Protein AF-A0A924RT28-F1 (afdb_monomer)

pLDDT: mean 86.91, std 11.29, range [31.83, 98.81]

Nearest PDB structures (foldseek):
  1y89-assembly1_B  TM=8.971E-01  e=6.892E-19  Vibrio cholerae O1 biovar El Tor str. N16961
  1vl1-assembly1_A  TM=8.945E-01  e=2.284E-14  Thermotoga maritima
  3lhi-assembly1_A  TM=8.526E-01  e=5.974E-15  Neisseria gonorrhoeae FA 1090
  3e15-assembly1_A  TM=8.467E-01  e=5.463E-11  Plasmodium vivax
  2e6g-assembly3_D  TM=2.803E-01  e=1.954E-01  Thermus thermophilus HB8

Radius of gyration: 26.75 Å; Cα contacts (8 Å, |Δi|>4): 1104; chains: 1; bounding box: 71×71×68 Å

Structure (mmCIF, N/CA/C/O backbone):
data_AF-A0A924RT28-F1
#
_entry.id   AF-A0A924RT28-F1
#
loop_
_atom_site.group_PDB
_atom_site.id
_atom_site.type_symbol
_atom_site.label_atom_id
_atom_site.label_alt_id
_atom_site.label_comp_id
_atom_site.label_asym_id
_atom_site.label_entity_id
_atom_site.label_seq_id
_atom_site.pdbx_PDB_ins_code
_atom_site.Cartn_x
_atom_site.Cartn_y
_atom_site.Cartn_z
_atom_site.occupancy
_atom_site.B_iso_or_equiv
_atom_site.auth_seq_id
_atom_site.auth_comp_id
_atom_site.auth_asym_id
_atom_site.auth_atom_id
_atom_site.pdbx_PDB_model_num
ATOM 1 N N . MET A 1 1 ? -46.819 15.228 19.099 1.00 35.44 1 MET A N 1
ATOM 2 C CA . MET A 1 1 ? -45.724 14.467 18.468 1.00 35.44 1 MET A CA 1
ATOM 3 C C . MET A 1 1 ? -44.562 15.421 18.253 1.00 35.44 1 MET A C 1
ATOM 5 O O . MET A 1 1 ? -44.756 16.358 17.486 1.00 35.44 1 MET A O 1
ATOM 9 N N . PRO A 1 2 ? -43.420 15.279 18.939 1.00 31.83 2 PRO A N 1
ATOM 10 C CA . PRO A 1 2 ? -42.227 16.041 18.595 1.00 31.83 2 PRO A CA 1
ATOM 11 C C . PRO A 1 2 ? -41.454 15.295 17.502 1.00 31.83 2 PRO A C 1
ATOM 13 O O . PRO A 1 2 ? -41.286 14.081 17.564 1.00 31.83 2 PRO A O 1
ATOM 16 N N . SER A 1 3 ? -41.060 16.035 16.472 1.00 33.59 3 SER A N 1
ATOM 17 C CA . SER A 1 3 ? -40.411 15.581 15.244 1.00 33.59 3 SER A CA 1
ATOM 18 C C . SER A 1 3 ? -39.054 14.927 15.514 1.00 33.59 3 SER A C 1
ATOM 20 O O . SER A 1 3 ? -38.083 15.606 15.837 1.00 33.59 3 SER A O 1
ATOM 22 N N . THR A 1 4 ? -38.973 13.612 15.347 1.00 40.47 4 THR A N 1
ATOM 23 C CA . THR A 1 4 ? -37.747 12.824 15.502 1.00 40.47 4 THR A CA 1
ATOM 24 C C . THR A 1 4 ? -36.917 12.844 14.219 1.00 40.47 4 THR A C 1
ATOM 26 O O . THR A 1 4 ? -36.923 11.882 13.460 1.00 40.47 4 THR A O 1
ATOM 29 N N . PHE A 1 5 ? -36.206 13.944 13.978 1.00 45.28 5 PHE A N 1
ATOM 30 C CA . PHE A 1 5 ? -34.926 13.919 13.269 1.00 45.28 5 PHE A CA 1
ATOM 31 C C . PHE A 1 5 ? -34.002 14.942 13.937 1.00 45.28 5 PHE A C 1
ATOM 33 O O . PHE A 1 5 ? -34.434 16.074 14.162 1.00 45.28 5 PHE A O 1
ATOM 40 N N . PRO A 1 6 ? -32.752 14.583 14.271 1.00 57.34 6 PRO A N 1
ATOM 41 C CA . PRO A 1 6 ? -31.798 15.556 14.780 1.00 57.34 6 PRO A CA 1
ATOM 42 C C . PRO A 1 6 ? -31.567 16.642 13.725 1.00 57.34 6 PRO A C 1
ATOM 44 O O . PRO A 1 6 ? -31.185 16.343 12.590 1.00 57.34 6 PRO A O 1
ATOM 47 N N . GLN A 1 7 ? -31.806 17.907 14.080 1.00 68.31 7 GLN A N 1
ATOM 48 C CA . GLN A 1 7 ? -31.503 19.019 13.185 1.00 68.31 7 GLN A CA 1
ATOM 49 C C . GLN A 1 7 ? -29.987 19.104 12.998 1.00 68.31 7 GLN A C 1
ATOM 51 O O . GLN A 1 7 ? -29.241 19.420 13.923 1.00 68.31 7 GLN A O 1
ATOM 56 N N . THR A 1 8 ? -29.534 18.789 11.788 1.00 84.62 8 THR A N 1
ATOM 57 C CA . THR A 1 8 ? -28.158 19.036 11.359 1.00 84.62 8 THR A CA 1
ATOM 58 C C . THR A 1 8 ? -28.121 20.399 10.683 1.00 84.62 8 THR A C 1
ATOM 60 O O . THR A 1 8 ? -28.797 20.607 9.677 1.00 84.62 8 THR A O 1
ATOM 63 N N . ILE A 1 9 ? -27.345 21.330 11.233 1.00 92.75 9 ILE A N 1
ATOM 64 C CA . ILE A 1 9 ? -27.249 22.710 10.754 1.00 92.75 9 ILE A CA 1
ATOM 65 C C . ILE A 1 9 ? -25.892 22.906 10.078 1.00 92.75 9 ILE A C 1
ATOM 67 O O . ILE A 1 9 ? -24.845 22.667 10.681 1.00 92.75 9 ILE A O 1
ATOM 71 N N . GLN A 1 10 ? -25.903 23.359 8.825 1.00 92.62 10 GLN A N 1
ATOM 72 C CA . GLN A 1 10 ? -24.692 23.800 8.137 1.00 92.62 10 GLN A CA 1
ATOM 73 C C . GLN A 1 10 ? -24.302 25.201 8.625 1.00 92.62 10 GLN A C 1
ATOM 75 O O . GLN A 1 10 ? -25.152 26.085 8.718 1.00 92.62 10 GLN A O 1
ATOM 80 N N . THR A 1 11 ? -23.028 25.407 8.956 1.00 93.44 11 THR A N 1
ATOM 81 C CA . THR A 1 11 ? -22.527 26.672 9.520 1.00 93.44 11 THR A CA 1
ATOM 82 C C . THR A 1 11 ? -21.048 26.877 9.183 1.00 93.44 11 THR A C 1
ATOM 84 O O . THR A 1 11 ? -20.401 25.990 8.626 1.00 93.44 11 THR A O 1
ATOM 87 N N . GLU A 1 12 ? -20.501 28.044 9.512 1.00 91.75 12 GLU A N 1
ATOM 88 C CA . GLU A 1 12 ? -19.065 28.315 9.419 1.00 91.75 12 GLU A CA 1
ATOM 89 C C . GLU A 1 12 ? -18.341 27.915 10.714 1.00 91.75 12 GLU A C 1
ATOM 91 O O . GLU A 1 12 ? -18.911 27.961 11.804 1.00 91.75 12 GLU A O 1
ATOM 96 N N . VAL A 1 13 ? -17.045 27.591 10.628 1.00 89.56 13 VAL A N 1
ATOM 97 C CA . VAL A 1 13 ? -16.225 27.195 11.795 1.00 89.56 13 VAL A CA 1
ATOM 98 C C . VAL A 1 13 ? -16.273 28.242 12.916 1.00 89.56 13 VAL A C 1
ATOM 100 O O . VAL A 1 13 ? -16.389 27.890 14.089 1.00 89.56 13 VAL A O 1
ATOM 103 N N . LYS A 1 14 ? -16.252 29.534 12.563 1.00 91.38 14 LYS A N 1
ATOM 104 C CA . LYS A 1 14 ? -16.318 30.649 13.525 1.00 91.38 14 LYS A CA 1
ATOM 105 C C . LYS A 1 14 ? -17.653 30.719 14.283 1.00 91.38 14 LYS A C 1
ATOM 107 O O . LYS A 1 14 ? -17.687 31.188 15.417 1.00 91.38 14 LYS A O 1
ATOM 112 N N . ASP A 1 15 ? -18.731 30.229 13.672 1.00 93.75 15 ASP A N 1
ATOM 113 C CA . ASP A 1 15 ? -20.096 30.271 14.204 1.00 93.75 15 ASP A CA 1
ATOM 114 C C . ASP A 1 15 ? -20.527 28.932 14.828 1.00 93.75 15 ASP A C 1
ATOM 116 O O . ASP A 1 15 ? -21.558 28.861 15.496 1.00 93.75 15 ASP A O 1
ATOM 120 N N . ALA A 1 16 ? -19.714 27.881 14.694 1.00 93.12 16 ALA A N 1
ATOM 121 C CA . ALA A 1 16 ? -20.004 26.521 15.147 1.00 93.12 16 ALA A CA 1
ATOM 122 C C . ALA A 1 16 ? -20.447 26.433 16.614 1.00 93.12 16 ALA A C 1
ATOM 124 O O . ALA A 1 16 ? -21.439 25.777 16.935 1.00 93.12 16 ALA A O 1
ATOM 125 N N . ARG A 1 17 ? -19.735 27.127 17.514 1.00 89.44 17 ARG A N 1
ATOM 126 C CA . ARG A 1 17 ? -20.068 27.159 18.949 1.00 89.44 17 ARG A CA 1
ATOM 127 C C . ARG A 1 17 ? -21.425 27.814 19.197 1.00 89.44 17 ARG A C 1
ATOM 129 O O . ARG A 1 17 ? -22.217 27.297 19.977 1.00 89.44 17 ARG A O 1
ATOM 136 N N . LYS A 1 18 ? -21.719 28.908 18.489 1.00 92.38 18 LYS A N 1
ATOM 137 C CA . LYS A 1 18 ? -22.999 29.619 18.583 1.00 92.38 18 LYS A CA 1
ATOM 138 C C . LYS A 1 18 ? -24.152 28.760 18.058 1.00 92.38 18 LYS A C 1
ATOM 140 O O . LYS A 1 18 ? -25.204 28.711 18.689 1.00 92.38 18 LYS A O 1
ATOM 145 N N . THR A 1 19 ? -23.945 28.053 16.946 1.00 93.50 19 THR A N 1
ATOM 146 C CA . THR A 1 19 ? -24.914 27.089 16.404 1.00 93.50 19 THR A CA 1
ATOM 147 C C . THR A 1 19 ? -25.191 25.962 17.402 1.00 93.50 19 THR A C 1
ATOM 149 O O . THR A 1 19 ? -26.348 25.651 17.669 1.00 93.50 19 THR A O 1
ATOM 152 N N . LEU A 1 20 ? -24.150 25.393 18.016 1.00 91.62 20 LEU A N 1
ATOM 153 C CA . LEU A 1 20 ? -24.307 24.354 19.034 1.00 91.62 20 LEU A CA 1
ATOM 154 C C . LEU A 1 20 ? -25.056 24.867 20.278 1.00 91.62 20 LEU A C 1
ATOM 156 O O . LEU A 1 20 ? -25.930 24.184 20.806 1.00 91.62 20 LEU A O 1
ATOM 160 N N . GLU A 1 21 ? -24.754 26.080 20.747 1.00 90.12 21 GLU A N 1
ATOM 161 C CA . GLU A 1 21 ? -25.475 26.702 21.864 1.00 90.12 21 GLU A CA 1
ATOM 162 C C . GLU A 1 21 ? -26.958 26.916 21.567 1.00 90.12 21 GLU A C 1
ATOM 164 O O . GLU A 1 21 ? -27.784 26.754 22.467 1.00 90.12 21 GLU A O 1
ATOM 169 N N . GLN A 1 22 ? -27.298 27.276 20.328 1.00 90.88 22 GLN A N 1
ATOM 170 C CA . GLN A 1 22 ? -28.684 27.396 19.898 1.00 90.88 22 GLN A CA 1
ATOM 171 C C . GLN A 1 22 ? -29.400 26.043 19.981 1.00 90.88 22 GLN A C 1
ATOM 173 O O . GLN A 1 22 ? -30.450 25.970 20.616 1.00 90.88 22 GLN A O 1
ATOM 178 N N . LEU A 1 23 ? -28.803 24.977 19.436 1.00 90.94 23 LEU A N 1
ATOM 179 C CA . LEU A 1 23 ? -29.364 23.622 19.504 1.00 90.94 23 LEU A CA 1
ATOM 180 C C . LEU A 1 23 ? -29.620 23.184 20.955 1.00 90.94 23 LEU A C 1
ATOM 182 O O . LEU A 1 23 ? -30.688 22.667 21.268 1.00 90.94 23 LEU A O 1
ATOM 186 N N . TRP A 1 24 ? -28.685 23.462 21.870 1.00 89.81 24 TRP A N 1
ATOM 187 C CA . TRP A 1 24 ? -28.867 23.180 23.299 1.00 89.81 24 TRP A CA 1
ATOM 188 C C . TRP A 1 24 ? -30.026 23.960 23.939 1.00 89.81 24 TRP A C 1
ATOM 190 O O . TRP A 1 24 ? -30.703 23.432 24.818 1.00 89.81 24 TRP A O 1
ATOM 200 N N . ARG A 1 25 ? -30.268 25.212 23.528 1.00 88.44 25 ARG A N 1
ATOM 201 C CA . ARG A 1 25 ? -31.414 25.995 24.031 1.00 88.44 25 ARG A CA 1
ATOM 202 C C . ARG A 1 25 ? -32.743 25.429 23.545 1.00 88.44 25 ARG A C 1
ATOM 204 O O . ARG A 1 25 ? -33.711 25.467 24.295 1.00 88.44 25 ARG A O 1
ATOM 211 N N . GLU A 1 26 ? -32.784 24.912 22.321 1.00 88.12 26 GLU A N 1
ATOM 212 C CA . GLU A 1 26 ? -33.994 24.333 21.728 1.00 88.12 26 GLU A CA 1
ATOM 213 C C . GLU A 1 26 ? -34.433 23.046 22.440 1.00 88.12 26 GLU A C 1
ATOM 215 O O . GLU A 1 26 ? -35.630 22.826 22.612 1.00 88.12 26 GLU A O 1
ATOM 220 N N . VAL A 1 27 ? -33.485 22.229 22.914 1.00 86.31 27 VAL A N 1
ATOM 221 C CA . VAL A 1 27 ? -33.791 20.988 23.653 1.00 86.31 27 VAL A CA 1
ATOM 222 C C . VAL A 1 27 ? -34.079 21.208 25.145 1.00 86.31 27 VAL A C 1
ATOM 224 O O . VAL A 1 27 ? -34.605 20.314 25.802 1.00 86.31 27 VAL A O 1
ATOM 227 N N . GLY A 1 28 ? -33.776 22.393 25.688 1.00 79.56 28 GLY A N 1
ATOM 228 C CA . GLY A 1 28 ? -34.155 22.787 27.051 1.00 79.56 28 GLY A CA 1
ATOM 229 C C . GLY A 1 28 ? -33.415 22.065 28.186 1.00 79.56 28 GLY A C 1
ATOM 230 O O . GLY A 1 28 ? -33.898 22.062 29.316 1.00 79.56 28 GLY A O 1
ATOM 231 N N . THR A 1 29 ? -32.263 21.444 27.920 1.00 75.50 29 THR A N 1
ATOM 232 C CA . THR A 1 29 ? -31.468 20.719 28.927 1.00 75.50 29 THR A CA 1
ATOM 233 C C . THR A 1 29 ? -30.563 21.659 29.731 1.00 75.50 29 THR A C 1
ATOM 235 O O . THR A 1 29 ? -29.766 22.406 29.164 1.00 75.50 29 THR A O 1
ATOM 238 N N . GLU A 1 30 ? -30.641 21.592 31.066 1.00 60.12 30 GLU A N 1
ATOM 239 C CA . GLU A 1 30 ? -29.869 22.461 31.976 1.00 60.12 30 GLU A CA 1
ATOM 240 C C . GLU A 1 30 ? -28.431 21.980 32.228 1.00 60.12 30 GLU A C 1
ATOM 242 O O . GLU A 1 30 ? -27.549 22.788 32.520 1.00 60.12 30 GLU A O 1
ATOM 247 N N . THR A 1 31 ? -28.164 20.676 32.102 1.00 65.56 31 THR A N 1
ATOM 248 C CA . THR A 1 31 ? -26.854 20.080 32.395 1.00 65.56 31 THR A CA 1
ATOM 249 C C . THR A 1 31 ? -26.210 19.482 31.148 1.00 65.56 31 THR A C 1
ATOM 251 O O . THR A 1 31 ? -26.803 18.679 30.428 1.00 65.56 31 THR A O 1
ATOM 254 N N . ARG A 1 32 ? -24.954 19.874 30.898 1.00 78.62 32 ARG A N 1
ATOM 255 C CA . ARG A 1 32 ? -24.108 19.353 29.817 1.00 78.62 32 ARG A CA 1
ATOM 256 C C . ARG A 1 32 ? -22.997 18.514 30.431 1.00 78.62 32 ARG A C 1
ATOM 258 O O . ARG A 1 32 ? -22.196 19.039 31.199 1.00 78.62 32 ARG A O 1
ATOM 265 N N . THR A 1 33 ? -22.936 17.227 30.110 1.00 73.50 33 THR A N 1
ATOM 266 C CA . THR A 1 33 ? -21.841 16.355 30.560 1.00 73.50 33 THR A CA 1
ATOM 267 C C . THR A 1 33 ? -20.841 16.181 29.422 1.00 73.50 33 THR A C 1
ATOM 269 O O . THR A 1 33 ? -21.152 15.586 28.388 1.00 73.50 33 THR A O 1
ATOM 272 N N . GLN A 1 34 ? -19.635 16.719 29.596 1.00 80.06 34 GLN A N 1
ATOM 273 C CA . GLN A 1 34 ? -18.533 16.520 28.658 1.00 80.06 34 GLN A CA 1
ATOM 274 C C . GLN A 1 34 ? -17.630 15.409 29.186 1.00 80.06 34 GLN A C 1
ATOM 276 O O . GLN A 1 34 ? -17.059 15.549 30.262 1.00 80.06 34 GLN A O 1
ATOM 281 N N . THR A 1 35 ? -17.567 14.284 28.472 1.00 86.06 35 THR A N 1
ATOM 282 C CA . THR A 1 35 ? -16.770 13.112 28.881 1.00 86.06 35 THR A CA 1
ATOM 283 C C . THR A 1 35 ? -15.455 13.006 28.116 1.00 86.06 35 THR A C 1
ATOM 285 O O . THR A 1 35 ? -14.460 12.571 28.683 1.00 86.06 35 THR A O 1
ATOM 288 N N . GLY A 1 36 ? -15.434 13.445 26.856 1.00 91.81 36 GLY A N 1
ATOM 289 C CA . GLY A 1 36 ? -14.266 13.366 25.986 1.00 91.81 36 GLY A CA 1
ATOM 290 C C . GLY A 1 36 ? -14.565 13.835 24.565 1.00 91.81 36 GLY A C 1
ATOM 291 O O . GLY A 1 36 ? -15.730 13.904 24.149 1.00 91.81 36 GLY A O 1
ATOM 292 N N . ASN A 1 37 ? -13.498 14.140 23.833 1.00 94.50 37 ASN A N 1
ATOM 293 C CA . ASN A 1 37 ? -13.496 14.352 22.394 1.00 94.50 37 ASN A CA 1
ATOM 294 C C . ASN A 1 37 ? -13.073 13.056 21.694 1.00 94.50 37 ASN A C 1
ATOM 296 O O . ASN A 1 37 ? -12.061 12.455 22.054 1.00 94.50 37 ASN A O 1
ATOM 300 N N . ILE A 1 38 ? -13.774 12.688 20.625 1.00 95.25 38 ILE A N 1
ATOM 301 C CA . ILE A 1 38 ? -13.231 11.791 19.604 1.00 95.25 38 ILE A CA 1
ATOM 302 C C . ILE A 1 38 ? -13.134 12.536 18.277 1.00 95.25 38 ILE A C 1
ATOM 304 O O . ILE A 1 38 ? -14.125 13.070 17.773 1.00 95.25 38 ILE A O 1
ATOM 308 N N . VAL A 1 39 ? -11.924 12.582 17.727 1.00 95.38 39 VAL A N 1
ATOM 309 C CA . VAL A 1 39 ? -11.620 13.168 16.423 1.00 95.38 39 VAL A CA 1
ATOM 310 C C . VAL A 1 39 ? -11.365 12.030 15.446 1.00 95.38 39 VAL A C 1
ATOM 312 O O . VAL A 1 39 ? -10.344 11.362 15.548 1.00 95.38 39 VAL A O 1
ATOM 315 N N . ALA A 1 40 ? -12.275 11.789 14.507 1.00 93.94 40 ALA A N 1
ATOM 316 C CA . ALA A 1 40 ? -12.112 10.769 13.475 1.00 93.94 40 ALA A CA 1
ATOM 317 C C . ALA A 1 40 ? -11.712 11.421 12.149 1.00 93.94 40 ALA A C 1
ATOM 319 O O . ALA A 1 40 ? -12.448 12.259 11.631 1.00 93.94 40 ALA A O 1
ATOM 320 N N . ILE A 1 41 ? -10.570 11.026 11.585 1.00 90.00 41 ILE A N 1
ATOM 321 C CA . ILE A 1 41 ? -10.135 11.472 10.255 1.00 90.00 41 ILE A CA 1
ATOM 322 C C . ILE A 1 41 ? -10.400 10.365 9.242 1.00 90.00 41 ILE A C 1
ATOM 324 O O . ILE A 1 41 ? -9.923 9.238 9.414 1.00 90.00 41 ILE A O 1
ATOM 328 N N . VAL A 1 42 ? -11.194 10.674 8.214 1.00 85.94 42 VAL A N 1
ATOM 329 C CA . VAL A 1 42 ? -11.800 9.681 7.316 1.00 85.94 42 VAL A CA 1
ATOM 330 C C . VAL A 1 42 ? -11.725 10.098 5.852 1.00 85.94 42 VAL A C 1
ATOM 332 O O . VAL A 1 42 ? -11.745 11.284 5.534 1.00 85.94 42 VAL A O 1
ATOM 335 N N . ALA A 1 43 ? -11.680 9.113 4.954 1.00 78.94 43 ALA A N 1
ATOM 336 C CA . ALA A 1 43 ? -11.981 9.337 3.542 1.00 78.94 43 ALA A CA 1
ATOM 337 C C . ALA A 1 43 ? -13.504 9.485 3.326 1.00 78.94 43 ALA A C 1
ATOM 339 O O . ALA A 1 43 ? -14.283 8.933 4.117 1.00 78.94 43 ALA A O 1
ATOM 340 N N . PRO A 1 44 ? -13.954 10.180 2.262 1.00 82.06 44 PRO A N 1
ATOM 341 C CA . PRO A 1 44 ? -15.373 10.472 2.036 1.00 82.06 44 PRO A CA 1
ATOM 342 C C . PRO A 1 44 ? -16.234 9.216 1.916 1.00 82.06 44 PRO A C 1
ATOM 344 O O . PRO A 1 44 ? -17.370 9.172 2.379 1.00 82.06 44 PRO A O 1
ATOM 347 N N . ASP A 1 45 ? -15.670 8.161 1.341 1.00 78.00 45 ASP A N 1
ATOM 348 C CA . ASP A 1 45 ? -16.337 6.892 1.098 1.00 78.00 45 ASP A CA 1
ATOM 349 C C . ASP A 1 45 ? -16.534 6.048 2.373 1.00 78.00 45 ASP A C 1
ATOM 351 O O . ASP A 1 45 ? -17.326 5.105 2.354 1.00 78.00 45 ASP A O 1
ATOM 355 N N . ASN A 1 46 ? -15.861 6.390 3.478 1.00 79.50 46 ASN A N 1
ATOM 356 C CA . ASN A 1 46 ? -15.979 5.711 4.773 1.00 79.50 46 ASN A CA 1
ATOM 357 C C . ASN A 1 46 ? -16.873 6.455 5.778 1.00 79.50 46 ASN A C 1
ATOM 359 O O . ASN A 1 46 ? -17.120 5.927 6.862 1.00 79.50 46 ASN A O 1
ATOM 363 N N . LEU A 1 47 ? -17.366 7.652 5.444 1.00 87.25 47 LEU A N 1
ATOM 364 C CA . LEU A 1 47 ? -18.096 8.510 6.379 1.00 87.25 47 LEU A CA 1
ATOM 365 C C . LEU A 1 47 ? -19.293 7.799 7.032 1.00 87.25 47 LEU A C 1
ATOM 367 O O . LEU A 1 47 ? -19.390 7.787 8.254 1.00 87.25 47 LEU A O 1
ATOM 371 N N . GLU A 1 48 ? -20.159 7.158 6.245 1.00 88.31 48 GLU A N 1
ATOM 372 C CA . GLU A 1 48 ? -21.386 6.515 6.745 1.00 88.31 48 GLU A CA 1
ATOM 373 C C . GLU A 1 48 ? -21.096 5.407 7.771 1.00 88.31 48 GLU A C 1
ATOM 375 O O . GLU A 1 48 ? -21.702 5.356 8.843 1.00 88.31 48 GLU A O 1
ATOM 380 N N . LEU A 1 49 ? -20.103 4.560 7.481 1.00 85.19 49 LEU A N 1
ATOM 381 C CA . LEU A 1 49 ? -19.661 3.491 8.377 1.00 85.19 49 LEU A CA 1
ATOM 382 C C . LEU A 1 49 ? -19.152 4.048 9.715 1.00 85.19 49 LEU A C 1
ATOM 384 O O . LEU A 1 49 ? -19.431 3.490 10.777 1.00 85.19 49 LEU A O 1
ATOM 388 N N . ILE A 1 50 ? -18.396 5.144 9.657 1.00 88.88 50 ILE A N 1
ATOM 389 C CA . ILE A 1 50 ? -17.815 5.790 10.835 1.00 88.88 50 ILE A CA 1
ATOM 390 C C . ILE A 1 50 ? -18.897 6.506 11.642 1.00 88.88 50 ILE A C 1
ATOM 392 O O . ILE A 1 50 ? -18.925 6.376 12.861 1.00 88.88 50 ILE A O 1
ATOM 396 N N . GLU A 1 51 ? -19.832 7.199 10.991 1.00 91.81 51 GLU A N 1
ATOM 397 C CA . GLU A 1 51 ? -20.967 7.827 11.669 1.00 91.81 51 GLU A CA 1
ATOM 398 C C . GLU A 1 51 ? -21.808 6.817 12.450 1.00 91.81 51 GLU A C 1
ATOM 400 O O . GLU A 1 51 ? -22.197 7.120 13.582 1.00 91.81 51 GLU A O 1
ATOM 405 N N . GLY A 1 52 ? -22.052 5.636 11.868 1.00 90.12 52 GLY A N 1
ATOM 406 C CA . GLY A 1 52 ? -22.751 4.532 12.524 1.00 90.12 52 GLY A CA 1
ATOM 407 C C . GLY A 1 52 ? -21.994 4.007 13.743 1.00 90.12 52 GLY A C 1
ATOM 408 O O . GLY A 1 52 ? -22.548 3.969 14.840 1.00 90.12 52 GLY A O 1
ATOM 409 N N . ALA A 1 53 ? -20.704 3.695 13.588 1.00 89.56 53 ALA A N 1
ATOM 410 C CA . ALA A 1 53 ? -19.887 3.195 14.696 1.00 89.56 53 ALA A CA 1
ATOM 411 C C . ALA A 1 53 ? -19.744 4.212 15.837 1.00 89.56 53 ALA A C 1
ATOM 413 O O . ALA A 1 53 ? -19.797 3.853 17.011 1.00 89.56 53 ALA A O 1
ATOM 414 N N . LEU A 1 54 ? -19.596 5.497 15.504 1.00 91.56 54 LEU A N 1
ATOM 415 C CA . LEU A 1 54 ? -19.534 6.561 16.497 1.00 91.56 54 LEU A CA 1
ATOM 416 C C . LEU A 1 54 ? -20.888 6.782 17.182 1.00 91.56 54 LEU A C 1
ATOM 418 O O . LEU A 1 54 ? -20.919 7.140 18.355 1.00 91.56 54 LEU A O 1
ATOM 422 N N . LEU A 1 55 ? -22.016 6.590 16.492 1.00 90.06 55 LEU A N 1
ATOM 423 C CA . LEU A 1 55 ? -23.340 6.774 17.096 1.00 90.06 55 LEU A CA 1
ATOM 424 C C . LEU A 1 55 ? -23.590 5.787 18.246 1.00 90.06 55 LEU A C 1
ATOM 426 O O . LEU A 1 55 ? -24.203 6.157 19.244 1.00 90.06 55 LEU A O 1
ATOM 430 N N . GLU A 1 56 ? -23.086 4.562 18.113 1.00 87.88 56 GLU A N 1
ATOM 431 C CA . GLU A 1 56 ? -23.236 3.488 19.100 1.00 87.88 56 GLU A CA 1
ATOM 432 C C . GLU A 1 56 ? -22.143 3.482 20.185 1.00 87.88 56 GLU A C 1
ATOM 434 O O . GLU A 1 56 ? -22.186 2.653 21.098 1.00 87.88 56 GLU A O 1
ATOM 439 N N . LEU A 1 57 ? -21.152 4.379 20.108 1.00 87.00 57 LEU A N 1
ATOM 440 C CA . LEU A 1 57 ? -20.072 4.430 21.092 1.00 87.00 57 LEU A CA 1
ATOM 441 C C . LEU A 1 57 ? -20.609 4.688 22.509 1.00 87.00 57 LEU A C 1
ATOM 443 O O . LEU A 1 57 ? -21.425 5.596 22.712 1.00 87.00 57 LEU A O 1
ATOM 447 N N . PRO A 1 58 ? -20.094 3.977 23.531 1.00 81.25 58 PRO A N 1
ATOM 448 C CA . PRO A 1 58 ? -20.459 4.254 24.908 1.00 81.25 58 PRO A CA 1
ATOM 449 C C . PRO A 1 58 ? -20.099 5.688 25.300 1.00 81.25 58 PRO A C 1
ATOM 451 O O . PRO A 1 58 ? -18.961 6.143 25.189 1.00 81.25 58 PRO A O 1
ATOM 454 N N . ARG A 1 59 ? -21.076 6.395 25.858 1.00 73.69 59 ARG A N 1
ATOM 455 C CA . ARG A 1 59 ? -20.970 7.819 26.211 1.00 73.69 59 ARG A CA 1
ATOM 456 C C . ARG A 1 59 ? -19.931 8.153 27.267 1.00 73.69 59 ARG A C 1
ATOM 458 O O . ARG A 1 59 ? -19.467 9.289 27.332 1.00 73.69 59 ARG A O 1
ATOM 465 N N . ARG A 1 60 ? -19.559 7.163 28.083 1.00 75.75 60 ARG A N 1
ATOM 466 C CA . ARG A 1 60 ? -18.458 7.289 29.046 1.00 75.75 60 ARG A CA 1
ATOM 467 C C . ARG A 1 60 ? -17.125 7.615 28.369 1.00 75.75 60 ARG A C 1
ATOM 469 O O . ARG A 1 60 ? -16.225 8.074 29.053 1.00 75.75 60 ARG A O 1
ATOM 476 N N . VAL A 1 61 ? -17.019 7.368 27.062 1.00 74.62 61 VAL A N 1
ATOM 477 C CA . VAL A 1 61 ? -15.773 7.485 26.313 1.00 74.62 61 VAL A CA 1
ATOM 478 C C . VAL A 1 61 ? -15.667 8.832 25.586 1.00 74.62 61 VAL A C 1
ATOM 480 O O . VAL A 1 61 ? -14.662 9.516 25.732 1.00 74.62 61 VAL A O 1
ATOM 483 N N . ALA A 1 62 ? -16.703 9.258 24.853 1.00 80.88 62 ALA A N 1
ATOM 484 C CA . ALA A 1 62 ? -16.727 10.583 24.224 1.00 80.88 62 ALA A CA 1
ATOM 485 C C . ALA A 1 62 ? -18.158 11.099 24.014 1.00 80.88 62 ALA A C 1
ATOM 487 O O . ALA A 1 62 ? -18.994 10.423 23.413 1.00 80.88 62 ALA A O 1
ATOM 488 N N . SER A 1 63 ? -18.435 12.323 24.469 1.00 87.69 63 SER A N 1
ATOM 489 C CA . SER A 1 63 ? -19.715 13.013 24.243 1.00 87.69 63 SER A CA 1
ATOM 490 C C . SER A 1 63 ? -19.643 14.092 23.158 1.00 87.69 63 SER A C 1
ATOM 492 O O . SER A 1 63 ? -20.686 14.602 22.738 1.00 87.69 63 SER A O 1
ATOM 494 N N . ARG A 1 64 ? -18.437 14.388 22.651 1.00 93.31 64 ARG A N 1
ATOM 495 C CA . ARG A 1 64 ? -18.208 15.223 21.470 1.00 93.31 64 ARG A CA 1
ATOM 496 C C . ARG A 1 64 ? -17.507 14.428 20.369 1.00 93.31 64 ARG A C 1
ATOM 498 O O . ARG A 1 64 ? -16.427 13.882 20.574 1.00 93.31 64 ARG A O 1
ATOM 505 N N . GLN A 1 65 ? -18.118 14.400 19.191 1.00 95.12 65 GLN A N 1
ATOM 506 C CA . GLN A 1 65 ? -17.617 13.745 17.985 1.00 95.12 65 GLN A CA 1
ATOM 507 C C . GLN A 1 65 ? -17.248 14.793 16.946 1.00 95.12 65 GLN A C 1
ATOM 509 O O . GLN A 1 65 ? -18.082 15.615 16.571 1.00 95.12 65 GLN A O 1
ATOM 514 N N . ILE A 1 66 ? -16.015 14.750 16.458 1.00 96.25 66 ILE A N 1
ATOM 515 C CA . ILE A 1 66 ? -15.531 15.614 15.385 1.00 96.25 66 ILE A CA 1
ATOM 516 C C . ILE A 1 66 ? -15.041 14.706 14.261 1.00 96.25 66 ILE A C 1
ATOM 518 O O . ILE A 1 66 ? -14.068 13.980 14.425 1.00 96.25 66 ILE A O 1
ATOM 522 N N . ILE A 1 67 ? -15.726 14.718 13.124 1.00 95.38 67 ILE A N 1
ATOM 523 C CA . ILE A 1 67 ? -15.399 13.887 11.966 1.00 95.38 67 ILE A CA 1
ATOM 524 C C . ILE A 1 67 ? -14.817 14.797 10.888 1.00 95.38 67 ILE A C 1
ATOM 526 O O . ILE A 1 67 ? -15.532 15.626 10.330 1.00 95.38 67 ILE A O 1
ATOM 530 N N . GLY A 1 68 ? -13.522 14.661 10.616 1.00 93.25 68 GLY A N 1
ATOM 531 C CA . GLY A 1 68 ? -12.839 15.336 9.517 1.00 93.25 68 GLY A CA 1
ATOM 532 C C . GLY A 1 68 ? -12.803 14.440 8.287 1.00 93.25 68 GLY A C 1
ATOM 533 O O . GLY A 1 68 ? -12.084 13.443 8.263 1.00 93.25 68 GLY A O 1
ATOM 534 N N . VAL A 1 69 ? -13.577 14.794 7.269 1.00 90.19 69 VAL A N 1
ATOM 535 C CA . VAL A 1 69 ? -13.605 14.120 5.973 1.00 90.19 69 VAL A CA 1
ATOM 536 C C . VAL A 1 69 ? -12.560 14.767 5.075 1.00 90.19 69 VAL A C 1
ATOM 538 O O . VAL A 1 69 ? -12.738 15.904 4.644 1.00 90.19 69 VAL A O 1
ATOM 541 N N . LEU A 1 70 ? -11.469 14.051 4.818 1.00 81.44 70 LEU A N 1
ATOM 542 C CA . LEU A 1 70 ? -10.439 14.485 3.881 1.00 81.44 70 LEU A CA 1
ATOM 543 C C . LEU A 1 70 ? -10.964 14.337 2.461 1.00 81.44 70 LEU A C 1
ATOM 545 O O . LEU A 1 70 ? -11.062 13.226 1.945 1.00 81.44 70 LEU A O 1
ATOM 549 N N . ASP A 1 71 ? -11.286 15.460 1.841 1.00 76.81 71 ASP A N 1
ATOM 550 C CA . ASP A 1 71 ? -11.585 15.549 0.422 1.00 76.81 71 ASP A CA 1
ATOM 551 C C . ASP A 1 71 ? -10.647 16.567 -0.244 1.00 76.81 71 ASP A C 1
ATOM 553 O O . ASP A 1 71 ? -9.997 17.375 0.419 1.00 76.81 71 ASP A O 1
ATOM 557 N N . ASP A 1 72 ? -10.541 16.524 -1.569 1.00 69.19 72 ASP A N 1
ATOM 558 C CA . ASP A 1 72 ? -9.743 17.495 -2.328 1.00 69.19 72 ASP A CA 1
ATOM 559 C C . ASP A 1 72 ? -10.478 18.839 -2.509 1.00 69.19 72 ASP A C 1
ATOM 561 O O . ASP A 1 72 ? -10.212 19.573 -3.463 1.00 69.19 72 ASP A O 1
ATOM 565 N N . CYS A 1 73 ? -11.437 19.179 -1.637 1.00 70.88 73 CYS A N 1
ATOM 566 C CA . CYS A 1 73 ? -12.164 20.436 -1.758 1.00 70.88 73 CYS A CA 1
ATOM 567 C C . CYS A 1 73 ? -11.312 21.623 -1.287 1.00 70.88 73 CYS A C 1
ATOM 569 O O . CYS A 1 73 ? -10.605 21.579 -0.277 1.00 70.88 73 CYS A O 1
ATOM 571 N N . ASP A 1 74 ? -11.449 22.738 -2.005 1.00 75.12 74 ASP A N 1
ATOM 572 C CA . ASP A 1 74 ? -10.798 24.013 -1.688 1.00 75.12 74 ASP A CA 1
ATOM 573 C C . ASP A 1 74 ? -11.556 24.831 -0.629 1.00 75.12 74 ASP A C 1
ATOM 575 O O . ASP A 1 74 ? -11.173 25.964 -0.322 1.00 75.12 74 ASP A O 1
ATOM 579 N N . CYS A 1 75 ? -12.624 24.296 -0.036 1.00 80.44 75 CYS A N 1
ATOM 580 C CA . CYS A 1 75 ? -13.381 24.961 1.019 1.00 80.44 75 CYS A CA 1
ATOM 581 C C . CYS A 1 75 ? -13.737 24.007 2.162 1.00 80.44 75 CYS A C 1
ATOM 583 O O . CYS A 1 75 ? -14.048 22.841 1.941 1.00 80.44 75 CYS A O 1
ATOM 585 N N . VAL A 1 76 ? -13.753 24.544 3.389 1.00 86.38 76 VAL A N 1
ATOM 586 C CA . VAL A 1 76 ? -14.262 23.814 4.553 1.00 86.38 76 VAL A CA 1
ATOM 587 C C . VAL A 1 76 ? -15.770 23.943 4.598 1.00 86.38 76 VAL A C 1
ATOM 589 O O . VAL A 1 76 ? -16.302 25.045 4.746 1.00 86.38 76 VAL A O 1
ATOM 592 N N . THR A 1 77 ? -16.458 22.812 4.557 1.00 91.12 77 THR A N 1
ATOM 593 C CA . THR A 1 77 ? -17.861 22.739 4.964 1.00 91.12 77 THR A CA 1
ATOM 594 C C . THR A 1 77 ? -17.944 22.194 6.382 1.00 91.12 77 THR A C 1
ATOM 596 O O . THR A 1 77 ? -17.166 21.321 6.755 1.00 91.12 77 THR A O 1
ATOM 599 N N . LEU A 1 78 ? -18.862 22.725 7.194 1.00 94.94 78 LEU A N 1
ATOM 600 C CA . LEU A 1 78 ? -19.108 22.246 8.551 1.00 94.94 78 LEU A CA 1
ATOM 601 C C . LEU A 1 78 ? -20.604 22.024 8.772 1.00 94.94 78 LEU A C 1
ATOM 603 O O . LEU A 1 78 ? -21.435 22.896 8.510 1.00 94.94 78 LEU A O 1
ATOM 607 N N . ARG A 1 79 ? -20.928 20.853 9.314 1.00 95.38 79 ARG A N 1
ATOM 608 C CA . ARG A 1 79 ? -22.254 20.478 9.801 1.00 95.38 79 ARG A CA 1
ATOM 609 C C . ARG A 1 79 ? -22.190 20.243 11.303 1.00 95.38 79 ARG A C 1
ATOM 611 O O . ARG A 1 79 ? -21.323 19.509 11.771 1.00 95.38 79 ARG A O 1
ATOM 618 N N . VAL A 1 80 ? -23.108 20.853 12.044 1.00 95.75 80 VAL A N 1
ATOM 619 C CA . VAL A 1 80 ? -23.246 20.702 13.497 1.00 95.75 80 VAL A CA 1
ATOM 620 C C . VAL A 1 80 ? -24.569 20.015 13.790 1.00 95.75 80 VAL A C 1
ATOM 622 O O . VAL A 1 80 ? -25.603 20.416 13.260 1.00 95.75 80 VAL A O 1
ATOM 625 N N . ALA A 1 81 ? -24.545 18.993 14.636 1.00 92.88 81 ALA A N 1
ATOM 626 C CA . ALA A 1 81 ? -25.737 18.287 15.071 1.00 92.88 81 ALA A CA 1
ATOM 627 C C . ALA A 1 81 ? -25.690 18.005 16.575 1.00 92.88 81 ALA A C 1
ATOM 629 O O . ALA A 1 81 ? -24.627 17.753 17.147 1.00 92.88 81 ALA A O 1
ATOM 630 N N . LEU A 1 82 ? -26.868 18.021 17.197 1.00 91.25 82 LEU A N 1
ATOM 631 C CA . LEU A 1 82 ? -27.085 17.586 18.571 1.00 91.25 82 LEU A CA 1
ATOM 632 C C . LEU A 1 82 ? -27.973 16.335 18.527 1.00 91.25 82 LEU A C 1
ATOM 634 O O . LEU A 1 82 ? -29.129 16.412 18.113 1.00 91.25 82 LEU A O 1
ATOM 638 N N . LEU A 1 83 ? -27.414 15.171 18.870 1.00 88.94 83 LEU A N 1
ATOM 639 C CA . LEU A 1 83 ? -28.071 13.868 18.694 1.00 88.94 83 LEU A CA 1
ATOM 640 C C . LEU A 1 83 ? -28.479 13.270 20.046 1.00 88.94 83 LEU A C 1
ATOM 642 O O . LEU A 1 83 ? -27.632 13.091 20.927 1.00 88.94 83 LEU A O 1
ATOM 646 N N . GLU A 1 84 ? -29.750 12.899 20.200 1.00 85.69 84 GLU A N 1
ATOM 647 C CA . GLU A 1 84 ? -30.201 12.098 21.342 1.00 85.69 84 GLU A CA 1
ATOM 648 C C . GLU A 1 84 ? -29.987 10.611 21.047 1.00 85.69 84 GLU A C 1
ATOM 650 O O . GLU A 1 84 ? -30.514 10.073 20.076 1.00 85.69 84 GLU A O 1
ATOM 655 N N . VAL A 1 85 ? -29.206 9.936 21.889 1.00 80.88 85 VAL A N 1
ATOM 656 C CA . VAL A 1 85 ? -28.941 8.492 21.775 1.00 80.88 85 VAL A CA 1
ATOM 657 C C . VAL A 1 85 ? -28.980 7.902 23.173 1.00 80.88 85 VAL A C 1
ATOM 659 O O . VAL A 1 85 ? -28.233 8.363 24.041 1.00 80.88 85 VAL A O 1
ATOM 662 N N . HIS A 1 86 ? -29.865 6.925 23.384 1.00 79.12 86 HIS A N 1
ATOM 663 C CA . HIS A 1 86 ? -30.107 6.255 24.668 1.00 79.12 86 HIS A CA 1
ATOM 664 C C . HIS A 1 86 ? -30.335 7.218 25.856 1.00 79.12 86 HIS A C 1
ATOM 666 O O . HIS A 1 86 ? -29.822 6.993 26.949 1.00 79.12 86 HIS A O 1
ATOM 672 N N . GLY A 1 87 ? -31.098 8.302 25.646 1.00 79.19 87 GLY A N 1
ATOM 673 C CA . GLY A 1 87 ? -31.468 9.264 26.699 1.00 79.19 87 GLY A CA 1
ATOM 674 C C . GLY A 1 87 ? -30.352 10.230 27.116 1.00 79.19 87 GLY A C 1
ATOM 675 O O . GLY A 1 87 ? -30.432 10.869 28.162 1.00 79.19 87 GLY A O 1
ATOM 676 N N . GLN A 1 88 ? -29.289 10.324 26.320 1.00 81.06 88 GLN A N 1
ATOM 677 C CA . GLN A 1 88 ? -28.187 11.263 26.506 1.00 81.06 88 GLN A CA 1
ATOM 678 C C . GLN A 1 88 ? -27.984 12.077 25.220 1.00 81.06 88 GLN A C 1
ATOM 680 O O . GLN A 1 88 ? -28.441 11.666 24.154 1.00 81.06 88 GLN A O 1
ATOM 685 N N . TRP A 1 89 ? -27.297 13.220 25.303 1.00 86.12 89 TRP A N 1
ATOM 686 C CA . TRP A 1 89 ? -27.093 14.151 24.181 1.00 86.12 89 TRP A CA 1
ATOM 687 C C . TRP A 1 89 ? -25.648 14.144 23.679 1.00 86.12 89 TRP A C 1
ATOM 689 O O . TRP A 1 89 ? -24.709 14.134 24.472 1.00 86.12 89 TRP A O 1
ATOM 699 N N . LEU A 1 90 ? -25.470 14.076 22.354 1.00 89.25 90 LEU A N 1
ATOM 700 C CA . LEU A 1 90 ? -24.186 13.988 21.647 1.00 89.25 90 LEU A CA 1
ATOM 701 C C . LEU A 1 90 ? -23.967 15.239 20.814 1.00 89.25 90 LEU A C 1
ATOM 703 O O . LEU A 1 90 ? -24.829 15.589 20.013 1.00 89.25 90 LEU A O 1
ATOM 707 N N . GLU A 1 91 ? -22.791 15.835 20.913 1.00 92.94 91 GLU A N 1
ATOM 708 C CA . GLU A 1 91 ? -22.400 16.923 20.025 1.00 92.94 91 GLU A CA 1
ATOM 709 C C . GLU A 1 91 ? -21.619 16.335 18.850 1.00 92.94 91 GLU A C 1
ATOM 711 O O . GLU A 1 91 ? -20.592 15.689 19.059 1.00 92.94 91 GLU A O 1
ATOM 716 N N . ARG A 1 92 ? -22.090 16.533 17.617 1.00 94.62 92 ARG A N 1
ATOM 717 C CA . ARG A 1 92 ? -21.409 16.051 16.410 1.00 94.62 92 ARG A CA 1
ATOM 718 C C . ARG A 1 92 ? -21.064 17.209 15.485 1.00 94.62 92 ARG A C 1
ATOM 720 O O . ARG A 1 92 ? -21.928 17.999 15.112 1.00 94.62 92 ARG A O 1
ATOM 727 N N . PHE A 1 93 ? -19.804 17.255 15.077 1.00 96.81 93 PHE A N 1
ATOM 728 C CA . PHE A 1 93 ? -19.269 18.148 14.061 1.00 96.81 93 PHE A CA 1
ATOM 729 C C . PHE A 1 93 ? -18.770 17.298 12.897 1.00 96.81 93 PHE A C 1
ATOM 731 O O . PHE A 1 93 ? -17.972 16.390 13.108 1.00 96.81 93 PHE A O 1
ATOM 738 N N . ILE A 1 94 ? -19.225 17.578 11.680 1.00 95.75 94 ILE A N 1
ATOM 739 C CA . ILE A 1 94 ? -18.726 16.919 10.470 1.00 95.75 94 ILE A CA 1
ATOM 740 C C . ILE A 1 94 ? -18.154 17.991 9.561 1.00 95.75 94 ILE A C 1
ATOM 742 O O . ILE A 1 94 ? -18.886 18.878 9.120 1.00 95.75 94 ILE A O 1
ATOM 746 N N . LEU A 1 95 ? -16.854 17.901 9.315 1.00 94.19 95 LEU A N 1
ATOM 747 C CA . LEU A 1 95 ? -16.104 18.807 8.469 1.00 94.19 95 LEU A CA 1
ATOM 748 C C . LEU A 1 95 ? -15.708 18.086 7.192 1.00 94.19 95 LEU A C 1
ATOM 750 O O . LEU A 1 95 ? -15.375 16.905 7.236 1.00 94.19 95 LEU A O 1
ATOM 754 N N . SER A 1 96 ? -15.707 18.792 6.074 1.00 91.06 96 SER A N 1
ATOM 755 C CA . SER A 1 96 ? -15.135 18.290 4.825 1.00 91.06 96 SER A CA 1
ATOM 756 C C . SER A 1 96 ? -14.249 19.371 4.229 1.00 91.06 96 SER A C 1
ATOM 758 O O . SER A 1 96 ? -14.639 20.541 4.249 1.00 91.06 96 SER A O 1
ATOM 760 N N . GLY A 1 97 ? -13.044 18.997 3.818 1.00 87.50 97 GLY A N 1
ATOM 761 C CA . GLY A 1 97 ? -12.042 19.892 3.252 1.00 87.50 97 GLY A CA 1
ATOM 762 C C . GLY A 1 97 ? -10.694 19.193 3.099 1.00 87.50 97 GLY A C 1
ATOM 763 O O . GLY A 1 97 ? -10.475 18.088 3.610 1.00 87.50 97 GLY A O 1
ATOM 764 N N . ASN A 1 98 ? -9.749 19.885 2.464 1.00 82.50 98 ASN A N 1
ATOM 765 C CA . ASN A 1 98 ? -8.383 19.386 2.360 1.00 82.50 98 ASN A CA 1
ATOM 766 C C . ASN A 1 98 ? -7.651 19.375 3.716 1.00 82.50 98 ASN A C 1
ATOM 768 O O . ASN A 1 98 ? -8.091 19.941 4.720 1.00 82.50 98 ASN A O 1
ATOM 772 N N . ALA A 1 99 ? -6.483 18.736 3.743 1.00 76.94 99 ALA A N 1
ATOM 773 C CA . ALA A 1 99 ? -5.713 18.530 4.964 1.00 76.94 99 ALA A CA 1
ATOM 774 C C . ALA A 1 99 ? -5.376 19.829 5.728 1.00 76.94 99 ALA A C 1
ATOM 776 O O . ALA A 1 99 ? -5.674 19.938 6.920 1.00 76.94 99 ALA A O 1
ATOM 777 N N . ASP A 1 100 ? -4.789 20.819 5.050 1.00 78.38 100 ASP A N 1
ATOM 778 C CA . ASP A 1 100 ? -4.359 22.077 5.680 1.00 78.38 100 ASP A CA 1
ATOM 779 C C . ASP A 1 100 ? -5.558 22.828 6.290 1.00 78.38 100 ASP A C 1
ATOM 781 O O . ASP A 1 100 ? -5.471 23.438 7.359 1.00 78.38 100 ASP A O 1
ATOM 785 N N . GLN A 1 101 ? -6.707 22.740 5.627 1.00 85.50 101 GLN A N 1
ATOM 786 C CA . GLN A 1 101 ? -7.953 23.345 6.062 1.00 85.50 101 GLN A CA 1
ATOM 787 C C . GLN A 1 101 ? -8.572 22.651 7.282 1.00 85.50 101 GLN A C 1
ATOM 789 O O . GLN A 1 101 ? -8.950 23.323 8.248 1.00 85.50 101 GLN A O 1
ATOM 794 N N . LEU A 1 102 ? -8.648 21.317 7.272 1.00 87.00 102 LEU A N 1
ATOM 795 C CA . LEU A 1 102 ? -9.178 20.545 8.399 1.00 87.00 102 LEU A CA 1
ATOM 796 C C . LEU A 1 102 ? -8.352 20.757 9.669 1.00 87.00 102 LEU A C 1
ATOM 798 O O . LEU A 1 102 ? -8.927 20.904 10.748 1.00 87.00 102 LEU A O 1
ATOM 802 N N . GLN A 1 103 ? -7.023 20.840 9.547 1.00 82.56 103 GLN A N 1
ATOM 803 C CA . GLN A 1 103 ? -6.130 21.110 10.677 1.00 82.56 103 GLN A CA 1
ATOM 804 C C . GLN A 1 103 ? -6.530 22.388 11.429 1.00 82.56 103 GLN A C 1
ATOM 806 O O . GLN A 1 103 ? -6.699 22.365 12.648 1.00 82.56 103 GLN A O 1
ATOM 811 N N . GLY A 1 104 ? -6.712 23.501 10.711 1.00 85.62 104 GLY A N 1
ATOM 812 C CA . GLY A 1 104 ? -7.098 24.777 11.322 1.00 85.62 104 GLY A CA 1
ATOM 813 C C . GLY A 1 104 ? -8.538 24.798 11.842 1.00 85.62 104 GLY A C 1
ATOM 814 O O . GLY A 1 104 ? -8.842 25.522 12.790 1.00 85.62 104 GLY A O 1
ATOM 815 N N . ALA A 1 105 ? -9.425 24.001 11.242 1.00 91.19 105 ALA A N 1
ATOM 816 C CA . ALA A 1 105 ? -10.847 23.991 11.564 1.00 91.19 105 ALA A CA 1
ATOM 817 C C . ALA A 1 105 ? -11.221 23.085 12.749 1.00 91.19 105 ALA A C 1
ATOM 819 O O . ALA A 1 105 ? -12.187 23.380 13.450 1.00 91.19 105 ALA A O 1
ATOM 820 N N . ILE A 1 106 ? -10.476 21.999 12.988 1.00 93.69 106 ILE A N 1
ATOM 821 C CA . ILE A 1 106 ? -10.784 21.015 14.039 1.00 93.69 106 ILE A CA 1
ATOM 822 C C . ILE A 1 106 ? -10.396 21.522 15.432 1.00 93.69 106 ILE A C 1
ATOM 824 O O . ILE A 1 106 ? -11.192 21.404 16.363 1.00 93.69 106 ILE A O 1
ATOM 828 N N . LEU A 1 107 ? -9.205 22.114 15.588 1.00 91.62 107 LEU A N 1
ATOM 829 C CA . LEU A 1 107 ? -8.682 22.518 16.903 1.00 91.62 107 LEU A CA 1
ATOM 830 C C . LEU A 1 107 ? -9.638 23.432 17.702 1.00 91.62 107 LEU A C 1
ATOM 832 O O . LEU A 1 107 ? -9.846 23.173 18.888 1.00 91.62 107 LEU A O 1
ATOM 836 N N . PRO A 1 108 ? -10.296 24.450 17.106 1.00 92.94 108 PRO A N 1
ATOM 837 C CA . PRO A 1 108 ? -11.233 25.311 17.836 1.00 92.94 108 PRO A CA 1
ATOM 838 C C . PRO A 1 108 ? -12.514 24.606 18.320 1.00 92.94 108 PRO A C 1
ATOM 840 O O . PRO A 1 108 ? -13.222 25.143 19.184 1.00 92.94 108 PRO A O 1
ATOM 843 N N . LEU A 1 109 ? -12.837 23.436 17.756 1.00 94.31 109 LEU A N 1
ATOM 844 C CA . LEU A 1 109 ? -14.045 22.663 18.061 1.00 94.31 109 LEU A CA 1
ATOM 845 C C . LEU A 1 109 ? -13.854 21.686 19.226 1.00 94.31 109 LEU A C 1
ATOM 847 O O . LEU A 1 109 ? -14.846 21.200 19.771 1.00 94.31 109 LEU A O 1
ATOM 851 N N . LEU A 1 110 ? -12.614 21.425 19.644 1.00 93.44 110 LEU A N 1
ATOM 852 C CA . LEU A 1 110 ? -12.328 20.590 20.809 1.00 93.44 110 LEU A CA 1
ATOM 853 C C . LEU A 1 110 ? -12.981 21.169 22.072 1.00 93.44 110 LEU A C 1
ATOM 855 O O . LEU A 1 110 ? -13.007 22.385 22.293 1.00 93.44 110 LEU A O 1
ATOM 859 N N . ALA A 1 111 ? -13.551 20.293 22.897 1.00 90.81 111 ALA A N 1
ATOM 860 C CA . ALA A 1 111 ? -13.887 20.636 24.273 1.00 90.81 111 ALA A CA 1
ATOM 861 C C . ALA A 1 111 ? -12.587 20.704 25.084 1.00 90.81 111 ALA A C 1
ATOM 863 O O . ALA A 1 111 ? -11.735 19.829 24.943 1.00 90.81 111 ALA A O 1
ATOM 864 N N . GLY A 1 112 ? -12.422 21.754 25.890 1.00 88.44 112 GLY A N 1
ATOM 865 C CA . GLY A 1 112 ? -11.266 21.888 26.777 1.00 88.44 112 GLY A CA 1
ATOM 866 C C . GLY A 1 112 ? -11.396 20.999 28.014 1.00 88.44 112 GLY A C 1
ATOM 867 O O . GLY A 1 112 ? -12.506 20.634 28.386 1.00 88.44 112 GLY A O 1
ATOM 868 N N . GLU A 1 113 ? -10.262 20.691 28.651 1.00 86.62 113 GLU A N 1
ATOM 869 C CA . GLU A 1 113 ? -10.186 19.966 29.936 1.00 86.62 113 GLU A CA 1
ATOM 870 C C . GLU A 1 113 ? -10.820 18.558 29.934 1.00 86.62 113 GLU A C 1
ATOM 872 O O . GLU A 1 113 ? -11.177 18.028 30.985 1.00 86.62 113 GLU A O 1
ATOM 877 N N . VAL A 1 114 ? -10.932 17.925 28.762 1.00 91.62 114 VAL A N 1
ATOM 878 C CA . VAL A 1 114 ? -11.385 16.533 28.606 1.00 91.62 114 VAL A CA 1
ATOM 879 C C . VAL A 1 114 ? -10.422 15.746 27.722 1.00 91.62 114 VAL A C 1
ATOM 881 O O . VAL A 1 114 ? -9.709 16.334 26.908 1.00 91.62 114 VAL A O 1
ATOM 884 N N . LEU A 1 115 ? -10.438 14.416 27.857 1.00 92.19 115 LEU A N 1
ATOM 885 C CA . LEU A 1 115 ? -9.603 13.528 27.048 1.00 92.19 115 LEU A CA 1
ATOM 886 C C . LEU A 1 115 ? -9.924 13.672 25.561 1.00 92.19 115 LEU A C 1
ATOM 888 O O . LEU A 1 115 ? -11.092 13.732 25.172 1.00 92.19 115 LEU A O 1
ATOM 892 N N . THR A 1 116 ? -8.888 13.692 24.732 1.00 94.06 116 THR A N 1
ATOM 893 C CA . THR A 1 116 ? -8.986 13.774 23.279 1.00 94.06 116 THR A CA 1
ATOM 894 C C . THR A 1 116 ? -8.391 12.530 22.639 1.00 94.06 116 THR A C 1
ATOM 896 O O . THR A 1 116 ? -7.177 12.329 22.641 1.00 94.06 116 THR A O 1
ATOM 899 N N . THR A 1 117 ? -9.253 11.713 22.037 1.00 94.56 117 THR A N 1
ATOM 900 C CA . THR A 1 117 ? -8.841 10.558 21.237 1.00 94.56 117 THR A CA 1
ATOM 901 C C . THR A 1 117 ? -8.849 10.919 19.756 1.00 94.56 117 THR A C 1
ATOM 903 O O . THR A 1 117 ? -9.895 11.244 19.189 1.00 94.56 117 THR A O 1
ATOM 906 N N . LEU A 1 118 ? -7.695 10.817 19.103 1.00 92.69 118 LEU A N 1
ATOM 907 C CA . LEU A 1 118 ? -7.563 10.894 17.653 1.00 92.69 118 LEU A CA 1
ATOM 908 C C . LEU A 1 118 ? -7.687 9.492 17.057 1.00 92.69 118 LEU A C 1
ATOM 910 O O . LEU A 1 118 ? -6.811 8.654 17.238 1.00 92.69 118 LEU A O 1
ATOM 914 N N . TRP A 1 119 ? -8.741 9.247 16.293 1.00 92.38 119 TRP A N 1
ATOM 915 C CA . TRP A 1 119 ? -8.883 8.045 15.488 1.00 92.38 119 TRP A CA 1
ATOM 916 C C . TRP A 1 119 ? -8.495 8.326 14.036 1.00 92.38 119 TRP A C 1
ATOM 918 O O . TRP A 1 119 ? -9.210 8.998 13.287 1.00 92.38 119 TRP A O 1
ATOM 928 N N . TRP A 1 120 ? -7.345 7.793 13.632 1.00 86.44 120 TRP A N 1
ATOM 929 C CA . TRP A 1 120 ? -6.840 7.918 12.275 1.00 86.44 120 TRP A CA 1
ATOM 930 C C . TRP A 1 120 ? -7.194 6.683 11.447 1.00 86.44 120 TRP A C 1
ATOM 932 O O . TRP A 1 120 ? -6.580 5.619 11.579 1.00 86.44 120 TRP A O 1
ATOM 942 N N . THR A 1 121 ? -8.199 6.824 10.584 1.00 79.00 121 THR A N 1
ATOM 943 C CA . THR A 1 121 ? -8.667 5.722 9.738 1.00 79.00 121 THR A CA 1
ATOM 944 C C . THR A 1 121 ? -7.851 5.605 8.451 1.00 79.00 121 THR A C 1
ATOM 946 O O . THR A 1 121 ? -7.028 6.461 8.115 1.00 79.00 121 THR A O 1
ATOM 949 N N . ARG A 1 122 ? -8.077 4.529 7.694 1.00 67.44 122 ARG A N 1
ATOM 950 C CA . ARG A 1 122 ? -7.532 4.384 6.344 1.00 67.44 122 ARG A CA 1
ATOM 951 C C . ARG A 1 122 ? -8.161 5.426 5.412 1.00 67.44 122 ARG A C 1
ATOM 953 O O . ARG A 1 122 ? -9.238 5.216 4.858 1.00 67.44 122 ARG A O 1
ATOM 960 N N . VAL A 1 123 ? -7.445 6.523 5.210 1.00 56.69 123 VAL A N 1
ATOM 961 C CA . VAL A 1 123 ? -7.686 7.473 4.123 1.00 56.69 123 VAL A CA 1
ATOM 962 C C . VAL A 1 123 ? -7.026 6.881 2.876 1.00 56.69 123 VAL A C 1
ATOM 964 O O . VAL A 1 123 ? -5.842 6.547 2.904 1.00 56.69 123 VAL A O 1
ATOM 967 N N . THR A 1 124 ? -7.798 6.626 1.820 1.00 45.50 124 THR A N 1
ATOM 968 C CA . THR A 1 124 ? -7.383 5.809 0.663 1.00 45.50 124 THR A CA 1
ATOM 969 C C . THR A 1 124 ? -6.280 6.409 -0.203 1.00 45.50 124 THR A C 1
ATOM 971 O O . THR A 1 124 ? -5.786 5.707 -1.080 1.00 45.50 124 THR A O 1
ATOM 974 N N . GLU A 1 125 ? -5.818 7.626 0.062 1.00 40.25 125 GLU A N 1
ATOM 975 C CA . GLU A 1 125 ? -4.794 8.282 -0.745 1.00 40.25 125 GLU A CA 1
ATOM 976 C C . GLU A 1 125 ? -3.747 8.947 0.138 1.00 40.25 125 GLU A C 1
ATOM 978 O O . GLU A 1 125 ? -3.940 10.069 0.591 1.00 40.25 125 GLU A O 1
ATOM 983 N N . LEU A 1 126 ? -2.622 8.236 0.327 1.00 40.16 126 LEU A N 1
ATOM 984 C CA . LEU A 1 126 ? -1.370 8.725 0.922 1.00 40.16 126 LEU A CA 1
ATOM 985 C C . LEU A 1 126 ? -1.544 9.325 2.342 1.00 40.16 126 LEU A C 1
ATOM 987 O O . LEU A 1 126 ? -2.642 9.600 2.809 1.00 40.16 126 LEU A O 1
ATOM 991 N N . PRO A 1 127 ? -0.482 9.502 3.138 1.00 38.59 127 PRO A N 1
ATOM 992 C CA . PRO A 1 127 ? -0.573 10.477 4.212 1.00 38.59 127 PRO A CA 1
ATOM 993 C C . PRO A 1 127 ? -0.794 11.837 3.528 1.00 38.59 127 PRO A C 1
ATOM 995 O O . PRO A 1 127 ? 0.084 12.264 2.765 1.00 38.59 127 PRO A O 1
ATOM 998 N N . PRO A 1 128 ? -1.907 12.557 3.774 1.00 39.97 128 PRO A N 1
ATOM 999 C CA . PRO A 1 128 ? -1.867 13.991 3.565 1.00 39.97 128 PRO A CA 1
ATOM 1000 C C . PRO A 1 128 ? -0.693 14.448 4.420 1.00 39.97 128 PRO A C 1
ATOM 1002 O O . PRO A 1 128 ? -0.662 14.130 5.610 1.00 39.97 128 PRO A O 1
ATOM 1005 N N . ARG A 1 129 ? 0.317 15.037 3.771 1.00 47.28 129 ARG A N 1
ATOM 1006 C CA . ARG A 1 129 ? 1.512 15.671 4.349 1.00 47.28 129 ARG A CA 1
ATOM 1007 C C . ARG A 1 129 ? 1.437 15.741 5.871 1.00 47.28 129 ARG A C 1
ATOM 1009 O O . ARG A 1 129 ? 0.546 16.415 6.374 1.00 47.28 129 ARG A O 1
ATOM 1016 N N . GLY A 1 130 ? 2.376 15.097 6.565 1.00 53.06 130 GLY A N 1
ATOM 1017 C CA . GLY A 1 130 ? 2.352 14.805 8.005 1.00 53.06 130 GLY A CA 1
ATOM 1018 C C . GLY A 1 130 ? 1.899 15.896 8.986 1.00 53.06 130 GLY A C 1
ATOM 1019 O O . GLY A 1 130 ? 1.674 15.556 10.132 1.00 53.06 130 GLY A O 1
ATOM 1020 N N . LYS A 1 131 ? 1.676 17.151 8.585 1.00 62.84 131 LYS A N 1
ATOM 1021 C CA . LYS A 1 131 ? 1.180 18.246 9.422 1.00 62.84 131 LYS A CA 1
ATOM 1022 C C . LYS A 1 131 ? -0.170 17.987 10.091 1.00 62.84 131 LYS A C 1
ATOM 1024 O O . LYS A 1 131 ? -0.258 18.217 11.285 1.00 62.84 131 LYS A O 1
ATOM 1029 N N . VAL A 1 132 ? -1.205 17.508 9.391 1.00 77.56 132 VAL A N 1
ATOM 1030 C CA . VAL A 1 132 ? -2.533 17.347 10.033 1.00 77.56 132 VAL A CA 1
ATOM 1031 C C . VAL A 1 132 ? -2.484 16.278 11.111 1.00 77.56 132 VAL A C 1
ATOM 1033 O O . VAL A 1 132 ? -2.906 16.523 12.236 1.00 77.56 132 VAL A O 1
ATOM 1036 N N . PHE A 1 133 ? -1.935 15.108 10.771 1.00 80.44 133 PHE A N 1
ATOM 1037 C CA . PHE A 1 133 ? -1.744 14.036 11.739 1.00 80.44 133 PHE A CA 1
ATOM 1038 C C . PHE A 1 133 ? -0.838 14.497 12.883 1.00 80.44 133 PHE A C 1
ATOM 1040 O O . PHE A 1 133 ? -1.246 14.370 14.027 1.00 80.44 133 PHE A O 1
ATOM 1047 N N . GLN A 1 134 ? 0.326 15.096 12.591 1.00 77.81 134 GLN A N 1
ATOM 1048 C CA . GLN A 1 134 ? 1.254 15.605 13.611 1.00 77.81 134 GLN A CA 1
ATOM 1049 C C . GLN A 1 134 ? 0.557 16.591 14.550 1.00 77.81 134 GLN A C 1
ATOM 1051 O O . GLN A 1 134 ? 0.498 16.341 15.746 1.00 77.81 134 GLN A O 1
ATOM 1056 N N . THR A 1 135 ? -0.066 17.642 14.019 1.00 83.19 135 THR A N 1
ATOM 1057 C CA . THR A 1 135 ? -0.748 18.661 14.824 1.00 83.19 135 THR A CA 1
ATOM 1058 C C . THR A 1 135 ? -1.905 18.098 15.642 1.00 83.19 135 THR A C 1
ATOM 1060 O O . THR A 1 135 ? -2.059 18.465 16.801 1.00 83.19 135 THR A O 1
ATOM 1063 N N . LEU A 1 136 ? -2.731 17.213 15.076 1.00 86.81 136 LEU A N 1
ATOM 1064 C CA . LEU A 1 136 ? -3.816 16.598 15.844 1.00 86.81 136 LEU A CA 1
ATOM 1065 C C . LEU A 1 136 ? -3.283 15.613 16.891 1.00 86.81 136 LEU A C 1
ATOM 1067 O O . LEU A 1 136 ? -3.844 15.529 17.977 1.00 86.81 136 LEU A O 1
ATOM 1071 N N . SER A 1 137 ? -2.201 14.891 16.592 1.00 86.94 137 SER A N 1
ATOM 1072 C CA . SER A 1 137 ? -1.565 13.962 17.530 1.00 86.94 137 SER A CA 1
ATOM 1073 C C . SER A 1 137 ? -0.860 14.679 18.685 1.00 86.94 137 SER A C 1
ATOM 1075 O O . SER A 1 137 ? -0.845 14.157 19.791 1.00 86.94 137 SER A O 1
ATOM 1077 N N . GLU A 1 138 ? -0.346 15.896 18.467 1.00 86.44 138 GLU A N 1
ATOM 1078 C CA . GLU A 1 138 ? 0.267 16.736 19.509 1.00 86.44 138 GLU A CA 1
ATOM 1079 C C . GLU A 1 138 ? -0.731 17.163 20.593 1.00 86.44 138 GLU A C 1
ATOM 1081 O O . GLU A 1 138 ? -0.333 17.405 21.730 1.00 86.44 138 GLU A O 1
ATOM 1086 N N . VAL A 1 139 ? -2.019 17.265 20.248 1.00 89.25 139 VAL A N 1
ATOM 1087 C CA . VAL A 1 139 ? -3.094 17.641 21.182 1.00 89.25 139 VAL A CA 1
ATOM 1088 C C . VAL A 1 139 ? -3.931 16.448 21.650 1.00 89.25 139 VAL A C 1
ATOM 1090 O O . VAL A 1 139 ? -4.880 16.637 22.408 1.00 89.25 139 VAL A O 1
ATOM 1093 N N . ALA A 1 140 ? -3.631 15.239 21.173 1.00 91.44 140 ALA A N 1
ATOM 1094 C CA . ALA A 1 140 ? -4.360 14.033 21.535 1.00 91.44 140 ALA A CA 1
ATOM 1095 C C . ALA A 1 140 ? -3.747 13.380 22.780 1.00 91.44 140 ALA A C 1
ATOM 1097 O O . ALA A 1 140 ? -2.534 13.219 22.874 1.00 91.44 140 ALA A O 1
ATOM 1098 N N . ASP A 1 141 ? -4.597 12.927 23.698 1.00 92.75 141 ASP A N 1
ATOM 1099 C CA . ASP A 1 141 ? -4.193 12.064 24.813 1.00 92.75 141 ASP A CA 1
ATOM 1100 C C . ASP A 1 141 ? -4.025 10.610 24.349 1.00 92.75 141 ASP A C 1
ATOM 1102 O O . ASP A 1 141 ? -3.240 9.842 24.908 1.00 92.75 141 ASP A O 1
ATOM 1106 N N . GLN A 1 142 ? -4.762 10.226 23.303 1.00 91.56 142 GLN A N 1
ATOM 1107 C CA . GLN A 1 142 ? -4.714 8.899 22.706 1.00 91.56 142 GLN A CA 1
ATOM 1108 C C . GLN A 1 142 ? -4.800 8.971 21.183 1.00 91.56 142 GLN A C 1
ATOM 1110 O O . GLN A 1 142 ? -5.637 9.682 20.630 1.00 91.56 142 GLN A O 1
ATOM 1115 N N . VAL A 1 143 ? -3.997 8.158 20.504 1.00 89.81 143 VAL A N 1
ATOM 1116 C CA . VAL A 1 143 ? -4.084 7.915 19.065 1.00 89.81 143 VAL A CA 1
ATOM 1117 C C . VAL A 1 143 ? -4.512 6.473 18.823 1.00 89.81 143 VAL A C 1
ATOM 1119 O O . VAL A 1 143 ? -3.906 5.531 19.329 1.00 89.81 143 VAL A O 1
ATOM 1122 N N . ILE A 1 144 ? -5.550 6.301 18.014 1.00 90.31 144 ILE A N 1
ATOM 1123 C CA . ILE A 1 144 ? -6.016 5.012 17.517 1.00 90.31 144 ILE A CA 1
ATOM 1124 C C . ILE A 1 144 ? -5.722 4.959 16.024 1.00 90.31 144 ILE A C 1
ATOM 1126 O O . ILE A 1 144 ? -6.306 5.713 15.245 1.00 90.31 144 ILE A O 1
ATOM 1130 N N . ALA A 1 145 ? -4.826 4.069 15.615 1.00 85.50 145 ALA A N 1
ATOM 1131 C CA . ALA A 1 145 ? -4.544 3.802 14.214 1.00 85.50 145 ALA A CA 1
ATOM 1132 C C . ALA A 1 145 ? -5.475 2.701 13.672 1.00 85.50 145 ALA A C 1
ATOM 1134 O O . ALA A 1 145 ? -5.729 1.693 14.322 1.00 85.50 145 ALA A O 1
ATOM 1135 N N . ASP A 1 146 ? -5.988 2.875 12.458 1.00 83.69 146 ASP A N 1
ATOM 1136 C CA . ASP A 1 146 ? -6.572 1.791 11.641 1.00 83.69 146 ASP A CA 1
ATOM 1137 C C . ASP A 1 146 ? -5.881 1.789 10.263 1.00 83.69 146 ASP A C 1
ATOM 1139 O O . ASP A 1 146 ? -6.507 1.697 9.199 1.00 83.69 146 ASP A O 1
ATOM 1143 N N . THR A 1 147 ? -4.562 2.024 10.284 1.00 74.19 147 THR A N 1
ATOM 1144 C CA . THR A 1 147 ? -3.714 2.098 9.096 1.00 74.19 147 THR A CA 1
ATOM 1145 C C . THR A 1 147 ? -2.261 1.702 9.375 1.00 74.19 147 THR A C 1
ATOM 1147 O O . THR A 1 147 ? -1.607 2.253 10.256 1.00 74.19 147 THR A O 1
ATOM 1150 N N . LEU A 1 148 ? -1.696 0.847 8.521 1.00 73.94 148 LEU A N 1
ATOM 1151 C CA . LEU A 1 148 ? -0.250 0.585 8.478 1.00 73.94 148 LEU A CA 1
ATOM 1152 C C . LEU A 1 148 ? 0.560 1.725 7.822 1.00 73.94 148 LEU A C 1
ATOM 1154 O O . LEU A 1 148 ? 1.791 1.681 7.810 1.00 73.94 148 LEU A O 1
ATOM 1158 N N . SER A 1 149 ? -0.102 2.720 7.216 1.00 64.75 149 SER A N 1
ATOM 1159 C CA . SER A 1 149 ? 0.558 3.763 6.413 1.00 64.75 149 SER A CA 1
ATOM 1160 C C . SER A 1 149 ? 1.066 4.964 7.207 1.00 64.75 149 SER A C 1
ATOM 1162 O O . SER A 1 149 ? 1.928 5.681 6.700 1.00 64.75 149 SER A O 1
ATOM 1164 N N . VAL A 1 150 ? 0.551 5.195 8.415 1.00 65.50 150 VAL A N 1
ATOM 1165 C CA . VAL A 1 150 ? 0.959 6.326 9.256 1.00 65.50 150 VAL A CA 1
ATOM 1166 C C . VAL A 1 150 ? 2.098 5.903 10.159 1.00 65.50 150 VAL A C 1
ATOM 1168 O O . VAL A 1 150 ? 2.058 4.831 10.764 1.00 65.50 150 VAL A O 1
ATOM 1171 N N . ARG A 1 151 ? 3.118 6.759 10.249 1.00 64.88 151 ARG A N 1
ATOM 1172 C CA . ARG A 1 151 ? 4.195 6.611 11.220 1.00 64.88 151 ARG A CA 1
ATOM 1173 C C . ARG A 1 151 ? 3.753 7.228 12.536 1.00 64.88 151 ARG A C 1
ATOM 1175 O O . ARG A 1 151 ? 3.375 8.392 12.590 1.00 64.88 151 ARG A O 1
ATOM 1182 N N . LEU A 1 152 ? 3.815 6.415 13.573 1.00 66.94 152 LEU A N 1
ATOM 1183 C CA . LEU A 1 152 ? 3.503 6.803 14.936 1.00 66.94 152 LEU A CA 1
ATOM 1184 C C . LEU A 1 152 ? 4.838 7.138 15.597 1.00 66.94 152 LEU A C 1
ATOM 1186 O O . LEU A 1 152 ? 5.805 6.398 15.411 1.00 66.94 152 LEU A O 1
ATOM 1190 N N . ASP A 1 153 ? 4.923 8.278 16.275 1.00 62.84 153 ASP A N 1
ATOM 1191 C CA . ASP A 1 153 ? 6.130 8.632 17.016 1.00 62.84 153 ASP A CA 1
ATOM 1192 C C . ASP A 1 153 ? 6.136 7.868 18.345 1.00 62.84 153 ASP A C 1
ATOM 1194 O O . ASP A 1 153 ? 5.290 8.087 19.207 1.00 62.84 153 ASP A O 1
ATOM 1198 N N . GLU A 1 154 ? 7.088 6.948 18.496 1.00 56.69 154 GLU A N 1
ATOM 1199 C CA . GLU A 1 154 ? 7.279 6.134 19.704 1.00 56.69 154 GLU A CA 1
ATOM 1200 C C . GLU A 1 154 ? 7.616 6.976 20.944 1.00 56.69 154 GLU A C 1
ATOM 1202 O O . GLU A 1 154 ? 7.466 6.508 22.071 1.00 56.69 154 GLU A O 1
ATOM 1207 N N . LYS A 1 155 ? 8.085 8.217 20.752 1.00 63.44 155 LYS A N 1
ATOM 1208 C CA . LYS A 1 155 ? 8.395 9.162 21.834 1.00 63.44 155 LYS A CA 1
ATOM 1209 C C . LYS A 1 155 ? 7.267 10.151 22.105 1.00 63.44 155 LYS A C 1
ATOM 1211 O O . LYS A 1 155 ? 7.420 10.994 22.993 1.00 63.44 155 LYS A O 1
ATOM 1216 N N . ALA A 1 156 ? 6.175 10.092 21.347 1.00 69.38 156 ALA A N 1
ATOM 1217 C CA . ALA A 1 156 ? 5.074 11.015 21.540 1.00 69.38 156 ALA A CA 1
ATOM 1218 C C . ALA A 1 156 ? 4.347 10.750 22.870 1.00 69.38 156 ALA A C 1
ATOM 1220 O O . ALA A 1 156 ? 4.259 9.608 23.319 1.00 69.38 156 ALA A O 1
ATOM 1221 N N . PRO A 1 157 ? 3.809 11.800 23.512 1.00 77.50 157 PRO A N 1
ATOM 1222 C CA . PRO A 1 157 ? 3.210 11.706 24.842 1.00 77.50 157 PRO A CA 1
ATOM 1223 C C . PRO A 1 157 ? 1.791 11.100 24.858 1.00 77.50 157 PRO A C 1
ATOM 1225 O O . PRO A 1 157 ? 1.141 11.154 25.900 1.00 77.50 157 PRO A O 1
ATOM 1228 N N . TYR A 1 158 ? 1.300 10.541 23.745 1.00 85.56 158 TYR A N 1
ATOM 1229 C CA . TYR A 1 158 ? -0.042 9.957 23.643 1.00 85.56 158 TYR A CA 1
ATOM 1230 C C . TYR A 1 158 ? -0.045 8.438 23.870 1.00 85.56 158 TYR A C 1
ATOM 1232 O O . TYR A 1 158 ? 0.899 7.727 23.520 1.00 85.56 158 TYR A O 1
ATOM 1240 N N . ALA A 1 159 ? -1.151 7.908 24.396 1.00 87.50 159 ALA A N 1
ATOM 1241 C CA . ALA A 1 159 ? -1.402 6.469 24.402 1.00 87.50 159 ALA A CA 1
ATOM 1242 C C . ALA A 1 159 ? -1.698 5.975 22.977 1.00 87.50 159 ALA A C 1
ATOM 1244 O O . ALA A 1 159 ? -2.415 6.635 22.229 1.00 87.50 159 ALA A O 1
ATOM 1245 N N . LEU A 1 160 ? -1.181 4.808 22.595 1.00 86.19 160 LEU A N 1
ATOM 1246 C CA . LEU A 1 160 ? -1.348 4.264 21.247 1.00 86.19 160 LEU A CA 1
ATOM 1247 C C . LEU A 1 160 ? -2.186 2.982 21.256 1.00 86.19 160 LEU A C 1
ATOM 1249 O O . LEU A 1 160 ? -1.928 2.073 22.042 1.00 86.19 160 LEU A O 1
ATOM 1253 N N . ALA A 1 161 ? -3.144 2.894 20.336 1.00 87.88 161 ALA A N 1
ATOM 1254 C CA . ALA A 1 161 ? -3.851 1.663 20.002 1.00 87.88 161 ALA A CA 1
ATOM 1255 C C . ALA A 1 161 ? -3.913 1.469 18.480 1.00 87.88 161 ALA A C 1
ATOM 1257 O O . ALA A 1 161 ? -3.874 2.439 17.723 1.00 87.88 161 ALA A O 1
ATOM 1258 N N . ASP A 1 162 ? -4.068 0.224 18.031 1.00 87.88 162 ASP A N 1
ATOM 1259 C CA . ASP A 1 162 ? -4.268 -0.102 16.618 1.00 87.88 162 ASP A CA 1
ATOM 1260 C C . ASP A 1 162 ? -5.429 -1.095 16.458 1.00 87.88 162 ASP A C 1
ATOM 1262 O O . ASP A 1 162 ? -5.401 -2.211 16.983 1.00 87.88 162 ASP A O 1
ATOM 1266 N N . ILE A 1 163 ? -6.475 -0.690 15.735 1.00 88.31 163 ILE A N 1
ATOM 1267 C CA . ILE A 1 163 ? -7.678 -1.509 15.543 1.00 88.31 163 ILE A CA 1
ATOM 1268 C C . ILE A 1 163 ? -7.367 -2.752 14.704 1.00 88.31 163 ILE A C 1
ATOM 1270 O O . ILE A 1 163 ? -7.895 -3.833 14.987 1.00 88.31 163 ILE A O 1
ATOM 1274 N N . ALA A 1 164 ? -6.525 -2.631 13.675 1.00 87.44 164 ALA A N 1
ATOM 1275 C CA . ALA A 1 164 ? -6.150 -3.764 12.841 1.00 87.44 164 ALA A CA 1
ATOM 1276 C C . ALA A 1 164 ? -5.350 -4.791 13.652 1.00 87.44 164 ALA A C 1
ATOM 1278 O O . ALA A 1 164 ? -5.581 -5.989 13.485 1.00 87.44 164 ALA A O 1
ATOM 1279 N N . TRP A 1 165 ? -4.508 -4.343 14.587 1.00 89.62 165 TRP A N 1
ATOM 1280 C CA . TRP A 1 165 ? -3.863 -5.216 15.568 1.00 89.62 165 TRP A CA 1
ATOM 1281 C C . TRP A 1 165 ? -4.870 -5.882 16.515 1.00 89.62 165 TRP A C 1
ATOM 1283 O O . TRP A 1 165 ? -4.852 -7.109 16.662 1.00 89.62 165 TRP A O 1
ATOM 1293 N N . SER A 1 166 ? -5.796 -5.128 17.113 1.00 87.62 166 SER A N 1
ATOM 1294 C CA . SER A 1 166 ? -6.803 -5.679 18.034 1.00 87.62 166 SER A CA 1
ATOM 1295 C C . SER A 1 166 ? -7.718 -6.719 17.371 1.00 87.62 166 SER A C 1
ATOM 1297 O O . SER A 1 166 ? -8.125 -7.687 18.019 1.00 87.62 166 SER A O 1
ATOM 1299 N N . ARG A 1 167 ? -8.003 -6.582 16.065 1.00 87.88 167 ARG A N 1
ATOM 1300 C CA . ARG A 1 167 ? -8.745 -7.583 15.267 1.00 87.88 167 ARG A CA 1
ATOM 1301 C C . ARG A 1 167 ? -8.033 -8.930 15.178 1.00 87.88 167 ARG A C 1
ATOM 1303 O O . ARG A 1 167 ? -8.688 -9.951 14.988 1.00 87.88 167 ARG A O 1
ATOM 1310 N N . THR A 1 168 ? -6.711 -8.956 15.324 1.00 91.50 168 THR A N 1
ATOM 1311 C CA . THR A 1 168 ? -5.953 -10.213 15.287 1.00 91.50 168 THR A CA 1
ATOM 1312 C C . THR A 1 168 ? -6.060 -11.004 16.583 1.00 91.50 168 THR A C 1
ATOM 1314 O O . THR A 1 168 ? -5.759 -12.190 16.568 1.00 91.50 168 THR A O 1
ATOM 1317 N N . ALA A 1 169 ? -6.475 -10.394 17.702 1.00 90.06 169 ALA A N 1
ATOM 1318 C CA . ALA A 1 169 ? -6.422 -11.046 19.011 1.00 90.06 169 ALA A CA 1
ATOM 1319 C C . ALA A 1 169 ? -7.166 -12.399 19.059 1.00 90.06 169 ALA A C 1
ATOM 1321 O O . ALA A 1 169 ? -6.534 -13.370 19.473 1.00 90.06 169 ALA A O 1
ATOM 1322 N N . PRO A 1 170 ? -8.416 -12.528 18.557 1.00 90.38 170 PRO A N 1
ATOM 1323 C CA . PRO A 1 170 ? -9.092 -13.827 18.505 1.00 90.38 170 PRO A CA 1
ATOM 1324 C C . PRO A 1 170 ? -8.339 -14.863 17.658 1.00 90.38 170 PRO A C 1
ATOM 1326 O O . PRO A 1 170 ? -8.238 -16.019 18.041 1.00 90.38 170 PRO A O 1
ATOM 1329 N N . TRP A 1 171 ? -7.748 -14.451 16.532 1.00 94.12 171 TRP A N 1
ATOM 1330 C CA . TRP A 1 171 ? -6.964 -15.338 15.663 1.00 94.12 171 TRP A CA 1
ATOM 1331 C C . TRP A 1 171 ? -5.659 -15.797 16.315 1.00 94.12 171 TRP A C 1
ATOM 1333 O O . TRP A 1 171 ? -5.285 -16.964 16.203 1.00 94.12 171 TRP A O 1
ATOM 1343 N N . ARG A 1 172 ? -4.974 -14.894 17.025 1.00 93.88 172 ARG A N 1
ATOM 1344 C CA . ARG A 1 172 ? -3.772 -15.215 17.805 1.00 93.88 172 ARG A CA 1
ATOM 1345 C C . ARG A 1 172 ? -4.092 -16.235 18.893 1.00 93.88 172 ARG A C 1
ATOM 1347 O O . ARG A 1 172 ? -3.363 -17.208 19.042 1.00 93.88 172 ARG A O 1
ATOM 1354 N N . GLU A 1 173 ? -5.198 -16.033 19.605 1.00 92.38 173 GLU A N 1
ATOM 1355 C CA . GLU A 1 173 ? -5.672 -16.946 20.644 1.00 92.38 173 GLU A CA 1
ATOM 1356 C C . GLU A 1 173 ? -6.014 -18.328 20.076 1.00 92.38 173 GLU A C 1
ATOM 1358 O O . GLU A 1 173 ? -5.493 -19.324 20.570 1.00 92.38 173 GLU A O 1
ATOM 1363 N N . LEU A 1 174 ? -6.800 -18.392 18.994 1.00 92.50 174 LEU A N 1
ATOM 1364 C CA . LEU A 1 174 ? -7.130 -19.650 18.316 1.00 92.50 174 LEU A CA 1
ATOM 1365 C C . LEU A 1 174 ? -5.892 -20.422 17.857 1.00 92.50 174 LEU A C 1
ATOM 1367 O O . LEU A 1 174 ? -5.845 -21.645 17.949 1.00 92.50 174 LEU A O 1
ATOM 1371 N N . THR A 1 175 ? -4.881 -19.706 17.374 1.00 94.31 175 THR A N 1
ATOM 1372 C CA . THR A 1 175 ? -3.629 -20.318 16.917 1.00 94.31 175 THR A CA 1
ATOM 1373 C C . THR A 1 175 ? -2.842 -20.907 18.073 1.00 94.31 175 THR A C 1
ATOM 1375 O O . THR A 1 175 ? -2.322 -22.008 17.946 1.00 94.31 175 THR A O 1
ATOM 1378 N N . CYS A 1 176 ? -2.784 -20.218 19.215 1.00 92.69 176 CYS A N 1
ATOM 1379 C CA . CYS A 1 176 ? -2.192 -20.789 20.422 1.00 92.69 176 CYS A CA 1
ATOM 1380 C C . CYS A 1 176 ? -2.978 -22.024 20.889 1.00 92.69 176 CYS A C 1
ATOM 1382 O O . CYS A 1 176 ? -2.375 -23.074 21.073 1.00 92.69 176 CYS A O 1
ATOM 1384 N N . GLN A 1 177 ? -4.312 -21.935 20.978 1.00 90.12 177 GLN A N 1
ATOM 1385 C CA . GLN A 1 177 ? -5.168 -23.053 21.401 1.00 90.12 177 GLN A CA 1
ATOM 1386 C C . GLN A 1 177 ? -5.001 -24.294 20.513 1.00 90.12 177 GLN A C 1
ATOM 1388 O O . GLN A 1 177 ? -4.993 -25.411 21.019 1.00 90.12 177 GLN A O 1
ATOM 1393 N N . LEU A 1 178 ? -4.838 -24.102 19.199 1.00 90.88 178 LEU A N 1
ATOM 1394 C CA . LEU A 1 178 ? -4.555 -25.182 18.254 1.00 90.88 178 LEU A CA 1
ATOM 1395 C C . LEU A 1 178 ? -3.271 -25.946 18.620 1.00 90.88 178 LEU A C 1
ATOM 1397 O O . LEU A 1 178 ? -3.261 -27.171 18.592 1.00 90.88 178 LEU A O 1
ATOM 1401 N N . PHE A 1 179 ? -2.191 -25.247 18.973 1.00 91.12 179 PHE A N 1
ATOM 1402 C CA . PHE A 1 179 ? -0.905 -25.882 19.289 1.00 91.12 179 PHE A CA 1
ATOM 1403 C C . PHE A 1 179 ? -0.716 -26.235 20.772 1.00 91.12 179 PHE A C 1
ATOM 1405 O O . PHE A 1 179 ? 0.263 -26.905 21.099 1.00 91.12 179 PHE A O 1
ATOM 1412 N N . ASP A 1 180 ? -1.647 -25.842 21.646 1.00 89.00 180 ASP A N 1
ATOM 1413 C CA . ASP A 1 180 ? -1.707 -26.292 23.042 1.00 89.00 180 ASP A CA 1
ATOM 1414 C C . ASP A 1 180 ? -2.193 -27.755 23.164 1.00 89.00 180 ASP A C 1
ATOM 1416 O O . ASP A 1 180 ? -2.011 -28.374 24.213 1.00 89.00 180 ASP A O 1
ATOM 1420 N N . GLU A 1 181 ? -2.794 -28.335 22.113 1.00 82.00 181 GLU A N 1
ATOM 1421 C CA . GLU A 1 181 ? -3.202 -29.748 22.094 1.00 82.00 181 GLU A CA 1
ATOM 1422 C C . GLU A 1 181 ? -1.981 -30.690 22.132 1.00 82.00 181 GLU A C 1
ATOM 1424 O O . GLU A 1 181 ? -1.013 -30.535 21.376 1.00 82.00 181 GLU A O 1
ATOM 1429 N N . ASP A 1 182 ? -2.047 -31.715 22.992 1.00 76.75 182 ASP A N 1
ATOM 1430 C CA . ASP A 1 182 ? -0.991 -32.717 23.152 1.00 76.75 182 ASP A CA 1
ATOM 1431 C C . ASP A 1 182 ? -0.597 -33.348 21.804 1.00 76.75 182 ASP A C 1
ATOM 1433 O O . ASP A 1 182 ? -1.404 -33.967 21.105 1.00 76.75 182 ASP A O 1
ATOM 1437 N N . GLY A 1 183 ? 0.686 -33.221 21.458 1.00 83.81 183 GLY A N 1
ATOM 1438 C CA . GLY A 1 183 ? 1.266 -33.759 20.226 1.00 83.81 183 GLY A CA 1
ATOM 1439 C C . GLY A 1 183 ? 1.255 -32.805 19.030 1.00 83.81 183 GLY A C 1
ATOM 1440 O O . GLY A 1 183 ? 1.948 -33.090 18.062 1.00 83.81 183 GLY A O 1
ATOM 1441 N N . LEU A 1 184 ? 0.560 -31.660 19.078 1.00 89.06 184 LEU A N 1
ATOM 1442 C CA . LEU A 1 184 ? 0.594 -30.684 17.977 1.00 89.06 184 LEU A CA 1
ATOM 1443 C C . LEU A 1 184 ? 1.729 -29.663 18.117 1.00 89.06 184 LEU A C 1
ATOM 1445 O O . LEU A 1 184 ? 2.266 -29.206 17.108 1.00 89.06 184 LEU A O 1
ATOM 1449 N N . LEU A 1 185 ? 2.164 -29.362 19.345 1.00 90.00 185 LEU A N 1
ATOM 1450 C CA . LEU A 1 185 ? 3.226 -28.385 19.626 1.00 90.00 185 LEU A CA 1
ATOM 1451 C C . LEU A 1 185 ? 4.527 -28.635 18.837 1.00 90.00 185 LEU A C 1
ATOM 1453 O O . LEU A 1 185 ? 5.193 -27.689 18.419 1.00 90.00 185 LEU A O 1
ATOM 1457 N N . GLU A 1 186 ? 4.888 -29.898 18.587 1.00 88.88 186 GLU A N 1
ATOM 1458 C CA . GLU A 1 186 ? 6.100 -30.250 17.832 1.00 88.88 186 GLU A CA 1
ATOM 1459 C C . GLU A 1 186 ? 6.031 -29.916 16.333 1.00 88.88 186 GLU A C 1
ATOM 1461 O O . GLU A 1 186 ? 7.066 -29.872 15.666 1.00 88.88 186 GLU A O 1
ATOM 1466 N N . HIS A 1 187 ? 4.833 -29.682 15.792 1.00 91.81 187 HIS A N 1
ATOM 1467 C CA . HIS A 1 187 ? 4.643 -29.275 14.400 1.00 91.81 187 HIS A CA 1
ATOM 1468 C C . HIS A 1 187 ? 4.854 -27.769 14.213 1.00 91.81 187 HIS A C 1
ATOM 1470 O O . HIS A 1 187 ? 5.177 -27.337 13.108 1.00 91.81 187 HIS A O 1
ATOM 1476 N N . LEU A 1 188 ? 4.736 -26.966 15.279 1.00 90.44 188 LEU A N 1
ATOM 1477 C CA . LEU A 1 188 ? 4.856 -25.508 15.210 1.00 90.44 188 LEU A CA 1
ATOM 1478 C C . LEU A 1 188 ? 6.224 -25.064 14.665 1.00 90.44 188 LEU A C 1
ATOM 1480 O O . LEU A 1 188 ? 6.300 -24.169 13.828 1.00 90.44 188 LEU A O 1
ATOM 1484 N N . SER A 1 189 ? 7.307 -25.721 15.091 1.00 89.00 189 SER A N 1
ATOM 1485 C CA . SER A 1 189 ? 8.670 -25.439 14.612 1.00 89.00 189 SER A CA 1
ATOM 1486 C C . SER A 1 189 ? 8.958 -25.970 13.204 1.00 89.00 189 SER A C 1
ATOM 1488 O O . SER A 1 189 ? 9.980 -25.608 12.623 1.00 89.00 189 SER A O 1
ATOM 1490 N N . LYS A 1 190 ? 8.072 -26.813 12.659 1.00 93.25 190 LYS A N 1
ATOM 1491 C CA . LYS A 1 190 ? 8.166 -27.411 11.319 1.00 93.25 190 LYS A CA 1
ATOM 1492 C C . LYS A 1 190 ? 7.309 -26.680 10.287 1.00 93.25 190 LYS A C 1
ATOM 1494 O O . LYS A 1 190 ? 7.237 -27.120 9.145 1.00 93.25 190 LYS A O 1
ATOM 1499 N N . LEU A 1 191 ? 6.607 -25.615 10.678 1.00 95.00 191 LEU A N 1
ATOM 1500 C CA . LEU A 1 191 ? 5.846 -24.815 9.726 1.00 95.00 191 LEU A CA 1
ATOM 1501 C C . LEU A 1 191 ? 6.793 -24.219 8.680 1.00 95.00 191 LEU A C 1
ATOM 1503 O O . LEU A 1 191 ? 7.853 -23.692 9.014 1.00 95.00 191 LEU A O 1
ATOM 1507 N N . GLU A 1 192 ? 6.379 -24.266 7.418 1.00 92.62 192 GLU A N 1
ATOM 1508 C CA . GLU A 1 192 ? 7.159 -23.752 6.285 1.00 92.62 192 GLU A CA 1
ATOM 1509 C C . GLU A 1 192 ? 6.389 -22.708 5.476 1.00 92.62 192 GLU A C 1
ATOM 1511 O O . GLU A 1 192 ? 6.986 -21.877 4.789 1.00 92.62 192 GLU A O 1
ATOM 1516 N N . ARG A 1 193 ? 5.053 -22.741 5.541 1.00 93.19 193 ARG A N 1
ATOM 1517 C CA . ARG A 1 193 ? 4.186 -21.853 4.767 1.00 93.19 193 ARG A CA 1
ATOM 1518 C C . ARG A 1 193 ? 2.895 -21.554 5.510 1.00 93.19 193 ARG A C 1
ATOM 1520 O O . ARG A 1 193 ? 2.326 -22.415 6.177 1.00 93.19 193 ARG A O 1
ATOM 1527 N N . VAL A 1 194 ? 2.404 -20.333 5.325 1.00 96.25 194 VAL A N 1
ATOM 1528 C CA . VAL A 1 194 ? 1.122 -19.865 5.858 1.00 96.25 194 VAL A CA 1
ATOM 1529 C C . VAL A 1 194 ? 0.321 -19.217 4.738 1.00 96.25 194 VAL A C 1
ATOM 1531 O O . VAL A 1 194 ? 0.866 -18.478 3.922 1.00 96.25 194 VAL A O 1
ATOM 1534 N N . THR A 1 195 ? -0.978 -19.484 4.686 1.00 94.69 195 THR A N 1
ATOM 1535 C CA . THR A 1 195 ? -1.928 -18.762 3.832 1.00 94.69 195 THR A CA 1
ATOM 1536 C C . THR A 1 195 ? -2.979 -18.113 4.721 1.00 94.69 195 THR A C 1
ATOM 1538 O O . THR A 1 195 ? -3.554 -18.770 5.580 1.00 94.69 195 THR A O 1
ATOM 1541 N N . ILE A 1 196 ? -3.195 -16.810 4.559 1.00 97.50 196 ILE A N 1
ATOM 1542 C CA . ILE A 1 196 ? -4.168 -16.038 5.334 1.00 97.50 196 ILE A CA 1
ATOM 1543 C C . ILE A 1 196 ? -5.197 -15.487 4.359 1.00 97.50 196 ILE A C 1
ATOM 1545 O O . ILE A 1 196 ? -4.897 -14.600 3.556 1.00 97.50 196 ILE A O 1
ATOM 1549 N N . SER A 1 197 ? -6.415 -16.001 4.458 1.00 94.62 197 SER A N 1
ATOM 1550 C CA . SER A 1 197 ? -7.559 -15.506 3.704 1.00 94.62 197 SER A CA 1
ATOM 1551 C C . SER A 1 197 ? -8.223 -14.363 4.465 1.00 94.62 197 SER A C 1
ATOM 1553 O O . SER A 1 197 ? -8.479 -14.485 5.662 1.00 94.62 197 SER A O 1
ATOM 1555 N N . TYR A 1 198 ? -8.535 -13.261 3.790 1.00 92.75 198 TYR A N 1
ATOM 1556 C CA . TYR A 1 198 ? -9.237 -12.114 4.372 1.00 92.75 198 TYR A CA 1
ATOM 1557 C C . TYR A 1 198 ? -10.401 -11.657 3.493 1.00 92.75 198 TYR A C 1
ATOM 1559 O O . TYR A 1 198 ? -10.360 -11.779 2.267 1.00 92.75 198 TYR A O 1
ATOM 1567 N N . ALA A 1 199 ? -11.435 -11.094 4.113 1.00 89.06 199 ALA A N 1
ATOM 1568 C CA . ALA A 1 199 ? -12.625 -10.645 3.408 1.00 89.06 199 ALA A CA 1
ATOM 1569 C C . ALA A 1 199 ? -12.284 -9.420 2.559 1.00 89.06 199 ALA A C 1
ATOM 1571 O O . ALA A 1 199 ? -11.838 -8.390 3.074 1.00 89.06 199 ALA A O 1
ATOM 1572 N N . GLN A 1 200 ? -12.498 -9.508 1.248 1.00 81.50 200 GLN A N 1
ATOM 1573 C CA . GLN A 1 200 ? -12.245 -8.394 0.344 1.00 81.50 200 GLN A CA 1
ATOM 1574 C C . GLN A 1 200 ? -13.103 -7.182 0.710 1.00 81.50 200 GLN A C 1
ATOM 1576 O O . GLN A 1 200 ? -14.316 -7.265 0.881 1.00 81.50 200 GLN A O 1
ATOM 1581 N N . GLY A 1 201 ? -12.464 -6.018 0.739 1.00 68.94 201 GLY A N 1
ATOM 1582 C CA . GLY A 1 201 ? -13.146 -4.736 0.780 1.00 68.94 201 GLY A CA 1
ATOM 1583 C C . GLY A 1 201 ? -12.207 -3.594 1.123 1.00 68.94 201 GLY A C 1
ATOM 1584 O O . GLY A 1 201 ? -10.984 -3.716 1.045 1.00 68.94 201 GLY A O 1
ATOM 1585 N N . ARG A 1 202 ? -12.792 -2.449 1.477 1.00 63.78 202 ARG A N 1
ATOM 1586 C CA . ARG A 1 202 ? -12.086 -1.158 1.501 1.00 63.78 202 ARG A CA 1
ATOM 1587 C C . ARG A 1 202 ? -10.987 -1.052 2.564 1.00 63.78 202 ARG A C 1
ATOM 1589 O O . ARG A 1 202 ? -10.010 -0.337 2.347 1.00 63.78 202 ARG A O 1
ATOM 1596 N N . ARG A 1 203 ? -11.098 -1.795 3.674 1.00 64.88 203 ARG A N 1
ATOM 1597 C CA . ARG A 1 203 ? -10.097 -1.821 4.761 1.00 64.88 203 ARG A CA 1
ATOM 1598 C C . ARG A 1 203 ? -8.778 -2.510 4.376 1.00 64.88 203 ARG A C 1
ATOM 1600 O O . ARG A 1 203 ? -7.753 -2.227 5.000 1.00 64.88 203 ARG A O 1
ATOM 1607 N N . GLY A 1 204 ? -8.775 -3.317 3.311 1.00 76.25 204 GLY A N 1
ATOM 1608 C CA . GLY A 1 204 ? -7.592 -4.013 2.798 1.00 76.25 204 GLY A CA 1
ATOM 1609 C C . GLY A 1 204 ? -7.176 -5.223 3.639 1.00 76.25 204 GLY A C 1
ATOM 1610 O O . GLY A 1 204 ? -7.996 -5.823 4.321 1.00 76.25 204 GLY A O 1
ATOM 1611 N N . ASP A 1 205 ? -5.891 -5.568 3.588 1.00 84.12 205 ASP A N 1
ATOM 1612 C CA . ASP A 1 205 ? -5.290 -6.781 4.163 1.00 84.12 205 ASP A CA 1
ATOM 1613 C C . ASP A 1 205 ? -4.565 -6.536 5.502 1.00 84.12 205 ASP A C 1
ATOM 1615 O O . ASP A 1 205 ? -3.715 -7.319 5.916 1.00 84.12 205 ASP A O 1
ATOM 1619 N N . GLN A 1 206 ? -4.868 -5.433 6.191 1.00 87.19 206 GLN A N 1
ATOM 1620 C CA . GLN A 1 206 ? -4.068 -4.955 7.326 1.00 87.19 206 GLN A CA 1
ATOM 1621 C C . GLN A 1 206 ? -4.048 -5.919 8.513 1.00 87.19 206 GLN A C 1
ATOM 1623 O O . GLN A 1 206 ? -2.978 -6.231 9.031 1.00 87.19 206 GLN A O 1
ATOM 1628 N N . ALA A 1 207 ? -5.217 -6.421 8.923 1.00 90.38 207 ALA A N 1
ATOM 1629 C CA . ALA A 1 207 ? -5.310 -7.397 10.007 1.00 90.38 207 ALA A CA 1
ATOM 1630 C C . ALA A 1 207 ? -4.577 -8.696 9.635 1.00 90.38 207 ALA A C 1
ATOM 1632 O O . ALA A 1 207 ? -3.853 -9.251 10.457 1.00 90.38 207 ALA A O 1
ATOM 1633 N N . ALA A 1 208 ? -4.690 -9.134 8.376 1.00 93.38 208 ALA A N 1
ATOM 1634 C CA . ALA A 1 208 ? -3.978 -10.301 7.864 1.00 93.38 208 ALA A CA 1
ATOM 1635 C C . ALA A 1 208 ? -2.451 -10.102 7.893 1.00 93.38 208 ALA A C 1
ATOM 1637 O O . ALA A 1 208 ? -1.727 -10.994 8.329 1.00 93.38 208 ALA A O 1
ATOM 1638 N N . ARG A 1 209 ? -1.954 -8.913 7.523 1.00 92.62 209 ARG A N 1
ATOM 1639 C CA . ARG A 1 209 ? -0.530 -8.553 7.642 1.00 92.62 209 ARG A CA 1
ATOM 1640 C C . ARG A 1 209 ? -0.056 -8.549 9.086 1.00 92.62 209 ARG A C 1
ATOM 1642 O O . ARG A 1 209 ? 0.983 -9.133 9.356 1.00 92.62 209 ARG A O 1
ATOM 1649 N N . PHE A 1 210 ? -0.802 -7.933 10.003 1.00 93.88 210 PHE A N 1
ATOM 1650 C CA . PHE A 1 210 ? -0.461 -7.931 11.429 1.00 93.88 210 PHE A CA 1
ATOM 1651 C C . PHE A 1 210 ? -0.422 -9.339 12.016 1.00 93.88 210 PHE A C 1
ATOM 1653 O O . PHE A 1 210 ? 0.510 -9.681 12.739 1.00 93.88 210 PHE A O 1
ATOM 1660 N N . TYR A 1 211 ? -1.417 -10.163 11.691 1.00 96.44 211 TYR A N 1
ATOM 1661 C CA . TYR A 1 211 ? -1.486 -11.537 12.166 1.00 96.44 211 TYR A CA 1
ATOM 1662 C C . TYR A 1 211 ? -0.327 -12.372 11.608 1.00 96.44 211 TYR A C 1
ATOM 1664 O O . TYR A 1 211 ? 0.381 -13.024 12.374 1.00 96.44 211 TYR A O 1
ATOM 1672 N N . GLY A 1 212 ? -0.068 -12.282 10.298 1.00 96.06 212 GLY A N 1
ATOM 1673 C CA . GLY A 1 212 ? 1.083 -12.925 9.668 1.00 96.06 212 GLY A CA 1
ATOM 1674 C C . GLY A 1 212 ? 2.400 -12.464 10.289 1.00 96.06 212 GLY A C 1
ATOM 1675 O O . GLY A 1 212 ? 3.207 -13.293 10.687 1.00 96.06 212 GLY A O 1
ATOM 1676 N N . ALA A 1 213 ? 2.585 -11.156 10.460 1.00 94.81 213 ALA A N 1
ATOM 1677 C CA . ALA A 1 213 ? 3.759 -10.554 11.085 1.00 94.81 213 ALA A CA 1
ATOM 1678 C C . ALA A 1 213 ? 3.990 -11.022 12.531 1.00 94.81 213 ALA A C 1
ATOM 1680 O O . ALA A 1 213 ? 5.119 -11.327 12.915 1.00 94.81 213 ALA A O 1
ATOM 1681 N N . TRP A 1 214 ? 2.928 -11.120 13.331 1.00 96.31 214 TRP A N 1
ATOM 1682 C CA . TRP A 1 214 ? 3.003 -11.692 14.673 1.00 96.31 214 TRP A CA 1
ATOM 1683 C C . TRP A 1 214 ? 3.435 -13.157 14.636 1.00 96.31 214 TRP A C 1
ATOM 1685 O O . TRP A 1 214 ? 4.348 -13.539 15.367 1.00 96.31 214 TRP A O 1
ATOM 1695 N N . LEU A 1 215 ? 2.814 -13.962 13.772 1.00 96.06 215 LEU A N 1
ATOM 1696 C CA . LEU A 1 215 ? 3.095 -15.390 13.682 1.00 96.06 215 LEU A CA 1
ATOM 1697 C C . LEU A 1 215 ? 4.553 -15.632 13.278 1.00 96.06 215 LEU A C 1
ATOM 1699 O O . LEU A 1 215 ? 5.277 -16.340 13.973 1.00 96.06 215 LEU A O 1
ATOM 1703 N N . VAL A 1 216 ? 5.023 -14.974 12.218 1.00 93.75 216 VAL A N 1
ATOM 1704 C CA . VAL A 1 216 ? 6.406 -15.120 11.742 1.00 93.75 216 VAL A CA 1
ATOM 1705 C C . VAL A 1 216 ? 7.428 -14.599 12.753 1.00 93.75 216 VAL A C 1
ATOM 1707 O O . VAL A 1 216 ? 8.484 -15.207 12.914 1.00 93.75 216 VAL A O 1
ATOM 1710 N N . SER A 1 217 ? 7.093 -13.548 13.512 1.00 93.62 217 SER A N 1
ATOM 1711 C CA . SER A 1 217 ? 7.914 -13.080 14.636 1.00 93.62 217 SER A CA 1
ATOM 1712 C C . SER A 1 217 ? 8.072 -14.156 15.714 1.00 93.62 217 SER A C 1
ATOM 1714 O O . SER A 1 217 ? 9.163 -14.323 16.259 1.00 93.62 217 SER A O 1
ATOM 1716 N N . LYS A 1 218 ? 7.011 -14.919 16.009 1.00 93.25 218 LYS A N 1
ATOM 1717 C CA . LYS A 1 218 ? 7.051 -16.022 16.982 1.00 93.25 218 LYS A CA 1
ATOM 1718 C C . LYS A 1 218 ? 7.770 -17.260 16.473 1.00 93.25 218 LYS A C 1
ATOM 1720 O O . LYS A 1 218 ? 8.416 -17.935 17.268 1.00 93.25 218 LYS A O 1
ATOM 1725 N N . LEU A 1 219 ? 7.707 -17.511 15.171 1.00 91.81 219 LEU A N 1
ATOM 1726 C CA . LEU A 1 219 ? 8.420 -18.606 14.516 1.00 91.81 219 LEU A CA 1
ATOM 1727 C C . LEU A 1 219 ? 9.891 -18.271 14.210 1.00 91.81 219 LEU A C 1
ATOM 1729 O O . LEU A 1 219 ? 10.646 -19.147 13.796 1.00 91.81 219 LEU A O 1
ATOM 1733 N N . GLY A 1 220 ? 10.314 -17.019 14.411 1.00 88.19 220 GLY A N 1
ATOM 1734 C CA . GLY A 1 220 ? 11.676 -16.571 14.122 1.00 88.19 220 GLY A CA 1
ATOM 1735 C C . GLY A 1 220 ? 11.985 -16.456 12.627 1.00 88.19 220 GLY A C 1
ATOM 1736 O O . GLY A 1 220 ? 13.151 -16.508 12.239 1.00 88.19 220 GLY A O 1
ATOM 1737 N N . TRP A 1 221 ? 10.968 -16.312 11.773 1.00 85.38 221 TRP A N 1
ATOM 1738 C CA . TRP A 1 221 ? 11.188 -16.082 10.345 1.00 85.38 221 TRP A CA 1
ATOM 1739 C C . TRP A 1 221 ? 11.545 -14.610 10.098 1.00 85.38 221 TRP A C 1
ATOM 1741 O O . TRP A 1 221 ? 11.026 -13.704 10.748 1.00 85.38 221 TRP A O 1
ATOM 1751 N N . GLY A 1 222 ? 12.419 -14.357 9.121 1.00 73.06 222 GLY A N 1
ATOM 1752 C CA . GLY A 1 222 ? 12.935 -13.014 8.824 1.00 73.06 222 GLY A CA 1
ATOM 1753 C C . GLY A 1 222 ? 11.954 -12.061 8.123 1.00 73.06 222 GLY A C 1
ATOM 1754 O O . GLY A 1 222 ? 12.346 -10.950 7.779 1.00 73.06 222 GLY A O 1
ATOM 1755 N N . GLY A 1 223 ? 10.711 -12.478 7.860 1.00 80.62 223 GLY A N 1
ATOM 1756 C CA . GLY A 1 223 ? 9.727 -11.683 7.126 1.00 80.62 223 GLY A CA 1
ATOM 1757 C C . GLY A 1 223 ? 8.490 -12.478 6.709 1.00 80.62 223 GLY A C 1
ATOM 1758 O O . GLY A 1 223 ? 8.299 -13.624 7.106 1.00 80.62 223 GLY A O 1
ATOM 1759 N N . LEU A 1 224 ? 7.644 -11.862 5.879 1.00 83.69 224 LEU A N 1
ATOM 1760 C CA . LEU A 1 224 ? 6.389 -12.454 5.394 1.00 83.69 224 LEU A CA 1
ATOM 1761 C C . LEU A 1 224 ? 6.551 -13.236 4.075 1.00 83.69 224 LEU A C 1
ATOM 1763 O O . LEU A 1 224 ? 5.564 -13.528 3.413 1.00 83.69 224 LEU A O 1
ATOM 1767 N N . SER A 1 225 ? 7.769 -13.593 3.661 1.00 78.06 225 SER A N 1
ATOM 1768 C CA . SER A 1 225 ? 8.014 -14.290 2.384 1.00 78.06 225 SER A CA 1
ATOM 1769 C C . SER A 1 225 ? 7.313 -15.649 2.264 1.00 78.06 225 SER A C 1
ATOM 1771 O O . SER A 1 225 ? 6.925 -16.046 1.171 1.00 78.06 225 SER A O 1
ATOM 1773 N N . GLN A 1 226 ? 7.124 -16.345 3.385 1.00 83.94 226 GLN A N 1
ATOM 1774 C CA . GLN A 1 226 ? 6.422 -17.626 3.492 1.00 83.94 226 GLN A CA 1
ATOM 1775 C C . GLN A 1 226 ? 4.918 -17.453 3.782 1.00 83.94 226 GLN A C 1
ATOM 1777 O O . GLN A 1 226 ? 4.198 -18.438 3.959 1.00 83.94 226 GLN A O 1
ATOM 1782 N N . VAL A 1 227 ? 4.439 -16.207 3.860 1.00 90.88 227 VAL A N 1
ATOM 1783 C CA . VAL A 1 227 ? 3.050 -15.859 4.165 1.00 90.88 227 VAL A CA 1
ATOM 1784 C C . VAL A 1 227 ? 2.364 -15.376 2.894 1.00 90.88 227 VAL A C 1
ATOM 1786 O O . VAL A 1 227 ? 2.701 -14.337 2.332 1.00 90.88 227 VAL A O 1
ATOM 1789 N N . THR A 1 228 ? 1.354 -16.116 2.456 1.00 86.56 228 THR A N 1
ATOM 1790 C CA . THR A 1 228 ? 0.482 -15.721 1.346 1.00 86.56 228 THR A CA 1
ATOM 1791 C C . THR A 1 228 ? -0.757 -15.030 1.906 1.00 86.56 228 THR A C 1
ATOM 1793 O O . THR A 1 228 ? -1.393 -15.555 2.815 1.00 86.56 228 THR A O 1
ATOM 1796 N N . LEU A 1 229 ? -1.102 -13.850 1.385 1.00 87.81 229 LEU A N 1
ATOM 1797 C CA . LEU A 1 229 ? -2.310 -13.110 1.768 1.00 87.81 229 LEU A CA 1
ATOM 1798 C C . LEU A 1 229 ? -3.316 -13.151 0.619 1.00 87.81 229 LEU A C 1
ATOM 1800 O O . LEU A 1 229 ? -3.040 -12.625 -0.461 1.00 87.81 229 LEU A O 1
ATOM 1804 N N . GLU A 1 230 ? -4.491 -13.727 0.854 1.00 87.12 230 GLU A N 1
ATOM 1805 C CA . GLU A 1 230 ? -5.507 -13.944 -0.175 1.00 87.12 230 GLU A CA 1
ATOM 1806 C C . GLU A 1 230 ? -6.790 -13.184 0.147 1.00 87.12 230 GLU A C 1
ATOM 1808 O O . GLU A 1 230 ? -7.454 -13.422 1.153 1.00 87.12 230 GLU A O 1
ATOM 1813 N N . GLY A 1 231 ? -7.160 -12.246 -0.723 1.00 86.06 231 GLY A N 1
ATOM 1814 C CA . GLY A 1 231 ? -8.454 -11.586 -0.613 1.00 86.06 231 GLY A CA 1
ATOM 1815 C C . GLY A 1 231 ? -9.541 -12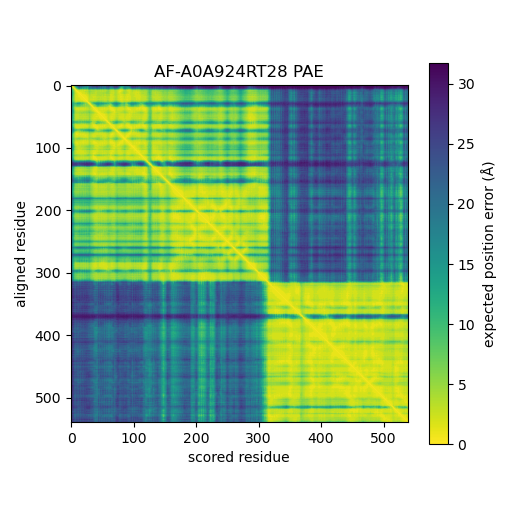.500 -1.162 1.00 86.06 231 GLY A C 1
ATOM 1816 O O . GLY A 1 231 ? -9.546 -12.767 -2.364 1.00 86.06 231 GLY A O 1
ATOM 1817 N N . VAL A 1 232 ? -10.500 -12.897 -0.331 1.00 86.06 232 VAL A N 1
ATOM 1818 C CA . VAL A 1 232 ? -11.642 -13.742 -0.705 1.00 86.06 232 VAL A CA 1
ATOM 1819 C C . VAL A 1 232 ? -12.968 -12.999 -0.546 1.00 86.06 232 VAL A C 1
ATOM 1821 O O . VAL A 1 232 ? -13.103 -12.096 0.280 1.00 86.06 232 VAL A O 1
ATOM 1824 N N . LYS A 1 233 ? -13.977 -13.360 -1.343 1.00 86.00 233 LYS A N 1
ATOM 1825 C CA . LYS A 1 233 ? -15.351 -12.931 -1.056 1.00 86.00 233 LYS A CA 1
ATOM 1826 C C . LYS A 1 233 ? -15.850 -13.733 0.142 1.00 86.00 233 LYS A C 1
ATOM 1828 O O . LYS A 1 233 ? -15.818 -14.957 0.096 1.00 86.00 233 LYS A O 1
ATOM 1833 N N . ASN A 1 234 ? -16.290 -13.049 1.188 1.00 84.50 234 ASN A N 1
ATOM 1834 C CA . ASN A 1 234 ? -16.794 -13.674 2.402 1.00 84.50 234 ASN A CA 1
ATOM 1835 C C . ASN A 1 234 ? -17.902 -12.786 2.984 1.00 84.50 234 ASN A C 1
ATOM 1837 O O . ASN A 1 234 ? -17.721 -11.573 3.080 1.00 84.50 234 ASN A O 1
ATOM 1841 N N . GLU A 1 235 ? -19.047 -13.387 3.305 1.00 84.88 235 GLU A N 1
ATOM 1842 C CA . GLU A 1 235 ? -20.230 -12.697 3.848 1.00 84.88 235 GLU A CA 1
ATOM 1843 C C . GLU A 1 235 ? -20.381 -12.897 5.365 1.00 84.88 235 GLU A C 1
ATOM 1845 O O . GLU A 1 235 ? -21.237 -12.276 5.989 1.00 84.88 235 GLU A O 1
ATOM 1850 N N . ILE A 1 236 ? -19.546 -13.756 5.957 1.00 84.25 236 ILE A N 1
ATOM 1851 C CA . ILE A 1 236 ? -19.592 -14.125 7.373 1.00 84.25 236 ILE A CA 1
ATOM 1852 C C . ILE A 1 236 ? -18.892 -13.059 8.216 1.00 84.25 236 ILE A C 1
ATOM 1854 O O . ILE A 1 236 ? -19.432 -12.631 9.234 1.00 84.25 236 ILE A O 1
ATOM 1858 N N . VAL A 1 237 ? -17.688 -12.640 7.814 1.00 85.94 237 VAL A N 1
ATOM 1859 C CA . VAL A 1 237 ? -16.887 -11.640 8.540 1.00 85.94 237 VAL A CA 1
ATOM 1860 C C . VAL A 1 237 ? -16.941 -10.274 7.858 1.00 85.94 237 VAL A C 1
ATOM 1862 O O . VAL A 1 237 ? -17.269 -10.159 6.676 1.00 85.94 237 VAL A O 1
ATOM 1865 N N . GLN A 1 238 ? -16.605 -9.208 8.589 1.00 83.62 238 GLN A N 1
ATOM 1866 C CA . GLN A 1 238 ? -16.622 -7.867 8.003 1.00 83.62 238 GLN A CA 1
ATOM 1867 C C . GLN A 1 238 ? -15.493 -7.691 6.974 1.00 83.62 238 GLN A C 1
ATOM 1869 O O . GLN A 1 238 ? 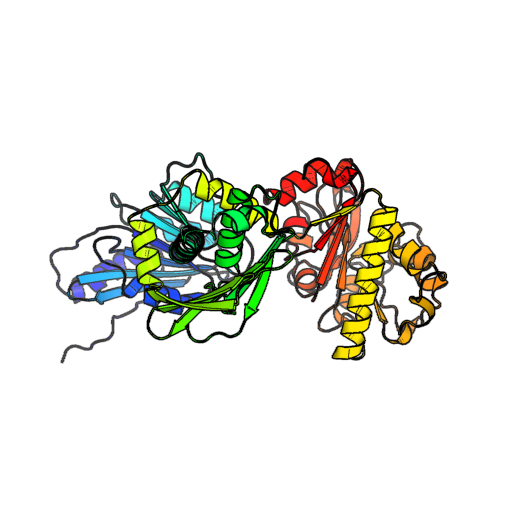-14.413 -8.268 7.124 1.00 83.62 238 GLN A O 1
ATOM 1874 N N . PRO A 1 239 ? -15.671 -6.821 5.962 1.00 82.25 239 PRO A N 1
ATOM 1875 C CA . PRO A 1 239 ? -14.610 -6.521 5.010 1.00 82.25 239 PRO A CA 1
ATOM 1876 C C . PRO A 1 239 ? -13.300 -6.078 5.684 1.00 82.25 239 PRO A C 1
ATOM 1878 O O . PRO A 1 239 ? -13.279 -5.146 6.493 1.00 82.25 239 PRO A O 1
ATOM 1881 N N . GLY A 1 240 ? -12.195 -6.719 5.302 1.00 79.75 240 GLY A N 1
ATOM 1882 C CA . GLY A 1 240 ? -10.853 -6.531 5.858 1.00 79.75 240 GLY A CA 1
ATOM 1883 C C . GLY A 1 240 ? -10.525 -7.376 7.093 1.00 79.75 240 GLY A C 1
ATOM 1884 O O . GLY A 1 240 ? -9.402 -7.291 7.592 1.00 79.75 240 GLY A O 1
ATOM 1885 N N . GLU A 1 241 ? -11.464 -8.183 7.595 1.00 88.31 241 GLU A N 1
ATOM 1886 C CA . GLU A 1 241 ? -11.193 -9.173 8.642 1.00 88.31 241 GLU A CA 1
ATOM 1887 C C . GLU A 1 241 ? -10.628 -10.470 8.051 1.00 88.31 241 GLU A C 1
ATOM 1889 O O . GLU A 1 241 ? -10.884 -10.817 6.896 1.00 88.31 241 GLU A O 1
ATOM 1894 N N . ILE A 1 242 ? -9.833 -11.185 8.848 1.00 93.31 242 ILE A N 1
ATOM 1895 C CA . ILE A 1 242 ? -9.342 -12.521 8.492 1.00 93.31 242 ILE A CA 1
ATOM 1896 C C . ILE A 1 242 ? -10.543 -13.475 8.476 1.00 93.31 242 ILE A C 1
ATOM 1898 O O . ILE A 1 242 ? -11.401 -13.408 9.353 1.00 93.31 242 ILE A O 1
ATOM 1902 N N . CYS A 1 243 ? -10.605 -14.328 7.458 1.00 93.38 243 CYS A N 1
ATOM 1903 C CA . CYS A 1 243 ? -11.630 -15.357 7.283 1.00 93.38 243 CYS A CA 1
ATOM 1904 C C . CYS A 1 243 ? -11.095 -16.745 7.603 1.00 93.38 243 CYS A C 1
ATOM 1906 O O . CYS A 1 243 ? -11.816 -17.560 8.165 1.00 93.38 243 CYS A O 1
ATOM 1908 N N . ALA A 1 244 ? -9.853 -17.021 7.203 1.00 95.38 244 ALA A N 1
ATOM 1909 C CA . ALA A 1 244 ? -9.224 -18.308 7.425 1.00 95.38 244 ALA A CA 1
ATOM 1910 C C . ALA A 1 244 ? -7.701 -18.184 7.492 1.00 95.38 244 ALA A C 1
ATOM 1912 O O . ALA A 1 244 ? -7.108 -17.272 6.906 1.00 95.38 244 ALA A O 1
ATOM 1913 N N . VAL A 1 245 ? -7.080 -19.127 8.189 1.00 97.44 245 VAL A N 1
ATOM 1914 C CA . VAL A 1 245 ? -5.634 -19.296 8.281 1.00 97.44 245 VAL A CA 1
ATOM 1915 C C . VAL A 1 245 ? -5.312 -20.761 8.027 1.00 97.44 245 VAL A C 1
ATOM 1917 O O . VAL A 1 245 ? -5.707 -21.625 8.806 1.00 97.44 245 VAL A O 1
ATOM 1920 N N . ASP A 1 246 ? -4.556 -21.023 6.968 1.00 97.06 246 ASP A N 1
ATOM 1921 C CA . ASP A 1 246 ? -4.016 -22.338 6.649 1.00 97.06 246 ASP A CA 1
ATOM 1922 C C . ASP A 1 246 ? -2.509 -22.362 6.954 1.00 97.06 246 ASP A C 1
ATOM 1924 O O . ASP A 1 246 ? -1.736 -21.540 6.449 1.00 97.06 246 ASP A O 1
ATOM 1928 N N . LEU A 1 247 ? -2.085 -23.306 7.787 1.00 96.94 247 LEU A N 1
ATOM 1929 C CA . LEU A 1 247 ? -0.708 -23.518 8.227 1.00 96.94 247 LEU A CA 1
ATOM 1930 C C . LEU A 1 247 ? -0.207 -24.847 7.663 1.00 96.94 247 LEU A C 1
ATOM 1932 O O . LEU A 1 247 ? -0.909 -25.855 7.747 1.00 96.94 247 LEU A O 1
ATOM 1936 N N . PHE A 1 248 ? 1.004 -24.860 7.109 1.00 94.19 248 PHE A N 1
ATOM 1937 C CA . PHE A 1 248 ? 1.543 -26.026 6.413 1.00 94.19 248 PHE A CA 1
ATOM 1938 C C . PHE A 1 248 ? 2.939 -26.393 6.910 1.00 94.19 248 PHE A C 1
ATOM 1940 O O . PHE A 1 248 ? 3.807 -25.520 7.024 1.00 94.19 248 PHE A O 1
ATOM 1947 N N . THR A 1 249 ? 3.148 -27.689 7.131 1.00 93.38 249 THR A N 1
ATOM 1948 C CA . THR A 1 249 ? 4.474 -28.325 7.148 1.00 93.38 249 THR A CA 1
ATOM 1949 C C . THR A 1 249 ? 4.707 -29.026 5.799 1.00 93.38 249 THR A C 1
ATOM 1951 O O . THR A 1 249 ? 3.936 -28.841 4.850 1.00 93.38 249 THR A O 1
ATOM 1954 N N . ASP A 1 250 ? 5.755 -29.839 5.698 1.00 88.75 250 ASP A N 1
ATOM 1955 C CA . ASP A 1 250 ? 6.018 -30.715 4.555 1.00 88.75 250 ASP A CA 1
ATOM 1956 C C . ASP A 1 250 ? 4.965 -31.832 4.395 1.00 88.75 250 ASP A C 1
ATOM 1958 O O . ASP A 1 250 ? 4.613 -32.195 3.267 1.00 88.75 250 ASP A O 1
ATOM 1962 N N . THR A 1 251 ? 4.433 -32.362 5.502 1.00 87.81 251 THR A N 1
ATOM 1963 C CA . THR A 1 251 ? 3.474 -33.484 5.498 1.00 87.81 251 THR A CA 1
ATOM 1964 C C . THR A 1 251 ? 2.072 -33.139 5.992 1.00 87.81 251 THR A C 1
ATOM 1966 O O . THR A 1 251 ? 1.120 -33.855 5.662 1.00 87.81 251 THR A O 1
ATOM 1969 N N . ASP A 1 252 ? 1.925 -32.055 6.752 1.00 93.31 252 ASP A N 1
ATOM 1970 C CA . ASP A 1 252 ? 0.744 -31.774 7.570 1.00 93.31 252 ASP A CA 1
ATOM 1971 C C . ASP A 1 252 ? 0.109 -30.430 7.212 1.00 93.31 252 ASP A C 1
ATOM 1973 O O . ASP A 1 252 ? 0.749 -29.515 6.682 1.00 93.31 252 ASP A O 1
ATOM 1977 N N . SER A 1 253 ? -1.180 -30.300 7.525 1.00 94.19 253 SER A N 1
ATOM 1978 C CA . SER A 1 253 ? -1.914 -29.052 7.329 1.00 94.19 253 SER A CA 1
ATOM 1979 C C . SER A 1 253 ? -2.894 -28.794 8.463 1.00 94.19 253 SER A C 1
ATOM 1981 O O . SER A 1 253 ? -3.627 -29.696 8.875 1.00 94.19 253 SER A O 1
ATOM 1983 N N . PHE A 1 254 ? -2.956 -27.542 8.898 1.00 95.69 254 PHE A N 1
ATOM 1984 C CA . PHE A 1 254 ? -3.870 -27.060 9.926 1.00 95.69 254 PHE A CA 1
ATOM 1985 C C . PHE A 1 254 ? -4.666 -25.890 9.364 1.00 95.69 254 PHE A C 1
ATOM 1987 O O . PHE A 1 254 ? -4.091 -25.021 8.711 1.00 95.69 254 PHE A O 1
ATOM 1994 N N . ARG A 1 255 ? -5.969 -25.852 9.619 1.00 95.38 255 ARG A N 1
ATOM 1995 C CA . ARG A 1 255 ? -6.857 -24.805 9.118 1.00 95.38 255 ARG A CA 1
ATOM 1996 C C . ARG A 1 255 ? -7.719 -24.262 10.245 1.00 95.38 255 ARG A C 1
ATOM 1998 O O . ARG A 1 255 ? -8.371 -25.018 10.957 1.00 95.38 255 ARG A O 1
ATOM 2005 N N . LEU A 1 256 ? -7.725 -22.943 10.375 1.00 95.12 256 LEU A N 1
ATOM 2006 C CA . LEU A 1 256 ? -8.656 -22.182 11.200 1.00 95.12 256 LEU A CA 1
ATOM 2007 C C . LEU A 1 256 ? -9.570 -21.408 10.257 1.00 95.12 256 LEU A C 1
ATOM 2009 O O . LEU A 1 256 ? -9.063 -20.661 9.426 1.00 95.12 256 LEU A O 1
ATOM 2013 N N . GLU A 1 257 ? -10.885 -21.542 10.375 1.00 94.44 257 GLU A N 1
ATOM 2014 C CA . GLU A 1 257 ? -11.841 -20.861 9.496 1.00 94.44 257 GLU A CA 1
ATOM 2015 C C . GLU A 1 257 ? -13.016 -20.301 10.295 1.00 94.44 257 GLU A C 1
ATOM 2017 O O . GLU A 1 257 ? -13.597 -20.987 11.131 1.00 94.44 257 GLU A O 1
ATOM 2022 N N . ALA A 1 258 ? -13.358 -19.036 10.056 1.00 91.31 258 ALA A N 1
ATOM 2023 C CA . ALA A 1 258 ? -14.522 -18.413 10.666 1.00 91.31 258 ALA A CA 1
ATOM 2024 C C . ALA A 1 258 ? -15.805 -18.975 10.033 1.00 91.31 258 ALA A C 1
ATOM 2026 O O . ALA A 1 258 ? -16.005 -18.872 8.823 1.00 91.31 258 ALA A O 1
ATOM 2027 N N . GLU A 1 259 ? -16.684 -19.523 10.869 1.00 87.75 259 GLU A N 1
ATOM 2028 C CA . GLU A 1 259 ? -18.008 -20.021 10.496 1.00 87.75 259 GLU A CA 1
ATOM 2029 C C . GLU A 1 259 ? -19.111 -19.070 11.013 1.00 87.75 259 GLU A C 1
ATOM 2031 O O . GLU A 1 259 ? -18.867 -18.057 11.678 1.00 87.75 259 GLU A O 1
ATOM 2036 N N . GLU A 1 260 ? -20.367 -19.389 10.697 1.00 80.94 260 GLU A N 1
ATOM 2037 C CA . GLU A 1 260 ? -21.533 -18.655 11.190 1.00 80.94 260 GLU A CA 1
ATOM 2038 C C . GLU A 1 260 ? -21.726 -18.786 12.716 1.00 80.94 260 GLU A C 1
ATOM 2040 O O . GLU A 1 260 ? -21.198 -19.681 13.377 1.00 80.94 260 GLU A O 1
ATOM 2045 N N . PHE A 1 261 ? -22.545 -17.891 13.282 1.00 76.00 261 PHE A N 1
ATOM 2046 C CA . PHE A 1 261 ? -22.959 -17.888 14.697 1.00 76.00 261 PHE A CA 1
ATOM 2047 C C . PHE A 1 261 ? -21.835 -17.677 15.720 1.00 76.00 261 PHE A C 1
ATOM 2049 O O . PHE A 1 261 ? -21.958 -18.086 16.875 1.00 76.00 261 PHE A O 1
ATOM 2056 N N . GLY A 1 262 ? -20.760 -16.990 15.326 1.00 78.94 262 GLY A N 1
ATOM 2057 C CA . GLY A 1 262 ? -19.658 -16.685 16.236 1.00 78.94 262 GLY A CA 1
ATOM 2058 C C . GLY A 1 262 ? -18.886 -17.937 16.645 1.00 78.94 262 GLY A C 1
ATOM 2059 O O . GLY A 1 262 ? -18.528 -18.096 17.812 1.00 78.94 262 GLY A O 1
ATOM 2060 N N . LEU A 1 263 ? -18.676 -18.843 15.690 1.00 85.56 263 LEU A N 1
ATOM 2061 C CA . LEU A 1 263 ? -17.849 -20.032 15.828 1.00 85.56 263 LEU A CA 1
ATOM 2062 C C . LEU A 1 263 ? -16.698 -19.977 14.822 1.00 85.56 263 LEU A C 1
ATOM 2064 O O . LEU A 1 263 ? -16.797 -19.347 13.771 1.00 85.56 263 LEU A O 1
ATOM 2068 N N . ALA A 1 264 ? -15.606 -20.654 15.149 1.00 88.56 264 ALA A N 1
ATOM 2069 C CA . ALA A 1 264 ? -14.566 -21.003 14.198 1.00 88.56 264 ALA A CA 1
ATOM 2070 C C . ALA A 1 264 ? -14.446 -22.524 14.122 1.00 88.56 264 ALA A C 1
ATOM 2072 O O . ALA A 1 264 ? -14.502 -23.222 15.142 1.00 88.56 264 ALA A O 1
ATOM 2073 N N . GLN A 1 265 ? -14.274 -23.022 12.905 1.00 90.88 265 GLN A N 1
ATOM 2074 C CA . GLN A 1 265 ? -13.915 -24.397 12.627 1.00 90.88 265 GLN A CA 1
ATOM 2075 C C . GLN A 1 265 ? -12.397 -24.538 12.692 1.00 90.88 265 GLN A C 1
ATOM 2077 O O . GLN A 1 265 ? -11.650 -23.739 12.125 1.00 90.88 265 GLN A O 1
ATOM 2082 N N . LEU A 1 266 ? -11.954 -25.575 13.390 1.00 90.56 266 LEU A N 1
ATOM 2083 C CA . LEU A 1 266 ? -10.568 -26.001 13.441 1.00 90.56 266 LEU A CA 1
ATOM 2084 C C . LEU A 1 266 ? -10.457 -27.351 12.738 1.00 90.56 266 LEU A C 1
ATOM 2086 O O . LEU A 1 266 ? -11.084 -28.316 13.173 1.00 90.56 266 LEU A 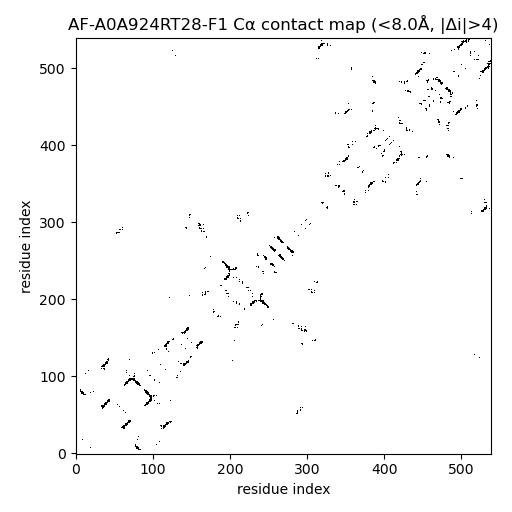O 1
ATOM 2090 N N . GLU A 1 267 ? -9.641 -27.435 11.695 1.00 90.56 267 GLU A N 1
ATOM 2091 C CA . GLU A 1 267 ? -9.331 -28.686 11.008 1.00 90.56 267 GLU A CA 1
ATOM 2092 C C . GLU A 1 267 ? -7.842 -29.007 11.125 1.00 90.56 267 GLU A C 1
ATOM 2094 O O . GLU A 1 267 ? -6.979 -28.168 10.866 1.00 90.56 267 GLU A O 1
ATOM 2099 N N . VAL A 1 268 ? -7.535 -30.248 11.493 1.00 90.94 268 VAL A N 1
ATOM 2100 C CA . VAL A 1 268 ? -6.166 -30.742 11.649 1.00 90.94 268 VAL A CA 1
ATOM 2101 C C . VAL A 1 268 ? -5.990 -32.000 10.820 1.00 90.94 268 VAL A C 1
ATOM 2103 O O . VAL A 1 268 ? -6.742 -32.969 10.969 1.00 90.94 268 VAL A O 1
ATOM 2106 N N . LYS A 1 269 ? -4.964 -32.001 9.972 1.00 90.25 269 LYS A N 1
ATOM 2107 C CA . LYS A 1 269 ? -4.555 -33.150 9.171 1.00 90.25 269 LYS A CA 1
ATOM 2108 C C . LYS A 1 269 ? -3.103 -33.496 9.483 1.00 90.25 269 LYS A C 1
ATOM 2110 O O . LYS A 1 269 ? -2.194 -32.795 9.050 1.00 90.25 269 LYS A O 1
ATOM 2115 N N . VAL A 1 270 ? -2.918 -34.602 10.197 1.00 85.56 270 VAL A N 1
ATOM 2116 C CA . VAL A 1 270 ? -1.619 -35.151 10.630 1.00 85.56 270 VAL A CA 1
ATOM 2117 C C . VAL A 1 270 ? -1.545 -36.652 10.297 1.00 85.56 270 VAL A C 1
ATOM 2119 O O . VAL A 1 270 ? -2.569 -37.246 9.921 1.00 85.56 270 VAL A O 1
ATOM 2122 N N . PRO A 1 271 ? -0.381 -37.321 10.430 1.00 75.25 271 PRO A N 1
ATOM 2123 C CA . PRO A 1 271 ? -0.260 -38.753 10.183 1.00 75.25 271 PRO A CA 1
ATOM 2124 C C . PRO A 1 271 ? -1.144 -39.527 11.173 1.00 75.25 271 PRO A C 1
ATOM 2126 O O . PRO A 1 271 ? -0.855 -39.607 12.363 1.00 75.25 271 PRO A O 1
ATOM 2129 N N . GLY A 1 272 ? -2.268 -40.062 10.688 1.00 71.38 272 GLY A N 1
ATOM 2130 C CA . GLY A 1 272 ? -3.292 -40.704 11.525 1.00 71.38 272 GLY A CA 1
ATOM 2131 C C . GLY A 1 272 ? -4.732 -40.286 11.214 1.00 71.38 272 GLY A C 1
ATOM 2132 O O . GLY A 1 272 ? -5.654 -40.970 11.651 1.00 71.38 272 GLY A O 1
ATOM 2133 N N . GLY A 1 273 ? -4.943 -39.227 10.421 1.00 80.19 273 GLY A N 1
ATOM 2134 C CA . GLY A 1 273 ? -6.258 -38.860 9.885 1.00 80.19 273 GLY A CA 1
ATOM 2135 C C . GLY A 1 273 ? -6.622 -37.387 10.071 1.00 80.19 273 GLY A C 1
ATOM 2136 O O . GLY A 1 273 ? -5.775 -36.553 10.380 1.00 80.19 273 GLY A O 1
ATOM 2137 N N . TRP A 1 274 ? -7.905 -37.087 9.855 1.00 86.75 274 TRP A N 1
ATOM 2138 C CA . TRP A 1 274 ? -8.477 -35.751 10.014 1.00 86.75 274 TRP A CA 1
ATOM 2139 C C . TRP A 1 274 ? -9.177 -35.612 11.363 1.00 86.75 274 TRP A C 1
ATOM 2141 O O . TRP A 1 274 ? -9.923 -36.506 11.771 1.00 86.75 274 TRP A O 1
ATOM 2151 N N . ARG A 1 275 ? -8.977 -34.469 12.020 1.00 88.25 275 ARG A N 1
ATOM 2152 C CA . ARG A 1 275 ? -9.748 -34.028 13.188 1.00 88.25 275 ARG A CA 1
ATOM 2153 C C . ARG A 1 275 ? -10.420 -32.702 12.858 1.00 88.25 275 ARG A C 1
ATOM 2155 O O . ARG A 1 275 ? -9.794 -31.844 12.242 1.00 88.25 275 ARG A O 1
ATOM 2162 N N . VAL A 1 276 ? -11.677 -32.548 13.265 1.00 89.31 276 VAL A N 1
ATOM 2163 C CA . VAL A 1 276 ? -12.439 -31.305 13.100 1.00 89.31 276 VAL A CA 1
ATOM 2164 C C . VAL A 1 276 ? -13.086 -30.946 14.431 1.00 89.31 276 VAL A C 1
ATOM 2166 O O . VAL A 1 276 ? -13.739 -31.788 15.050 1.00 89.31 276 VAL A O 1
ATOM 2169 N N . GLY A 1 277 ? -12.900 -29.704 14.864 1.00 88.56 277 GLY A N 1
ATOM 2170 C CA . GLY A 1 277 ? -13.477 -29.137 16.076 1.00 88.56 277 GLY A CA 1
ATOM 2171 C C . GLY A 1 277 ? -14.139 -27.790 15.806 1.00 88.56 277 GLY A C 1
ATOM 2172 O O . GLY A 1 277 ? -13.895 -27.154 14.783 1.00 88.56 277 GLY A O 1
ATOM 2173 N N . ARG A 1 278 ? -14.989 -27.353 16.737 1.00 90.81 278 ARG A N 1
ATOM 2174 C CA . ARG A 1 278 ? -15.605 -26.022 16.723 1.00 90.81 278 ARG A CA 1
ATOM 2175 C C . ARG A 1 278 ? -15.341 -25.322 18.039 1.00 90.81 278 ARG A C 1
ATOM 2177 O O . ARG A 1 278 ? -15.530 -25.917 19.099 1.00 90.81 278 ARG A O 1
ATOM 2184 N N . VAL A 1 279 ? -14.950 -24.059 17.956 1.00 89.12 279 VAL A N 1
ATOM 2185 C CA . VAL A 1 279 ? -14.620 -23.223 19.112 1.00 89.12 279 VAL A CA 1
ATOM 2186 C C . VAL A 1 279 ? -15.329 -21.873 19.009 1.00 89.12 279 VAL A C 1
ATOM 2188 O O . VAL A 1 279 ? -15.544 -21.384 17.898 1.00 89.12 279 VAL A O 1
ATOM 2191 N N . PRO A 1 280 ? -15.730 -21.259 20.135 1.00 87.06 280 PRO A N 1
ATOM 2192 C CA . PRO A 1 280 ? -16.299 -19.917 20.125 1.00 87.06 280 PRO A CA 1
ATOM 2193 C C . PRO A 1 280 ? -15.347 -18.905 19.483 1.00 87.06 280 PRO A C 1
ATOM 2195 O O . PRO A 1 280 ? -14.177 -18.822 19.848 1.00 87.06 280 PRO A O 1
ATOM 2198 N N . PHE A 1 281 ? -15.867 -18.107 18.556 1.00 85.12 281 PHE A N 1
ATOM 2199 C CA . PHE A 1 281 ? -15.130 -17.075 17.843 1.00 85.12 281 PHE A CA 1
ATOM 2200 C C . PHE A 1 281 ? -15.921 -15.760 17.831 1.00 85.12 281 PHE A C 1
ATOM 2202 O O . PHE A 1 281 ? -16.908 -15.622 17.103 1.00 85.12 281 PHE A O 1
ATOM 2209 N N . PRO A 1 282 ? -15.535 -14.769 18.651 1.00 79.50 282 PRO A N 1
ATOM 2210 C CA . PRO A 1 282 ? -16.328 -13.562 18.812 1.00 79.50 282 PRO A CA 1
ATOM 2211 C C . PRO A 1 282 ? -16.246 -12.680 17.565 1.00 79.50 282 PRO A C 1
ATOM 2213 O O . PRO A 1 282 ? -15.197 -12.108 17.264 1.00 79.50 282 PRO A O 1
ATOM 2216 N N . GLN A 1 283 ? -17.379 -12.481 16.893 1.00 76.81 283 GLN A N 1
ATOM 2217 C CA . GLN A 1 283 ? -17.508 -11.398 15.923 1.00 76.81 283 GLN A CA 1
ATOM 2218 C C . GLN A 1 283 ? -17.608 -10.058 16.657 1.00 76.81 283 GLN A C 1
ATOM 2220 O O . GLN A 1 283 ? -18.387 -9.905 17.599 1.00 76.81 283 GLN A O 1
ATOM 2225 N N . ARG A 1 284 ? -16.803 -9.075 16.246 1.00 83.56 284 ARG A N 1
ATOM 2226 C CA . ARG A 1 284 ? -16.700 -7.773 16.923 1.00 83.56 284 ARG A CA 1
ATOM 2227 C C . ARG A 1 284 ? -17.140 -6.665 15.972 1.00 83.56 284 ARG A C 1
ATOM 2229 O O . ARG A 1 284 ? -16.542 -6.489 14.914 1.00 83.56 284 ARG A O 1
ATOM 2236 N N . SER A 1 285 ? -18.162 -5.893 16.342 1.00 85.88 285 SER A N 1
ATOM 2237 C CA . SER A 1 285 ? -18.558 -4.701 15.577 1.00 85.88 285 SER A CA 1
ATOM 2238 C C . SER A 1 285 ? -17.453 -3.640 15.595 1.00 85.88 285 SER A C 1
ATOM 2240 O O . SER A 1 285 ? -16.607 -3.632 16.493 1.00 85.88 285 SER A O 1
ATOM 2242 N N . LEU A 1 286 ? -17.463 -2.708 14.636 1.00 86.31 286 LEU A N 1
ATOM 2243 C CA . LEU A 1 286 ? -16.516 -1.586 14.643 1.00 86.31 286 LEU A CA 1
ATOM 2244 C C . LEU A 1 286 ? -16.625 -0.758 15.933 1.00 86.31 286 LEU A C 1
ATOM 2246 O O . LEU A 1 286 ? -15.604 -0.394 16.506 1.00 86.31 286 LEU A O 1
ATOM 2250 N N . THR A 1 287 ? -17.848 -0.529 16.421 1.00 89.38 287 THR A N 1
ATOM 2251 C CA . THR A 1 287 ? -18.128 0.127 17.705 1.00 89.38 287 THR A CA 1
ATOM 2252 C C . THR A 1 287 ? -17.411 -0.569 18.860 1.00 89.38 287 THR A C 1
ATOM 2254 O O . THR A 1 287 ? -16.748 0.082 19.670 1.00 89.38 287 THR A O 1
ATOM 2257 N N . TRP A 1 288 ? -17.508 -1.902 18.928 1.00 88.00 288 TRP A N 1
ATOM 2258 C CA . TRP A 1 288 ? -16.847 -2.688 19.968 1.00 88.00 288 TRP A CA 1
ATOM 2259 C C . TRP A 1 288 ? -15.327 -2.574 19.858 1.00 88.00 288 TRP A C 1
ATOM 2261 O O . TRP A 1 288 ? -14.660 -2.320 20.855 1.00 88.00 288 TRP A O 1
ATOM 2271 N N . GLN A 1 289 ? -14.783 -2.717 18.645 1.00 87.50 289 GLN A N 1
ATOM 2272 C CA . GLN A 1 289 ? -13.340 -2.633 18.392 1.00 87.50 289 GLN A CA 1
ATOM 2273 C C . GLN A 1 289 ? -12.777 -1.269 18.799 1.00 87.50 289 GLN A C 1
ATOM 2275 O O . GLN A 1 289 ? -11.737 -1.203 19.447 1.00 87.50 289 GLN A O 1
ATOM 2280 N N . LEU A 1 290 ? -13.490 -0.195 18.461 1.00 89.44 290 LEU A N 1
ATOM 2281 C CA . LEU A 1 290 ? -13.119 1.163 18.830 1.00 89.44 290 LEU A CA 1
ATOM 2282 C C . LEU A 1 290 ? -13.195 1.372 20.345 1.00 89.44 290 LEU A C 1
ATOM 2284 O O . LEU A 1 290 ? -12.246 1.874 20.933 1.00 89.44 290 LEU A O 1
ATOM 2288 N N . THR A 1 291 ? -14.276 0.921 20.989 1.00 88.31 291 THR A N 1
ATOM 2289 C CA . THR A 1 291 ? -14.421 0.985 22.454 1.00 88.31 291 THR A CA 1
ATOM 2290 C C . THR A 1 291 ? -13.274 0.255 23.152 1.00 88.31 291 THR A C 1
ATOM 2292 O O . THR A 1 291 ? -12.668 0.792 24.073 1.00 88.31 291 THR A O 1
ATOM 2295 N N . PHE A 1 292 ? -12.939 -0.948 22.681 1.00 86.69 292 PHE A N 1
ATOM 2296 C CA . PHE A 1 292 ? -11.845 -1.744 23.225 1.00 86.69 292 PHE A CA 1
ATOM 2297 C C . PHE A 1 292 ? -10.489 -1.049 23.051 1.00 86.69 292 PHE A C 1
ATOM 2299 O O . PHE A 1 292 ? -9.728 -0.962 24.008 1.00 86.69 292 PHE A O 1
ATOM 2306 N N . ALA A 1 293 ? -10.211 -0.500 21.865 1.00 87.75 293 ALA A N 1
ATOM 2307 C CA . ALA A 1 293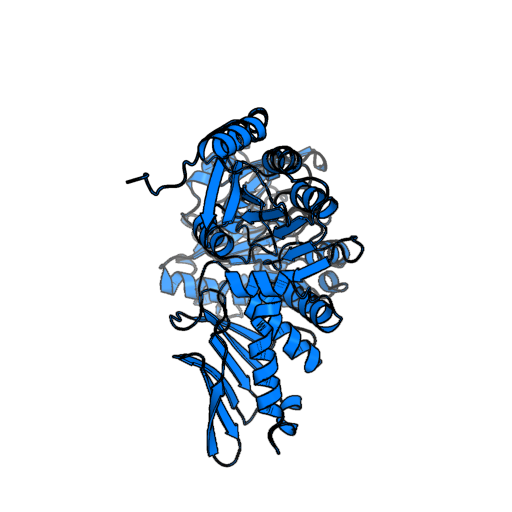 ? -8.987 0.256 21.606 1.00 87.75 293 ALA A CA 1
ATOM 2308 C C . ALA A 1 293 ? -8.874 1.513 22.490 1.00 87.75 293 ALA A C 1
ATOM 2310 O O . ALA A 1 293 ? -7.774 1.865 22.909 1.00 87.75 293 ALA A O 1
ATOM 2311 N N . MET A 1 294 ? -10.002 2.163 22.802 1.00 87.25 294 MET A N 1
ATOM 2312 C CA . MET A 1 294 ? -10.057 3.310 23.713 1.00 87.25 294 MET A CA 1
ATOM 2313 C C . MET A 1 294 ? -9.785 2.905 25.169 1.00 87.25 294 MET A C 1
ATOM 2315 O O . MET A 1 294 ? -9.000 3.566 25.840 1.00 87.25 294 MET A O 1
ATOM 2319 N N . ASP A 1 295 ? -10.381 1.807 25.642 1.00 85.19 295 ASP A N 1
ATOM 2320 C CA . ASP A 1 295 ? -10.240 1.331 27.026 1.00 85.19 295 ASP A CA 1
ATOM 2321 C C . ASP A 1 295 ? -8.873 0.684 27.317 1.00 85.19 295 ASP A C 1
ATOM 2323 O O . ASP A 1 295 ? -8.360 0.785 28.432 1.00 85.19 295 ASP A O 1
ATOM 2327 N N . ALA A 1 296 ? -8.301 -0.017 26.336 1.00 79.12 296 ALA A N 1
ATOM 2328 C CA . ALA A 1 296 ? -7.098 -0.828 26.496 1.00 79.12 296 ALA A CA 1
ATOM 2329 C C . ALA A 1 296 ? -6.106 -0.573 25.347 1.00 79.12 296 ALA A C 1
ATOM 2331 O O . ALA A 1 296 ? -5.963 -1.414 24.456 1.00 79.12 296 ALA A O 1
ATOM 2332 N N . PRO A 1 297 ? -5.407 0.578 25.342 1.00 74.88 297 PRO A N 1
ATOM 2333 C CA . PRO A 1 297 ? -4.372 0.845 24.352 1.00 74.88 297 PRO A CA 1
ATOM 2334 C C . PRO A 1 297 ? -3.270 -0.226 24.405 1.00 74.88 297 PRO A C 1
ATOM 2336 O O . PRO A 1 297 ? -2.558 -0.371 25.400 1.00 74.88 297 PRO A O 1
ATOM 2339 N N . GLU A 1 298 ? -3.146 -1.005 23.327 1.00 69.94 298 GLU A N 1
ATOM 2340 C CA . GLU A 1 298 ? -2.158 -2.077 23.195 1.00 69.94 298 GLU A CA 1
ATOM 2341 C C . GLU A 1 298 ? -0.890 -1.567 22.497 1.00 69.94 298 GLU A C 1
ATOM 2343 O O . GLU A 1 298 ? -0.736 -1.705 21.286 1.00 69.94 298 GLU A O 1
ATOM 2348 N N . HIS A 1 299 ? 0.053 -1.040 23.278 1.00 76.62 299 HIS A N 1
ATOM 2349 C CA . HIS A 1 299 ? 1.426 -0.797 22.832 1.00 76.62 299 HIS A CA 1
ATOM 2350 C C . HIS A 1 299 ? 2.377 -1.625 23.703 1.00 76.62 299 HIS A C 1
ATOM 2352 O O . HIS A 1 299 ? 2.661 -1.300 24.854 1.00 76.62 299 HIS A O 1
ATOM 2358 N N . ASN A 1 300 ? 2.837 -2.752 23.162 1.00 81.25 300 ASN A N 1
ATOM 2359 C CA . ASN A 1 300 ? 3.782 -3.646 23.824 1.00 81.25 300 ASN A CA 1
ATOM 2360 C C . ASN A 1 300 ? 4.803 -4.200 22.818 1.00 81.25 300 ASN A C 1
ATOM 2362 O O . ASN A 1 300 ? 4.664 -4.028 21.609 1.00 81.25 300 ASN A O 1
ATOM 2366 N N . ALA A 1 301 ? 5.810 -4.920 23.314 1.00 85.25 301 ALA A N 1
ATOM 2367 C CA . ALA A 1 301 ? 6.864 -5.484 22.469 1.00 85.25 301 ALA A CA 1
ATOM 2368 C C . ALA A 1 301 ? 6.346 -6.455 21.384 1.00 85.25 301 ALA A C 1
ATOM 2370 O O . ALA A 1 301 ? 6.996 -6.617 20.354 1.00 85.25 301 ALA A O 1
ATOM 2371 N N . LEU A 1 302 ? 5.191 -7.105 21.595 1.00 87.19 302 LEU A N 1
ATOM 2372 C CA . LEU A 1 302 ? 4.578 -7.978 20.586 1.00 87.19 302 LEU A CA 1
ATOM 2373 C C . LEU A 1 302 ? 3.998 -7.164 19.435 1.00 87.19 302 LEU A C 1
ATOM 2375 O O . LEU A 1 302 ? 4.213 -7.514 18.276 1.00 87.19 302 LEU A O 1
ATOM 2379 N N . TYR A 1 303 ? 3.275 -6.097 19.774 1.00 87.62 303 TYR A N 1
ATOM 2380 C CA . TYR A 1 303 ? 2.738 -5.155 18.807 1.00 87.62 303 TYR A CA 1
ATOM 2381 C C . TYR A 1 303 ? 3.869 -4.517 17.997 1.00 87.62 303 TYR A C 1
ATOM 2383 O O . TYR A 1 303 ? 3.816 -4.576 16.777 1.00 87.62 303 TYR A O 1
ATOM 2391 N N . GLU A 1 304 ? 4.929 -4.017 18.637 1.00 85.38 304 GLU A N 1
ATOM 2392 C CA . GLU A 1 304 ? 6.043 -3.358 17.934 1.00 85.38 304 GLU A CA 1
ATOM 2393 C C . GLU A 1 304 ? 6.777 -4.287 16.955 1.00 85.38 304 GLU A C 1
ATOM 2395 O O . GLU A 1 304 ? 7.057 -3.921 15.807 1.00 85.38 304 GLU A O 1
ATOM 2400 N N . ALA A 1 305 ? 7.030 -5.535 17.363 1.00 87.88 305 ALA A N 1
ATOM 2401 C CA . ALA A 1 305 ? 7.630 -6.535 16.483 1.00 87.88 305 ALA A CA 1
ATOM 2402 C C . ALA A 1 305 ? 6.728 -6.849 15.276 1.00 87.88 305 ALA A C 1
ATOM 2404 O O . ALA A 1 305 ? 7.195 -6.882 14.134 1.00 87.88 305 ALA A O 1
ATOM 2405 N N . ALA A 1 306 ? 5.425 -7.038 15.515 1.00 90.94 306 ALA A N 1
ATOM 2406 C CA . ALA A 1 306 ? 4.460 -7.297 14.453 1.00 90.94 306 ALA A CA 1
ATOM 2407 C C . ALA A 1 306 ? 4.270 -6.077 13.538 1.00 90.94 306 ALA A C 1
ATOM 2409 O O . ALA A 1 306 ? 4.210 -6.233 12.323 1.00 90.94 306 ALA A O 1
ATOM 2410 N N . LEU A 1 307 ? 4.226 -4.864 14.087 1.00 85.88 307 LEU A N 1
ATOM 2411 C CA . LEU A 1 307 ? 4.099 -3.616 13.341 1.00 85.88 307 LEU A CA 1
ATOM 2412 C C . LEU A 1 307 ? 5.277 -3.424 12.390 1.00 85.88 307 LEU A C 1
ATOM 2414 O O . LEU A 1 307 ? 5.071 -3.085 11.225 1.00 85.88 307 LEU A O 1
ATOM 2418 N N . THR A 1 308 ? 6.495 -3.682 12.868 1.00 83.62 308 THR A N 1
ATOM 2419 C CA . THR A 1 308 ? 7.718 -3.596 12.062 1.00 83.62 308 THR A CA 1
ATOM 2420 C C . THR A 1 308 ? 7.645 -4.541 10.863 1.00 83.62 308 THR A C 1
ATOM 2422 O O . THR A 1 308 ? 7.727 -4.101 9.719 1.00 83.62 308 THR A O 1
ATOM 2425 N N . LEU A 1 309 ? 7.382 -5.830 11.097 1.00 85.56 309 LEU A N 1
ATOM 2426 C CA . LEU A 1 309 ? 7.301 -6.837 10.032 1.00 85.56 309 LEU A CA 1
ATOM 2427 C C . LEU A 1 309 ? 6.101 -6.612 9.090 1.00 85.56 309 LEU A C 1
ATOM 2429 O O . LEU A 1 309 ? 6.214 -6.778 7.873 1.00 85.56 309 LEU A O 1
ATOM 2433 N N . ALA A 1 310 ? 4.951 -6.189 9.623 1.00 85.62 310 ALA A N 1
ATOM 2434 C CA . ALA A 1 310 ? 3.766 -5.867 8.831 1.00 85.62 310 ALA A CA 1
ATOM 2435 C C . ALA A 1 310 ? 4.014 -4.653 7.927 1.00 85.62 310 ALA A C 1
ATOM 2437 O O . ALA A 1 310 ? 3.631 -4.680 6.755 1.00 85.62 310 ALA A O 1
ATOM 2438 N N . ARG A 1 311 ? 4.685 -3.608 8.425 1.00 78.19 311 ARG A N 1
ATOM 2439 C CA . ARG A 1 311 ? 5.087 -2.451 7.613 1.00 78.19 311 ARG A CA 1
ATOM 2440 C C . ARG A 1 311 ? 6.131 -2.825 6.569 1.00 78.19 311 ARG A C 1
ATOM 2442 O O . ARG A 1 311 ? 5.970 -2.424 5.418 1.00 78.19 311 ARG A O 1
ATOM 2449 N N . ASP A 1 312 ? 7.119 -3.642 6.924 1.00 72.44 312 ASP A N 1
ATOM 2450 C CA . ASP A 1 312 ? 8.126 -4.148 5.986 1.00 72.44 312 ASP A CA 1
ATOM 2451 C C . ASP A 1 312 ? 7.476 -4.897 4.818 1.00 72.44 312 ASP A C 1
ATOM 2453 O O . ASP A 1 312 ? 7.872 -4.723 3.668 1.00 72.44 312 ASP A O 1
ATOM 2457 N N . SER A 1 313 ? 6.393 -5.636 5.081 1.00 73.69 313 SER A N 1
ATOM 2458 C CA . SER A 1 313 ? 5.633 -6.333 4.038 1.00 73.69 313 SER A CA 1
ATOM 2459 C C . SER A 1 313 ? 4.901 -5.414 3.045 1.00 73.69 313 SER A C 1
ATOM 2461 O O . SER A 1 313 ? 4.443 -5.889 2.001 1.00 73.69 313 SER A O 1
ATOM 2463 N N . LEU A 1 314 ? 4.751 -4.114 3.344 1.00 66.62 314 LEU A N 1
ATOM 2464 C CA . LEU A 1 314 ? 4.164 -3.140 2.412 1.00 66.62 314 LEU A CA 1
ATOM 2465 C C . LEU A 1 314 ? 5.102 -2.826 1.243 1.00 66.62 314 LEU A C 1
ATOM 2467 O O . LEU A 1 314 ? 4.630 -2.429 0.177 1.00 66.62 314 LEU A O 1
ATOM 2471 N N . MET A 1 315 ? 6.412 -2.989 1.438 1.00 65.94 315 MET A N 1
ATOM 2472 C CA . MET A 1 315 ? 7.405 -2.939 0.373 1.00 65.94 315 MET A CA 1
ATOM 2473 C C . MET A 1 315 ? 7.582 -4.361 -0.161 1.00 65.94 315 MET A C 1
ATOM 2475 O O . MET A 1 315 ? 8.211 -5.201 0.477 1.00 65.94 315 MET A O 1
ATOM 2479 N N . SER A 1 316 ? 7.038 -4.657 -1.342 1.00 72.12 316 SER A N 1
ATOM 2480 C CA . SER A 1 316 ? 7.365 -5.917 -2.011 1.00 72.12 316 SER A CA 1
ATOM 2481 C C . SER A 1 316 ? 8.775 -5.784 -2.579 1.00 72.12 316 SER A C 1
ATOM 2483 O O . SER A 1 316 ? 8.963 -5.089 -3.571 1.00 72.12 316 SER A O 1
ATOM 2485 N N . VAL A 1 317 ? 9.772 -6.369 -1.914 1.00 78.94 317 VAL A N 1
ATOM 2486 C CA . VAL A 1 317 ? 11.185 -6.287 -2.312 1.00 78.94 317 VAL A CA 1
ATOM 2487 C C . VAL A 1 317 ? 11.680 -7.662 -2.738 1.00 78.94 317 VAL A C 1
ATOM 2489 O O . VAL A 1 317 ? 11.556 -8.624 -1.985 1.00 78.94 317 VAL A O 1
ATOM 2492 N N . GLN A 1 318 ? 12.294 -7.743 -3.915 1.00 77.00 318 GLN A N 1
ATOM 2493 C CA . GLN A 1 318 ? 13.117 -8.875 -4.328 1.00 77.00 318 GLN A CA 1
ATOM 2494 C C . GLN A 1 318 ? 14.568 -8.414 -4.449 1.00 77.00 318 GLN A C 1
ATOM 2496 O O . GLN A 1 318 ? 14.860 -7.414 -5.110 1.00 77.00 318 GLN A O 1
ATOM 2501 N N . LYS A 1 319 ? 15.458 -9.135 -3.765 1.00 82.94 319 LYS A N 1
ATOM 2502 C CA . LYS A 1 319 ? 16.897 -8.870 -3.719 1.00 82.94 319 LYS A CA 1
ATOM 2503 C C . LYS A 1 319 ? 17.619 -9.879 -4.612 1.00 82.94 319 LYS A C 1
ATOM 2505 O O . LYS A 1 319 ? 17.261 -11.055 -4.606 1.00 82.94 319 LYS A O 1
ATOM 2510 N N . PHE A 1 320 ? 18.629 -9.426 -5.343 1.00 82.88 320 PHE A N 1
ATOM 2511 C CA . PHE A 1 320 ? 19.418 -10.250 -6.257 1.00 82.88 320 PHE A CA 1
ATOM 2512 C C . PHE A 1 320 ? 20.909 -9.996 -6.063 1.00 82.88 320 PHE A C 1
ATOM 2514 O O . PHE A 1 320 ? 21.317 -8.857 -5.863 1.00 82.88 320 PHE A O 1
ATOM 2521 N N . ASP A 1 321 ? 21.727 -11.034 -6.201 1.00 74.44 321 ASP A N 1
ATOM 2522 C CA . ASP A 1 321 ? 23.178 -10.930 -5.992 1.00 74.44 321 ASP A CA 1
ATOM 2523 C C . ASP A 1 321 ? 23.835 -9.918 -6.946 1.00 74.44 321 ASP A C 1
ATOM 2525 O O . ASP A 1 321 ? 24.756 -9.194 -6.573 1.00 74.44 321 ASP A O 1
ATOM 2529 N N . THR A 1 322 ? 23.347 -9.826 -8.190 1.00 84.19 322 THR A N 1
ATOM 2530 C CA . THR A 1 322 ? 23.891 -8.901 -9.193 1.00 84.19 322 THR A CA 1
ATOM 2531 C C . THR A 1 322 ? 22.809 -8.170 -9.981 1.00 84.19 322 THR A C 1
ATOM 2533 O O . THR A 1 322 ? 21.660 -8.611 -10.089 1.00 84.19 322 THR A O 1
ATOM 2536 N N . SER A 1 323 ? 23.198 -7.052 -10.600 1.00 90.06 323 SER A N 1
ATOM 2537 C CA . SER A 1 323 ? 22.331 -6.284 -11.499 1.00 90.06 323 SER A CA 1
ATOM 2538 C C . SER A 1 323 ? 21.897 -7.103 -12.730 1.00 90.06 323 SER A C 1
ATOM 2540 O O . SER A 1 323 ? 20.792 -6.924 -13.241 1.00 90.06 323 SER A O 1
ATOM 2542 N N . GLU A 1 324 ? 22.719 -8.049 -13.196 1.00 89.25 324 GLU A N 1
ATOM 2543 C CA . GLU A 1 324 ? 22.371 -8.989 -14.268 1.00 89.25 324 GLU A CA 1
ATOM 2544 C C . GLU A 1 324 ? 21.327 -10.018 -13.827 1.00 89.25 324 GLU A C 1
ATOM 2546 O O . GLU A 1 324 ? 20.404 -10.304 -14.591 1.00 89.25 324 GLU A O 1
ATOM 2551 N N . ALA A 1 325 ? 21.452 -10.571 -12.615 1.00 79.12 325 ALA A N 1
ATOM 2552 C CA . ALA A 1 325 ? 20.461 -11.494 -12.061 1.00 79.12 325 ALA A CA 1
ATOM 2553 C C . ALA A 1 325 ? 19.100 -10.800 -11.898 1.00 79.12 325 ALA A C 1
ATOM 2555 O O . ALA A 1 325 ? 18.079 -11.330 -12.338 1.00 79.12 325 ALA A O 1
ATOM 2556 N N . LEU A 1 326 ? 19.111 -9.565 -11.387 1.00 90.75 326 LEU A N 1
ATOM 2557 C CA . LEU A 1 326 ? 17.942 -8.691 -11.350 1.00 90.75 326 LEU A CA 1
ATOM 2558 C C . LEU A 1 326 ? 17.340 -8.496 -12.743 1.00 90.75 326 LEU A C 1
ATOM 2560 O O . LEU A 1 326 ? 16.136 -8.661 -12.918 1.00 90.75 326 LEU A O 1
ATOM 2564 N N . GLY A 1 327 ? 18.165 -8.169 -13.744 1.00 89.56 327 GLY A N 1
ATOM 2565 C CA . GLY A 1 327 ? 17.718 -7.969 -15.123 1.00 89.56 327 GLY A CA 1
ATOM 2566 C C . GLY A 1 327 ? 17.010 -9.191 -15.713 1.00 89.56 327 GLY A C 1
ATOM 2567 O O . GLY A 1 327 ? 15.983 -9.034 -16.374 1.00 89.56 327 GLY A O 1
ATOM 2568 N N . LYS A 1 328 ? 17.508 -10.403 -15.430 1.00 85.19 328 LYS A N 1
ATOM 2569 C CA . LYS A 1 328 ? 16.880 -11.666 -15.855 1.00 85.19 328 LYS A CA 1
ATOM 2570 C C . LYS A 1 328 ? 15.514 -11.875 -15.208 1.00 85.19 328 LYS A C 1
ATOM 2572 O O . LYS A 1 328 ? 14.545 -12.103 -15.920 1.00 85.19 328 LYS A O 1
ATOM 2577 N N . VAL A 1 329 ? 15.403 -11.703 -13.891 1.00 84.62 329 VAL A N 1
ATOM 2578 C CA . VAL A 1 329 ? 14.113 -11.868 -13.199 1.00 84.62 329 VAL A CA 1
ATOM 2579 C C . VAL A 1 329 ? 13.120 -10.774 -13.596 1.00 84.62 329 VAL A C 1
ATOM 2581 O O . VAL A 1 329 ? 11.941 -11.047 -13.813 1.00 84.62 329 VAL A O 1
ATOM 2584 N N . ALA A 1 330 ? 13.586 -9.537 -13.779 1.00 88.50 330 ALA A N 1
ATOM 2585 C CA . ALA A 1 330 ? 12.762 -8.456 -14.308 1.00 88.50 330 ALA A CA 1
ATOM 2586 C C . ALA A 1 330 ? 12.209 -8.790 -15.706 1.00 88.50 330 ALA A C 1
ATOM 2588 O O . ALA A 1 330 ? 11.075 -8.414 -16.013 1.00 88.50 330 ALA A O 1
ATOM 2589 N N . ALA A 1 331 ? 12.990 -9.496 -16.532 1.00 90.06 331 ALA A N 1
ATOM 2590 C CA . ALA A 1 331 ? 12.556 -9.998 -17.827 1.00 90.06 331 ALA A CA 1
ATOM 2591 C C . ALA A 1 331 ? 11.525 -11.130 -17.664 1.00 90.06 331 ALA A C 1
ATOM 2593 O O . ALA A 1 331 ? 10.477 -11.085 -18.303 1.00 90.06 331 ALA A O 1
ATOM 2594 N N . ASP A 1 332 ? 11.748 -12.112 -16.792 1.00 82.25 332 ASP A N 1
ATOM 2595 C CA . ASP A 1 332 ? 10.778 -13.197 -16.563 1.00 82.25 332 ASP A CA 1
ATOM 2596 C C . ASP A 1 332 ? 9.412 -12.655 -16.109 1.00 82.25 332 ASP A C 1
ATOM 2598 O O . ASP A 1 332 ? 8.360 -13.068 -16.606 1.00 82.25 332 ASP A O 1
ATOM 2602 N N . LEU A 1 333 ? 9.422 -11.647 -15.232 1.00 84.94 333 LEU A N 1
ATOM 2603 C CA . LEU A 1 333 ? 8.219 -10.926 -14.817 1.00 84.94 333 LEU A CA 1
ATOM 2604 C C . LEU A 1 333 ? 7.555 -10.184 -15.986 1.00 84.94 333 LEU A C 1
ATOM 2606 O O . LEU A 1 333 ? 6.330 -10.199 -16.096 1.00 84.94 333 LEU A O 1
ATOM 2610 N N . PHE A 1 334 ? 8.337 -9.582 -16.888 1.00 92.94 334 PHE A N 1
ATOM 2611 C CA . PHE A 1 334 ? 7.805 -9.003 -18.125 1.00 92.94 334 PHE A CA 1
ATOM 2612 C C . PHE A 1 334 ? 7.059 -10.052 -18.955 1.00 92.94 334 PHE A C 1
ATOM 2614 O O . PHE A 1 334 ? 5.955 -9.777 -19.417 1.00 92.94 334 PHE A O 1
ATOM 2621 N N . VAL A 1 335 ? 7.619 -11.257 -19.136 1.00 87.81 335 VAL A N 1
ATOM 2622 C CA . VAL A 1 335 ? 6.957 -12.344 -19.892 1.00 87.81 335 VAL A CA 1
ATOM 2623 C C . VAL A 1 335 ? 5.659 -12.744 -19.246 1.00 87.81 335 VAL A C 1
ATOM 2625 O O . VAL A 1 335 ? 4.669 -12.960 -19.945 1.00 87.81 335 VAL A O 1
ATOM 2628 N N . LEU A 1 336 ? 5.680 -12.904 -17.927 1.00 83.38 336 LEU A N 1
ATOM 2629 C CA . LEU A 1 336 ? 4.513 -13.319 -17.176 1.00 83.38 336 LEU A CA 1
ATOM 2630 C C . LEU A 1 336 ? 3.371 -12.320 -17.385 1.00 83.38 336 LEU A C 1
ATOM 2632 O O . LEU A 1 336 ? 2.271 -12.717 -17.775 1.00 83.38 336 LEU A O 1
ATOM 2636 N N . GLU A 1 337 ? 3.653 -11.028 -17.209 1.00 87.50 337 GLU A N 1
ATOM 2637 C CA . GLU A 1 337 ? 2.661 -9.966 -17.391 1.00 87.50 337 GLU A CA 1
ATOM 2638 C C . GLU A 1 337 ? 2.247 -9.805 -18.861 1.00 87.50 337 GLU A C 1
ATOM 2640 O O . GLU A 1 337 ? 1.063 -9.618 -19.140 1.00 87.50 337 GLU A O 1
ATOM 2645 N N . LEU A 1 338 ? 3.171 -9.983 -19.811 1.00 92.62 338 LEU A N 1
ATOM 2646 C CA . LEU A 1 338 ? 2.872 -10.027 -21.244 1.00 92.62 338 LEU A CA 1
ATOM 2647 C C . LEU A 1 338 ? 1.884 -11.151 -21.572 1.00 92.62 338 LEU A C 1
ATOM 2649 O O . LEU A 1 338 ? 0.834 -10.901 -22.163 1.00 92.62 338 LEU A O 1
ATOM 2653 N N . LYS A 1 339 ? 2.202 -12.394 -21.190 1.00 84.12 339 LYS A N 1
ATOM 2654 C CA . LYS A 1 339 ? 1.358 -13.568 -21.459 1.00 84.12 339 LYS A CA 1
ATOM 2655 C C . LYS A 1 339 ? -0.022 -13.388 -20.837 1.00 84.12 339 LYS A C 1
ATOM 2657 O O . LYS A 1 339 ? -1.026 -13.640 -21.500 1.00 84.12 339 LYS A O 1
ATOM 2662 N N . LYS A 1 340 ? -0.074 -12.897 -19.597 1.00 81.25 340 LYS A N 1
ATOM 2663 C CA . LYS A 1 340 ? -1.321 -12.621 -18.885 1.00 81.25 340 LYS A CA 1
ATOM 2664 C C . LYS A 1 340 ? -2.154 -11.545 -19.578 1.00 81.25 340 LYS A C 1
ATOM 2666 O O . LYS A 1 340 ? -3.335 -11.758 -19.832 1.00 81.25 340 LYS A O 1
ATOM 2671 N N . ALA A 1 341 ? -1.555 -10.408 -19.922 1.00 87.31 341 ALA A N 1
ATOM 2672 C CA . ALA A 1 341 ? -2.267 -9.315 -20.573 1.00 87.31 341 ALA A CA 1
ATOM 2673 C C . ALA A 1 341 ? -2.772 -9.700 -21.965 1.00 87.31 341 ALA A C 1
ATOM 2675 O O . ALA A 1 341 ? -3.913 -9.403 -22.306 1.00 87.31 341 ALA A O 1
ATOM 2676 N N . VAL A 1 342 ? -1.978 -10.433 -22.746 1.00 93.00 342 VAL A N 1
ATOM 2677 C CA . VAL A 1 342 ? -2.411 -10.925 -24.059 1.00 93.00 342 VAL A CA 1
ATOM 2678 C C . VAL A 1 342 ? -3.541 -11.941 -23.927 1.00 93.00 342 VAL A C 1
ATOM 2680 O O . VAL A 1 342 ? -4.501 -11.859 -24.688 1.00 93.00 342 VAL A O 1
ATOM 2683 N N . LEU A 1 343 ? -3.477 -12.848 -22.949 1.00 83.38 343 LEU A N 1
ATOM 2684 C CA . LEU A 1 343 ? -4.553 -13.805 -22.690 1.00 83.38 343 LEU A CA 1
ATOM 2685 C C . LEU A 1 343 ? -5.858 -13.107 -22.276 1.00 83.38 343 LEU A C 1
ATOM 2687 O O . LEU A 1 343 ? -6.926 -13.455 -22.768 1.00 83.38 343 LEU A O 1
ATOM 2691 N N . GLU A 1 344 ? -5.777 -12.125 -21.378 1.00 85.06 344 GLU A N 1
ATOM 2692 C CA . GLU A 1 344 ? -6.949 -11.473 -20.782 1.00 85.06 344 GLU A CA 1
ATOM 2693 C C . GLU A 1 344 ? -7.524 -10.336 -21.643 1.00 85.06 344 GLU A C 1
ATOM 2695 O O . GLU A 1 344 ? -8.718 -10.053 -21.572 1.00 85.06 344 GLU A O 1
ATOM 2700 N N . ARG A 1 345 ? -6.680 -9.628 -22.405 1.00 92.31 345 ARG A N 1
ATOM 2701 C CA . ARG A 1 345 ? -7.020 -8.360 -23.085 1.00 92.31 345 ARG A CA 1
ATOM 2702 C C . ARG A 1 345 ? -6.581 -8.297 -24.547 1.00 92.31 345 ARG A C 1
ATOM 2704 O O . ARG A 1 345 ? -6.910 -7.336 -25.235 1.00 92.31 345 ARG A O 1
ATOM 2711 N N . GLY A 1 346 ? -5.825 -9.279 -25.036 1.00 94.31 346 GLY A N 1
ATOM 2712 C CA . GLY A 1 346 ? -5.326 -9.311 -26.414 1.00 94.31 346 GLY A CA 1
ATOM 2713 C C . GLY A 1 346 ? -4.195 -8.323 -26.725 1.00 94.31 346 GLY A C 1
ATOM 2714 O O . GLY A 1 346 ? -3.701 -8.311 -27.852 1.00 94.31 346 GLY A O 1
ATOM 2715 N N . VAL A 1 347 ? -3.764 -7.508 -25.758 1.00 97.75 347 VAL A N 1
ATOM 2716 C CA . VAL A 1 347 ? -2.717 -6.487 -25.904 1.00 97.75 347 VAL A CA 1
ATOM 2717 C C . VAL A 1 347 ? -1.999 -6.288 -24.570 1.00 97.75 347 VAL A C 1
ATOM 2719 O O . VAL A 1 347 ? -2.610 -6.443 -23.513 1.00 97.75 347 VAL A O 1
ATOM 2722 N N . PHE A 1 348 ? -0.710 -5.955 -24.624 1.00 98.25 348 PHE A N 1
ATOM 2723 C CA . PHE A 1 348 ? 0.099 -5.613 -23.455 1.00 98.25 348 PHE A CA 1
ATOM 2724 C C . PHE A 1 348 ? 0.673 -4.204 -23.596 1.00 98.25 348 PHE A C 1
ATOM 2726 O O . PHE A 1 348 ? 1.480 -3.947 -24.493 1.00 98.25 348 PHE A O 1
ATOM 2733 N N . HIS A 1 349 ? 0.263 -3.294 -22.716 1.00 98.69 349 HIS A N 1
ATOM 2734 C CA . HIS A 1 349 ? 0.759 -1.921 -22.675 1.00 98.69 349 HIS A CA 1
ATOM 2735 C C . HIS A 1 349 ? 1.828 -1.767 -21.593 1.00 98.69 349 HIS A C 1
ATOM 2737 O O . HIS A 1 349 ? 1.534 -1.902 -20.403 1.00 98.69 349 HIS A O 1
ATOM 2743 N N . VAL A 1 350 ? 3.056 -1.438 -21.997 1.00 98.62 350 VAL A N 1
ATOM 2744 C CA . VAL A 1 350 ? 4.197 -1.312 -21.082 1.00 98.62 350 VAL A CA 1
ATOM 2745 C C . VAL A 1 350 ? 4.882 0.042 -21.217 1.00 98.62 350 VAL A C 1
ATOM 2747 O O . VAL A 1 350 ? 5.195 0.469 -22.327 1.00 98.62 350 VAL A O 1
ATOM 2750 N N . ALA A 1 351 ? 5.141 0.700 -20.087 1.00 98.69 351 ALA A N 1
ATOM 2751 C CA . ALA A 1 351 ? 5.987 1.887 -20.017 1.00 98.69 351 ALA A CA 1
ATOM 2752 C C . ALA A 1 351 ? 7.406 1.515 -19.561 1.00 98.69 351 ALA A C 1
ATOM 2754 O O . ALA A 1 351 ? 7.592 0.867 -18.532 1.00 98.69 351 ALA A O 1
ATOM 2755 N N . LEU A 1 352 ? 8.397 1.918 -20.353 1.00 98.31 352 LEU A N 1
ATOM 2756 C CA . LEU A 1 352 ? 9.824 1.706 -20.138 1.00 98.31 352 LEU A CA 1
ATOM 2757 C C . LEU A 1 352 ? 10.468 2.891 -19.411 1.00 98.31 352 LEU A C 1
ATOM 2759 O O . LEU A 1 352 ? 9.999 4.022 -19.520 1.00 98.31 352 LEU A O 1
ATOM 2763 N N . SER A 1 353 ? 11.589 2.635 -18.734 1.00 95.94 353 SER A N 1
ATOM 2764 C CA . SER A 1 353 ? 12.355 3.651 -18.000 1.00 95.94 353 SER A CA 1
ATOM 2765 C C . SER A 1 353 ? 13.709 3.935 -18.650 1.00 95.94 353 SER A C 1
ATOM 2767 O O . SER A 1 353 ? 14.338 3.071 -19.266 1.00 95.94 353 SER A O 1
ATOM 2769 N N . GLY A 1 354 ? 14.204 5.151 -18.453 1.00 91.06 354 GLY A N 1
ATOM 2770 C CA . GLY A 1 354 ? 15.595 5.507 -18.711 1.00 91.06 354 GLY A CA 1
ATOM 2771 C C . GLY A 1 354 ? 16.582 5.019 -17.650 1.00 91.06 354 GLY A C 1
ATOM 2772 O O . GLY A 1 354 ? 16.199 4.449 -16.628 1.00 91.06 354 GLY A O 1
ATOM 2773 N N . GLY A 1 355 ? 17.862 5.341 -17.860 1.00 89.69 355 GLY A N 1
ATOM 2774 C CA . GLY A 1 355 ? 18.934 5.168 -16.872 1.00 89.69 355 GLY A CA 1
ATOM 2775 C C . GLY A 1 355 ? 19.770 3.899 -17.049 1.00 89.69 355 GLY A C 1
ATOM 2776 O O . GLY A 1 355 ? 19.547 3.105 -17.957 1.00 89.69 355 GLY A O 1
ATOM 2777 N N . SER A 1 356 ? 20.768 3.719 -16.182 1.00 85.94 356 SER A N 1
ATOM 2778 C CA . SER A 1 356 ? 21.700 2.586 -16.253 1.00 85.94 356 SER A CA 1
ATOM 2779 C C . SER A 1 356 ? 21.076 1.265 -15.801 1.00 85.94 356 SER A C 1
ATOM 2781 O O . SER A 1 356 ? 21.404 0.223 -16.357 1.00 85.94 356 SER A O 1
ATOM 2783 N N . THR A 1 357 ? 20.155 1.289 -14.835 1.00 85.00 357 THR A N 1
ATOM 2784 C CA . THR A 1 357 ? 19.586 0.067 -14.251 1.00 85.00 357 THR A CA 1
ATOM 2785 C C . THR A 1 357 ? 18.703 -0.735 -15.226 1.00 85.00 357 THR A C 1
ATOM 2787 O O . THR A 1 357 ? 18.926 -1.941 -15.355 1.00 85.00 357 THR A O 1
ATOM 2790 N N . PRO A 1 358 ? 17.764 -0.132 -15.991 1.00 89.12 358 PRO A N 1
ATOM 2791 C CA . PRO A 1 358 ? 16.948 -0.884 -16.955 1.00 89.12 358 PRO A CA 1
ATOM 2792 C C . PRO A 1 358 ? 17.741 -1.524 -18.104 1.00 89.12 358 PRO A C 1
ATOM 2794 O O . PRO A 1 358 ? 17.217 -2.393 -18.795 1.00 89.12 358 PRO A O 1
ATOM 2797 N N . VAL A 1 359 ? 19.013 -1.156 -18.306 1.00 92.44 359 VAL A N 1
ATOM 2798 C CA . VAL A 1 359 ? 19.865 -1.756 -19.348 1.00 92.44 359 VAL A CA 1
ATOM 2799 C C . VAL A 1 359 ? 20.028 -3.264 -19.147 1.00 92.44 359 VAL A C 1
ATOM 2801 O O . VAL A 1 359 ? 20.054 -3.994 -20.137 1.00 92.44 359 VAL A O 1
ATOM 2804 N N . HIS A 1 360 ? 20.082 -3.746 -17.901 1.00 92.00 360 HIS A N 1
ATOM 2805 C CA . HIS A 1 360 ? 20.179 -5.182 -17.617 1.00 92.00 360 HIS A CA 1
ATOM 2806 C C . HIS A 1 360 ? 18.887 -5.929 -17.983 1.00 92.00 360 HIS A C 1
ATOM 2808 O O . HIS A 1 360 ? 18.956 -7.008 -18.568 1.00 92.00 360 HIS A O 1
ATOM 2814 N N . LEU A 1 361 ? 17.719 -5.325 -17.729 1.00 93.75 361 LEU A N 1
ATOM 2815 C CA . LEU A 1 361 ? 16.423 -5.821 -18.209 1.00 93.75 361 LEU A CA 1
ATOM 2816 C C . LEU A 1 361 ? 16.392 -5.869 -19.746 1.00 93.75 361 LEU A C 1
ATOM 2818 O O . LEU A 1 361 ? 16.031 -6.885 -20.330 1.00 93.75 361 LEU A O 1
ATOM 2822 N N . TYR A 1 362 ? 16.805 -4.790 -20.416 1.00 94.81 362 TYR A N 1
ATOM 2823 C CA . TYR A 1 362 ? 16.814 -4.710 -21.882 1.00 94.81 362 TYR A CA 1
ATOM 2824 C C . TYR A 1 362 ? 17.741 -5.743 -22.518 1.00 94.81 362 TYR A C 1
ATOM 2826 O O . TYR A 1 362 ? 17.374 -6.361 -23.516 1.00 94.81 362 TYR A O 1
ATOM 2834 N N . ALA A 1 363 ? 18.916 -5.961 -21.927 1.00 91.12 363 ALA A N 1
ATOM 2835 C CA . ALA A 1 363 ? 19.843 -6.994 -22.365 1.00 91.12 363 ALA A CA 1
ATOM 2836 C C . ALA A 1 363 ? 19.243 -8.400 -22.205 1.00 91.12 363 ALA A C 1
ATOM 2838 O O . ALA A 1 363 ? 19.320 -9.189 -23.143 1.00 91.12 363 ALA A O 1
ATOM 2839 N N . ALA A 1 364 ? 18.601 -8.689 -21.067 1.00 89.81 364 ALA A N 1
ATOM 2840 C CA . ALA A 1 364 ? 17.961 -9.980 -20.812 1.00 89.81 364 ALA A CA 1
ATOM 2841 C C . ALA A 1 364 ? 16.783 -10.255 -21.765 1.00 89.81 364 ALA A C 1
ATOM 2843 O O . ALA A 1 364 ? 16.702 -11.339 -22.334 1.00 89.81 364 ALA A O 1
ATOM 2844 N N . LEU A 1 365 ? 15.924 -9.258 -22.013 1.00 89.25 365 LEU A N 1
ATOM 2845 C CA . LEU A 1 365 ? 14.815 -9.353 -22.974 1.00 89.25 365 LEU A CA 1
ATOM 2846 C C . LEU A 1 365 ? 15.287 -9.532 -24.426 1.00 89.25 365 LEU A C 1
ATOM 2848 O O . LEU A 1 365 ? 14.570 -10.097 -25.251 1.00 89.25 365 LEU A O 1
ATOM 2852 N N . ARG A 1 366 ? 16.474 -9.015 -24.762 1.00 88.00 366 ARG A N 1
ATOM 2853 C CA . ARG A 1 366 ? 17.064 -9.138 -26.101 1.00 88.00 366 ARG A CA 1
ATOM 2854 C C . ARG A 1 366 ? 17.764 -10.480 -26.326 1.00 88.00 366 ARG A C 1
ATOM 2856 O O . ARG A 1 366 ? 17.962 -10.851 -27.486 1.00 88.00 366 ARG A O 1
ATOM 2863 N N . ASP A 1 367 ? 18.174 -11.182 -25.270 1.00 81.25 367 ASP A N 1
ATOM 2864 C CA . ASP A 1 367 ? 18.913 -12.440 -25.386 1.00 81.25 367 ASP A CA 1
ATOM 2865 C C . ASP A 1 367 ? 18.039 -13.538 -26.010 1.00 81.25 367 ASP A C 1
ATOM 2867 O O . ASP A 1 367 ? 17.133 -14.091 -25.392 1.00 81.25 367 ASP A O 1
ATOM 2871 N N . ARG A 1 368 ? 18.336 -13.867 -27.271 1.00 60.34 368 ARG A N 1
ATOM 2872 C CA . ARG A 1 368 ? 17.578 -14.821 -28.092 1.00 60.34 368 ARG A CA 1
ATOM 2873 C C . ARG A 1 368 ? 17.805 -16.291 -27.716 1.00 60.34 368 ARG A C 1
ATOM 2875 O O . ARG A 1 368 ? 17.178 -17.148 -28.330 1.00 60.34 368 ARG A O 1
ATOM 2882 N N . ASN A 1 369 ? 18.690 -16.593 -26.761 1.00 57.59 369 ASN A N 1
ATOM 2883 C CA . ASN A 1 369 ? 18.901 -17.964 -26.268 1.00 57.59 369 ASN A CA 1
ATOM 2884 C C . ASN A 1 369 ? 17.800 -18.444 -25.318 1.00 57.59 369 ASN A C 1
ATOM 2886 O O . ASN A 1 369 ? 17.693 -19.629 -25.019 1.00 57.59 369 ASN A O 1
ATOM 2890 N N . LEU A 1 370 ? 17.001 -17.516 -24.823 1.00 54.94 370 LEU A N 1
ATOM 2891 C CA . LEU A 1 370 ? 15.825 -17.772 -24.012 1.00 54.94 370 LEU A CA 1
ATOM 2892 C C . LEU A 1 370 ? 14.594 -17.876 -24.947 1.00 54.94 370 LEU A C 1
ATOM 2894 O O . LEU A 1 370 ? 14.618 -17.360 -26.066 1.00 54.94 370 LEU A O 1
ATOM 2898 N N . GLU A 1 371 ? 13.505 -18.523 -24.513 1.00 62.19 371 GLU A N 1
ATOM 2899 C CA . GLU A 1 371 ? 12.289 -18.828 -25.311 1.00 62.19 371 GLU A CA 1
ATOM 2900 C C . GLU A 1 371 ? 11.502 -17.593 -25.844 1.00 62.19 371 GLU A C 1
ATOM 2902 O O . GLU A 1 371 ? 10.341 -17.697 -26.246 1.00 62.19 371 GLU A O 1
ATOM 2907 N N . TRP A 1 372 ? 12.102 -16.399 -25.888 1.00 67.44 372 TRP A N 1
ATOM 2908 C CA . TRP A 1 372 ? 11.474 -15.137 -26.299 1.00 67.44 372 TRP A CA 1
ATOM 2909 C C . TRP A 1 372 ? 11.061 -15.082 -27.765 1.00 67.44 372 TRP A C 1
ATOM 2911 O O . TRP A 1 372 ? 10.216 -14.264 -28.128 1.00 67.44 372 TRP A O 1
ATOM 2921 N N . ALA A 1 373 ? 11.648 -15.920 -28.624 1.00 63.44 373 ALA A N 1
ATOM 2922 C CA . ALA A 1 373 ? 11.311 -15.957 -30.047 1.00 63.44 373 ALA A CA 1
ATOM 2923 C C . ALA A 1 373 ? 9.838 -16.337 -30.295 1.00 63.44 373 ALA A C 1
ATOM 2925 O O . ALA A 1 373 ? 9.282 -15.961 -31.324 1.00 63.44 373 ALA A O 1
ATOM 2926 N N . ALA A 1 374 ? 9.205 -17.043 -29.351 1.00 74.62 374 ALA A N 1
ATOM 2927 C CA . ALA A 1 374 ? 7.803 -17.452 -29.416 1.00 74.62 374 ALA A CA 1
ATOM 2928 C C . ALA A 1 374 ? 6.836 -16.469 -28.727 1.00 74.62 374 ALA A C 1
ATOM 2930 O O . ALA A 1 374 ? 5.636 -16.738 -28.650 1.00 74.62 374 ALA A O 1
ATOM 2931 N N . LEU A 1 375 ? 7.329 -15.346 -28.190 1.00 84.25 375 LEU A N 1
ATOM 2932 C CA . LEU A 1 375 ? 6.469 -14.383 -27.508 1.00 84.25 375 LEU A CA 1
ATOM 2933 C C . LEU A 1 375 ? 5.644 -13.551 -28.497 1.00 84.25 375 LEU A C 1
ATOM 2935 O O . LEU A 1 375 ? 6.119 -13.240 -29.592 1.00 84.25 375 LEU A O 1
ATOM 2939 N N . PRO A 1 376 ? 4.425 -13.138 -28.101 1.00 88.50 376 PRO A N 1
ATOM 2940 C CA . PRO A 1 376 ? 3.524 -12.347 -28.936 1.00 88.50 376 PRO A CA 1
ATOM 2941 C C . PRO A 1 376 ? 3.969 -10.876 -29.008 1.00 88.50 376 PRO A C 1
ATOM 2943 O O . PRO A 1 376 ? 3.279 -9.969 -28.540 1.00 88.50 376 PRO A O 1
ATOM 2946 N N . TRP A 1 377 ? 5.154 -10.619 -29.572 1.00 90.44 377 TRP A N 1
ATOM 2947 C CA . TRP A 1 377 ? 5.743 -9.281 -29.669 1.00 90.44 377 TRP A CA 1
ATOM 2948 C C . TRP A 1 377 ? 4.863 -8.298 -30.447 1.00 90.44 377 TRP A C 1
ATOM 2950 O O . TRP A 1 377 ? 4.852 -7.114 -30.121 1.00 90.44 377 TRP A O 1
ATOM 2960 N N . ASP A 1 378 ? 4.065 -8.774 -31.409 1.00 92.38 378 ASP A N 1
ATOM 2961 C CA . ASP A 1 378 ? 3.077 -7.997 -32.178 1.00 92.38 378 ASP A CA 1
ATOM 2962 C C . ASP A 1 378 ? 1.921 -7.447 -31.310 1.00 92.38 378 ASP A C 1
ATOM 2964 O O . ASP A 1 378 ? 1.224 -6.491 -31.685 1.00 92.38 378 ASP A O 1
ATOM 2968 N N . LYS A 1 379 ? 1.732 -8.019 -30.116 1.00 96.25 379 LYS A N 1
ATOM 2969 C CA . LYS A 1 379 ? 0.728 -7.594 -29.132 1.00 96.25 379 LYS A CA 1
ATOM 2970 C C . LYS A 1 379 ? 1.258 -6.606 -28.100 1.00 96.25 379 LYS A C 1
ATOM 2972 O O . LYS A 1 379 ? 0.469 -6.092 -27.312 1.00 96.25 379 LYS A O 1
ATOM 2977 N N . VAL A 1 380 ? 2.552 -6.295 -28.111 1.00 97.62 380 VAL A N 1
ATOM 2978 C CA . VAL A 1 380 ? 3.130 -5.307 -27.190 1.00 97.62 380 VAL A CA 1
ATOM 2979 C C . VAL A 1 380 ? 2.910 -3.893 -27.723 1.00 97.62 380 VAL A C 1
ATOM 2981 O O . VAL A 1 380 ? 2.938 -3.655 -28.933 1.00 97.62 380 VAL A O 1
ATOM 2984 N N . ARG A 1 381 ? 2.650 -2.941 -26.833 1.00 98.50 381 ARG A N 1
ATOM 2985 C CA . ARG A 1 381 ? 2.605 -1.503 -27.111 1.00 98.50 381 ARG A CA 1
ATOM 2986 C C . ARG A 1 381 ? 3.576 -0.823 -26.153 1.00 98.50 381 ARG A C 1
ATOM 2988 O O . ARG A 1 381 ? 3.440 -0.966 -24.938 1.00 98.50 381 ARG A O 1
ATOM 2995 N N . TRP A 1 382 ? 4.571 -0.146 -26.715 1.00 98.50 382 TRP A N 1
ATOM 2996 C CA . TRP A 1 382 ? 5.723 0.380 -25.989 1.00 98.50 382 TRP A CA 1
ATOM 2997 C C . TRP A 1 382 ? 5.563 1.871 -25.735 1.00 98.50 382 TRP A C 1
ATOM 2999 O O . TRP A 1 382 ? 5.401 2.648 -26.674 1.00 98.50 382 TRP A O 1
ATOM 3009 N N . TYR A 1 383 ? 5.652 2.237 -24.466 1.00 98.81 383 TYR A N 1
ATOM 3010 C CA . TYR A 1 383 ? 5.567 3.591 -23.939 1.00 98.81 383 TYR A CA 1
ATOM 3011 C C . TYR A 1 383 ? 6.803 3.866 -23.070 1.00 98.81 383 TYR A C 1
ATOM 3013 O O . TYR A 1 383 ? 7.597 2.969 -22.793 1.00 98.81 383 TYR A O 1
ATOM 3021 N N . TRP A 1 384 ? 6.950 5.100 -22.605 1.00 98.69 384 TRP A N 1
ATOM 3022 C CA . TRP A 1 384 ? 7.971 5.558 -21.662 1.00 98.69 384 TRP A CA 1
ATOM 3023 C C . TRP A 1 384 ? 7.350 6.234 -20.436 1.00 98.69 384 TRP A C 1
ATOM 3025 O O . TRP A 1 384 ? 6.338 6.932 -20.552 1.00 98.69 384 TRP A O 1
ATOM 3035 N N . SER A 1 385 ? 7.972 6.034 -19.271 1.00 98.44 385 SER A N 1
ATOM 3036 C CA . SER A 1 385 ? 7.633 6.716 -18.015 1.00 98.44 385 SER A CA 1
ATOM 3037 C C . SER A 1 385 ? 8.006 8.198 -18.037 1.00 98.44 385 SER A C 1
ATOM 3039 O O . SER A 1 385 ? 7.343 9.027 -17.415 1.00 98.44 385 SER A O 1
ATOM 3041 N N . ASP A 1 386 ? 9.086 8.531 -18.737 1.00 98.62 386 ASP A N 1
ATOM 3042 C CA . ASP A 1 386 ? 9.608 9.880 -18.896 1.00 98.62 386 ASP A CA 1
ATOM 3043 C C . ASP A 1 386 ? 10.599 9.961 -20.061 1.00 98.62 386 ASP A C 1
ATOM 3045 O O . ASP A 1 386 ? 11.114 8.950 -20.548 1.00 98.62 386 ASP A O 1
ATOM 3049 N N . GLU A 1 387 ? 10.886 11.184 -20.498 1.00 98.38 387 GLU A N 1
ATOM 3050 C CA . GLU A 1 387 ? 11.870 11.476 -21.533 1.00 98.38 387 GLU A CA 1
ATOM 3051 C C . GLU A 1 387 ? 12.500 12.864 -21.340 1.00 98.38 387 GLU A C 1
ATOM 3053 O O . GLU A 1 387 ? 11.965 13.765 -20.683 1.00 98.38 387 GLU A O 1
ATOM 3058 N N . ARG A 1 388 ? 13.693 13.019 -21.908 1.00 98.19 388 ARG A N 1
ATOM 3059 C CA . ARG A 1 388 ? 14.494 14.234 -21.927 1.00 98.19 388 ARG A CA 1
ATOM 3060 C C . ARG A 1 388 ? 14.027 15.087 -23.107 1.00 98.19 388 ARG A C 1
ATOM 3062 O O . ARG A 1 388 ? 13.769 14.551 -24.179 1.00 98.19 388 ARG A O 1
ATOM 3069 N N . CYS A 1 389 ? 13.945 16.406 -22.934 1.00 98.12 389 CYS A N 1
ATOM 3070 C CA . CYS A 1 389 ? 13.602 17.318 -24.030 1.00 98.12 389 CYS A CA 1
ATOM 3071 C C . CYS A 1 389 ? 14.785 17.484 -25.005 1.00 98.12 389 CYS A C 1
ATOM 3073 O O . CYS A 1 389 ? 15.489 18.493 -24.977 1.00 98.12 389 CYS A O 1
ATOM 3075 N N . VAL A 1 390 ? 15.071 16.440 -25.784 1.00 97.94 390 VAL A N 1
ATOM 3076 C CA . VAL A 1 390 ? 16.180 16.335 -26.741 1.00 97.94 390 VAL A CA 1
ATOM 3077 C C . VAL A 1 390 ? 15.722 15.603 -28.003 1.00 97.94 390 VAL A C 1
ATOM 3079 O O . VAL A 1 390 ? 14.702 14.916 -27.996 1.00 97.94 390 VAL A O 1
ATOM 3082 N N . ASP A 1 391 ? 16.511 15.708 -29.075 1.00 97.94 391 ASP A N 1
ATOM 3083 C CA . ASP A 1 391 ? 16.302 14.928 -30.298 1.00 97.94 391 ASP A CA 1
ATOM 3084 C C . ASP A 1 391 ? 16.298 13.409 -30.009 1.00 97.94 391 ASP A C 1
ATOM 3086 O O . ASP A 1 391 ? 17.134 12.943 -29.223 1.00 97.94 391 ASP A O 1
ATOM 3090 N N . PRO A 1 392 ? 15.422 12.607 -30.647 1.00 97.25 392 PRO A N 1
ATOM 3091 C CA . PRO A 1 392 ? 15.345 11.161 -30.421 1.00 97.25 392 PRO A CA 1
ATOM 3092 C C . PRO A 1 392 ? 16.625 10.389 -30.782 1.00 97.25 392 PRO A C 1
ATOM 3094 O O . PRO A 1 392 ? 16.754 9.232 -30.394 1.00 97.25 392 PRO A O 1
ATOM 3097 N N . SER A 1 393 ? 17.574 10.980 -31.516 1.00 97.00 393 SER A N 1
ATOM 3098 C CA . SER A 1 393 ? 18.899 10.400 -31.794 1.00 97.00 393 SER A CA 1
ATOM 3099 C C . SER A 1 393 ? 19.967 10.761 -30.747 1.00 97.00 393 SER A C 1
ATOM 3101 O O . SER A 1 393 ? 21.060 10.176 -30.729 1.00 97.00 393 SER A O 1
ATOM 3103 N N . SER A 1 394 ? 19.661 11.685 -29.833 1.00 98.00 394 SER A N 1
ATOM 3104 C CA . SER A 1 394 ? 20.556 12.093 -28.750 1.00 98.00 394 SER A CA 1
ATOM 3105 C C . SER A 1 394 ? 20.931 10.911 -27.860 1.00 98.00 394 SER A C 1
ATOM 3107 O O . SER A 1 394 ? 20.093 10.072 -27.530 1.00 98.00 394 SER A O 1
ATOM 3109 N N . SER A 1 395 ? 22.190 10.852 -27.415 1.00 96.25 395 SER A N 1
ATOM 3110 C CA . SER A 1 395 ? 22.637 9.861 -26.422 1.00 96.25 395 SER A CA 1
ATOM 3111 C C . SER A 1 395 ? 21.903 9.982 -25.085 1.00 96.25 395 SER A C 1
ATOM 3113 O O . SER A 1 395 ? 21.866 9.019 -24.325 1.00 96.25 395 SER A O 1
ATOM 3115 N N . GLU A 1 396 ? 21.296 11.140 -24.823 1.00 95.50 396 GLU A N 1
ATOM 3116 C CA . GLU A 1 396 ? 20.504 11.411 -23.627 1.00 95.50 396 GLU A CA 1
ATOM 3117 C C . GLU A 1 396 ? 19.040 10.954 -23.753 1.00 95.50 396 GLU A C 1
ATOM 3119 O O . GLU A 1 396 ? 18.293 11.082 -22.787 1.00 95.50 396 GLU A O 1
ATOM 3124 N N . SER A 1 397 ? 18.587 10.436 -24.900 1.00 98.12 397 SER A N 1
ATOM 3125 C CA . SER A 1 397 ? 17.198 9.983 -25.068 1.00 98.12 397 SER A CA 1
ATOM 3126 C C . SER A 1 397 ? 16.964 8.596 -24.449 1.00 98.12 397 SER A C 1
ATOM 3128 O O . SER A 1 397 ? 17.669 7.625 -24.743 1.00 98.12 397 SER A O 1
ATOM 3130 N N . ASN A 1 398 ? 15.919 8.483 -23.625 1.00 98.19 398 ASN A N 1
ATOM 3131 C CA . ASN A 1 398 ? 15.420 7.214 -23.095 1.00 98.19 398 ASN A CA 1
ATOM 3132 C C . ASN A 1 398 ? 14.856 6.321 -24.209 1.00 98.19 398 ASN A C 1
ATOM 3134 O O . ASN A 1 398 ? 15.036 5.099 -24.173 1.00 98.19 398 ASN A O 1
ATOM 3138 N N . TYR A 1 399 ? 14.195 6.918 -25.204 1.00 98.06 399 TYR A N 1
ATOM 3139 C CA . TYR A 1 399 ? 13.756 6.230 -26.414 1.00 98.06 399 TYR A CA 1
ATOM 3140 C C . TYR A 1 399 ? 14.939 5.594 -27.137 1.00 98.06 399 TYR A C 1
ATOM 3142 O O . TYR A 1 399 ? 14.921 4.385 -27.386 1.00 98.06 399 TYR A O 1
ATOM 3150 N N . ARG A 1 400 ? 16.000 6.367 -27.400 1.00 97.50 400 ARG A N 1
ATOM 3151 C CA . ARG A 1 400 ? 17.195 5.836 -28.059 1.00 97.50 400 ARG A CA 1
ATOM 3152 C C . ARG A 1 400 ? 17.824 4.695 -27.270 1.00 97.50 400 ARG A C 1
ATOM 3154 O O . ARG A 1 400 ? 18.168 3.669 -27.853 1.00 97.50 400 ARG A O 1
ATOM 3161 N N . LEU A 1 401 ? 17.956 4.850 -25.952 1.00 97.25 401 LEU A N 1
ATOM 3162 C CA . LEU A 1 401 ? 18.520 3.812 -25.091 1.00 97.25 401 LEU A CA 1
ATOM 3163 C C . LEU A 1 401 ? 17.767 2.482 -25.244 1.00 97.25 401 LEU A C 1
ATOM 3165 O O . LEU A 1 401 ? 18.388 1.443 -25.477 1.00 97.25 401 LEU A O 1
ATOM 3169 N N . ALA A 1 402 ? 16.437 2.511 -25.140 1.00 97.00 402 ALA A N 1
ATOM 3170 C CA . ALA A 1 402 ? 15.604 1.323 -25.305 1.00 97.00 402 ALA A CA 1
ATOM 3171 C C . ALA A 1 402 ? 15.660 0.778 -26.742 1.00 97.00 402 ALA A C 1
ATOM 3173 O O . ALA A 1 402 ? 15.694 -0.439 -26.941 1.00 97.00 402 ALA A O 1
ATOM 3174 N N . TRP A 1 403 ? 15.728 1.654 -27.748 1.00 95.75 403 TRP A N 1
ATOM 3175 C CA . TRP A 1 403 ? 15.872 1.255 -29.144 1.00 95.75 403 TRP A CA 1
ATOM 3176 C C . TRP A 1 403 ? 17.159 0.464 -29.395 1.00 95.75 403 TRP A C 1
ATOM 3178 O O . TRP A 1 403 ? 17.117 -0.663 -29.900 1.00 95.75 403 TRP A O 1
ATOM 3188 N N . ASP A 1 404 ? 18.294 1.022 -28.980 1.00 94.81 404 ASP A N 1
ATOM 3189 C CA . ASP A 1 404 ? 19.624 0.453 -29.201 1.00 94.81 404 ASP A CA 1
ATOM 3190 C C . ASP A 1 404 ? 19.828 -0.841 -28.397 1.00 94.81 404 ASP A C 1
ATOM 3192 O O . ASP A 1 404 ? 20.476 -1.785 -28.866 1.00 94.81 404 ASP A O 1
ATOM 3196 N N . LYS A 1 405 ? 19.283 -0.903 -27.174 1.00 94.75 405 LYS A N 1
ATOM 3197 C CA . LYS A 1 405 ? 19.497 -2.029 -26.253 1.00 94.75 405 LYS A CA 1
ATOM 3198 C C . LYS A 1 405 ? 18.478 -3.152 -26.394 1.00 94.75 405 LYS A C 1
ATOM 3200 O O . LYS A 1 405 ? 18.876 -4.294 -26.190 1.00 94.75 405 LYS A O 1
ATOM 3205 N N . LEU A 1 406 ? 17.239 -2.866 -26.792 1.00 93.38 406 LEU A N 1
ATOM 3206 C CA . LEU A 1 406 ? 16.147 -3.842 -26.849 1.00 93.38 406 LEU A CA 1
ATOM 3207 C C . LEU A 1 406 ? 15.443 -3.859 -28.209 1.00 93.38 406 LEU A C 1
ATOM 3209 O O . LEU A 1 406 ? 15.519 -4.858 -28.926 1.00 93.38 406 LEU A O 1
ATOM 3213 N N . LEU A 1 407 ? 14.758 -2.769 -28.564 1.00 93.69 407 LEU A N 1
ATOM 3214 C CA . LEU A 1 407 ? 13.698 -2.792 -29.581 1.00 93.69 407 LEU A CA 1
ATOM 3215 C C . LEU A 1 407 ? 14.214 -3.153 -30.982 1.00 93.69 407 LEU A C 1
ATOM 3217 O O . LEU A 1 407 ? 13.594 -3.955 -31.683 1.00 93.69 407 LEU A O 1
ATOM 3221 N N . SER A 1 408 ? 15.383 -2.627 -31.363 1.00 91.00 408 SER A N 1
ATOM 3222 C CA . SER A 1 408 ? 16.039 -2.968 -32.634 1.00 91.00 408 SER A CA 1
ATOM 3223 C C . SER A 1 408 ? 16.450 -4.443 -32.708 1.00 91.00 408 SER A C 1
ATOM 3225 O O . SER A 1 408 ? 16.418 -5.050 -33.777 1.00 91.00 408 SER A O 1
ATOM 3227 N N . GLY A 1 409 ? 16.797 -5.047 -31.567 1.00 87.00 409 GLY A N 1
ATOM 3228 C CA . GLY A 1 409 ? 17.229 -6.440 -31.467 1.00 87.00 409 GLY A CA 1
ATOM 3229 C C . GLY A 1 409 ? 16.090 -7.454 -31.566 1.00 87.00 409 GLY A C 1
ATOM 3230 O O . GLY A 1 409 ? 16.329 -8.578 -32.011 1.00 87.00 409 GLY A O 1
ATOM 3231 N N . ILE A 1 410 ? 14.866 -7.069 -31.191 1.00 87.31 410 ILE A N 1
ATOM 3232 C CA . ILE A 1 410 ? 13.671 -7.932 -31.245 1.00 87.31 410 ILE A CA 1
ATOM 3233 C C . ILE A 1 410 ? 12.811 -7.705 -32.498 1.00 87.31 410 ILE A C 1
ATOM 3235 O O . ILE A 1 410 ? 11.870 -8.455 -32.729 1.00 87.31 410 ILE A O 1
ATOM 3239 N N . GLY A 1 411 ? 13.146 -6.716 -33.334 1.00 82.81 411 GLY A N 1
ATOM 3240 C CA . GLY A 1 411 ? 12.443 -6.461 -34.596 1.00 82.81 411 GLY A CA 1
ATOM 3241 C C . GLY A 1 411 ? 11.028 -5.906 -34.411 1.00 82.81 411 GLY A C 1
ATOM 3242 O O . GLY A 1 411 ? 10.116 -6.318 -35.124 1.00 82.81 411 GLY A O 1
ATOM 3243 N N . VAL A 1 412 ? 10.836 -4.999 -33.446 1.00 90.12 412 VAL A N 1
ATOM 3244 C CA . VAL A 1 412 ? 9.522 -4.393 -33.169 1.00 90.12 412 VAL A CA 1
ATOM 3245 C C . VAL A 1 412 ? 8.965 -3.664 -34.399 1.00 90.12 412 VAL A C 1
ATOM 3247 O O . VAL A 1 412 ? 9.705 -2.983 -35.114 1.00 90.12 412 VAL A O 1
ATOM 3250 N N . ASN A 1 413 ? 7.651 -3.745 -34.633 1.00 92.25 413 ASN A N 1
ATOM 3251 C CA . ASN A 1 413 ? 7.007 -2.887 -35.624 1.00 92.25 413 ASN A CA 1
ATOM 3252 C C . ASN A 1 413 ? 6.949 -1.445 -35.076 1.00 92.25 413 ASN A C 1
ATOM 3254 O O . ASN A 1 413 ? 6.391 -1.243 -33.994 1.00 92.25 413 ASN A O 1
ATOM 3258 N N . PRO A 1 414 ? 7.454 -0.428 -35.802 1.00 92.19 414 PRO A N 1
ATOM 3259 C CA . PRO A 1 414 ? 7.418 0.967 -35.356 1.00 92.19 414 PRO A CA 1
ATOM 3260 C C . PRO A 1 414 ? 6.022 1.479 -34.974 1.00 92.19 414 PRO A C 1
ATOM 3262 O O . PRO A 1 414 ? 5.905 2.313 -34.085 1.00 92.19 414 PRO A O 1
ATOM 3265 N N . ALA A 1 415 ? 4.952 0.941 -35.570 1.00 95.62 415 ALA A N 1
ATOM 3266 C CA . ALA A 1 415 ? 3.571 1.296 -35.225 1.00 95.62 415 ALA A CA 1
ATOM 3267 C C . ALA A 1 415 ? 3.154 0.879 -33.798 1.00 95.62 415 ALA A C 1
ATOM 3269 O O . ALA A 1 415 ? 2.102 1.284 -33.310 1.00 95.62 415 ALA A O 1
ATOM 3270 N N . GLN A 1 416 ? 3.954 0.045 -33.129 1.00 97.25 416 GLN A N 1
ATOM 3271 C CA . GLN A 1 416 ? 3.750 -0.367 -31.740 1.00 97.25 416 GLN A CA 1
ATOM 3272 C C . GLN A 1 416 ? 4.470 0.544 -30.742 1.00 97.25 416 GLN A C 1
ATOM 3274 O O . GLN A 1 416 ? 4.365 0.308 -29.537 1.00 97.25 416 GLN A O 1
ATOM 3279 N N . VAL A 1 417 ? 5.240 1.521 -31.226 1.00 98.12 417 VAL A N 1
ATOM 3280 C CA . VAL A 1 417 ? 6.146 2.330 -30.418 1.00 98.12 417 VAL A CA 1
ATOM 3281 C C . VAL A 1 417 ? 5.618 3.755 -30.305 1.00 98.12 417 VAL A C 1
ATOM 3283 O O . VAL A 1 417 ? 5.611 4.518 -31.267 1.00 98.12 417 VAL A O 1
ATOM 3286 N N . PHE A 1 418 ? 5.203 4.118 -29.097 1.00 98.50 418 PHE A N 1
ATOM 3287 C CA . PHE A 1 418 ? 4.617 5.407 -28.753 1.00 98.50 418 PHE A CA 1
ATOM 3288 C C . PHE A 1 418 ? 5.630 6.153 -27.890 1.00 98.50 418 PHE A C 1
ATOM 3290 O O . PHE A 1 418 ? 5.587 6.093 -26.662 1.00 98.50 418 PHE A O 1
ATOM 3297 N N . ARG A 1 419 ? 6.612 6.788 -28.534 1.00 97.81 419 ARG A N 1
ATOM 3298 C CA . ARG A 1 419 ? 7.635 7.564 -27.824 1.00 97.81 419 ARG A CA 1
ATOM 3299 C C . ARG A 1 419 ? 7.092 8.918 -27.384 1.00 97.81 419 ARG A C 1
ATOM 3301 O O . ARG A 1 419 ? 6.209 9.483 -28.025 1.00 97.81 419 ARG A O 1
ATOM 3308 N N . ILE A 1 420 ? 7.693 9.463 -26.337 1.00 98.62 420 ILE A N 1
ATOM 3309 C CA . ILE A 1 420 ? 7.556 10.882 -26.032 1.00 98.62 420 ILE A CA 1
ATOM 3310 C C . ILE A 1 420 ? 8.365 11.671 -27.074 1.00 98.62 420 ILE A C 1
ATOM 3312 O O . ILE A 1 420 ? 9.526 11.354 -27.346 1.00 98.62 420 ILE A O 1
ATOM 3316 N N . GLU A 1 421 ? 7.753 12.690 -27.672 1.00 98.31 421 GLU A N 1
ATOM 3317 C CA . GLU A 1 421 ? 8.392 13.571 -28.658 1.00 98.31 421 GLU A CA 1
ATOM 3318 C C . GLU A 1 421 ? 9.194 14.677 -27.949 1.00 98.31 421 GLU A C 1
ATOM 3320 O O . GLU A 1 421 ? 8.756 15.824 -27.862 1.00 98.31 421 GLU A O 1
ATOM 3325 N N . GLY A 1 422 ? 10.349 14.309 -27.382 1.00 97.12 422 GLY A N 1
ATOM 3326 C CA . GLY A 1 422 ? 11.217 15.203 -26.602 1.00 97.12 422 GLY A CA 1
ATOM 3327 C C . GLY A 1 422 ? 11.798 16.387 -27.386 1.00 97.12 422 GLY A C 1
ATOM 3328 O O . GLY A 1 422 ? 12.218 17.371 -26.786 1.00 97.12 422 GLY A O 1
ATOM 3329 N N . GLU A 1 423 ? 11.794 16.326 -28.713 1.00 98.12 423 GLU A N 1
ATOM 3330 C CA . GLU A 1 423 ? 12.225 17.411 -29.594 1.00 98.12 423 GLU A CA 1
ATOM 3331 C C . GLU A 1 423 ? 11.201 18.553 -29.725 1.00 98.12 423 GLU A C 1
ATOM 3333 O O . GLU A 1 423 ? 11.524 19.609 -30.270 1.00 98.12 423 GLU A O 1
ATOM 3338 N N . LEU A 1 424 ? 9.962 18.344 -29.268 1.00 98.19 424 LEU A N 1
ATOM 3339 C CA . LEU A 1 424 ? 8.918 19.363 -29.293 1.00 98.19 424 LEU A CA 1
ATOM 3340 C C . LEU A 1 424 ? 9.025 20.307 -28.091 1.00 98.19 424 LEU A C 1
ATOM 3342 O O . LEU A 1 424 ? 9.718 20.052 -27.106 1.00 98.19 424 LEU A O 1
ATOM 3346 N N . GLU A 1 425 ? 8.272 21.403 -28.167 1.00 98.19 425 GLU A N 1
ATOM 3347 C CA . GLU A 1 425 ? 8.032 22.264 -27.012 1.00 98.19 425 GLU A CA 1
ATOM 3348 C C . GLU A 1 425 ? 7.428 21.434 -25.855 1.00 98.19 425 GLU A C 1
ATOM 3350 O O . GLU A 1 425 ? 6.556 20.593 -26.120 1.00 98.19 425 GLU A O 1
ATOM 3355 N N . PRO A 1 426 ? 7.908 21.580 -24.601 1.00 98.06 426 PRO A N 1
ATOM 3356 C CA . PRO A 1 426 ? 7.651 20.578 -23.570 1.00 98.06 426 PRO A CA 1
ATOM 3357 C C . PRO A 1 426 ? 6.166 20.384 -23.234 1.00 98.06 426 PRO A C 1
ATOM 3359 O O . PRO A 1 426 ? 5.679 19.258 -23.112 1.00 98.06 426 PRO A O 1
ATOM 3362 N N . GLU A 1 427 ? 5.415 21.467 -23.117 1.00 97.69 427 GLU A N 1
ATOM 3363 C CA . GLU A 1 427 ? 3.994 21.463 -22.804 1.00 97.69 427 GLU A CA 1
ATOM 3364 C C . GLU A 1 427 ? 3.164 20.871 -23.957 1.00 97.69 427 GLU A C 1
ATOM 3366 O O . GLU A 1 427 ? 2.161 20.184 -23.730 1.00 97.69 427 GLU A O 1
ATOM 3371 N N . LEU A 1 428 ? 3.575 21.086 -25.210 1.00 98.31 428 LEU A N 1
ATOM 3372 C CA . LEU A 1 428 ? 3.005 20.403 -26.371 1.00 98.31 428 LEU A CA 1
ATOM 3373 C C . LEU A 1 428 ? 3.321 18.898 -26.366 1.00 98.31 428 LEU A C 1
ATOM 3375 O O . LEU A 1 428 ? 2.411 18.097 -26.597 1.00 98.31 428 LEU A O 1
ATOM 3379 N N . ALA A 1 429 ? 4.566 18.512 -26.078 1.00 98.44 429 ALA A N 1
ATOM 3380 C CA . ALA A 1 429 ? 4.986 17.113 -26.000 1.00 98.44 429 ALA A CA 1
ATOM 3381 C C . ALA A 1 429 ? 4.190 16.348 -24.933 1.00 98.44 429 ALA A C 1
ATOM 3383 O O . ALA A 1 429 ? 3.662 15.268 -25.202 1.00 98.44 429 ALA A O 1
ATOM 3384 N N . ALA A 1 430 ? 4.036 16.937 -23.742 1.00 98.44 430 ALA A N 1
ATOM 3385 C CA . ALA A 1 430 ? 3.265 16.354 -22.649 1.00 98.44 430 ALA A CA 1
ATOM 3386 C C . ALA A 1 430 ? 1.791 16.138 -23.029 1.00 98.44 430 ALA A C 1
ATOM 3388 O O . ALA A 1 430 ? 1.248 15.059 -22.790 1.00 98.44 430 ALA A O 1
ATOM 3389 N N . ARG A 1 431 ? 1.150 17.131 -23.665 1.00 98.31 431 ARG A N 1
ATOM 3390 C CA . ARG A 1 431 ? -0.249 17.020 -24.114 1.00 98.31 431 ARG A CA 1
ATOM 3391 C C . ARG A 1 431 ? -0.437 15.923 -25.158 1.00 98.31 431 ARG A C 1
ATOM 3393 O O . ARG A 1 431 ? -1.290 15.062 -24.971 1.00 98.31 431 ARG A O 1
ATOM 3400 N N . ARG A 1 432 ? 0.391 15.911 -26.208 1.00 98.44 432 ARG A N 1
ATOM 3401 C CA . ARG A 1 432 ? 0.330 14.883 -27.264 1.00 98.44 432 ARG A CA 1
ATOM 3402 C C . ARG A 1 432 ? 0.546 13.487 -26.694 1.00 98.44 432 ARG A C 1
ATOM 3404 O O . ARG A 1 432 ? -0.157 12.550 -27.057 1.00 98.44 432 ARG A O 1
ATOM 3411 N N . TYR A 1 433 ? 1.485 13.352 -25.762 1.00 98.75 433 TYR A N 1
ATOM 3412 C CA . TYR A 1 433 ? 1.750 12.068 -25.137 1.00 98.75 433 TYR A CA 1
ATOM 3413 C C . TYR A 1 433 ? 0.584 11.588 -24.257 1.00 98.75 433 TYR A C 1
ATOM 3415 O O . TYR A 1 433 ? 0.230 10.412 -24.288 1.00 98.75 433 TYR A O 1
ATOM 3423 N N . ALA A 1 434 ? -0.078 12.492 -23.529 1.00 98.38 434 ALA A N 1
ATOM 3424 C CA . ALA A 1 434 ? -1.254 12.150 -22.728 1.00 98.38 434 ALA A CA 1
ATOM 3425 C C . ALA A 1 434 ? -2.427 11.600 -23.564 1.00 98.38 434 ALA A C 1
ATOM 3427 O O . ALA A 1 434 ? -3.174 10.748 -23.074 1.00 98.38 434 ALA A O 1
ATOM 3428 N N . GLU A 1 435 ? -2.578 12.067 -24.808 1.00 98.00 435 GLU A N 1
ATOM 3429 C CA . GLU A 1 435 ? -3.636 11.644 -25.737 1.00 98.00 435 GLU A CA 1
ATOM 3430 C C . GLU A 1 435 ? -3.421 10.231 -26.294 1.00 98.00 435 GLU A C 1
ATOM 3432 O O . GLU A 1 435 ? -4.391 9.519 -26.546 1.00 98.00 435 GLU A O 1
ATOM 3437 N N . ILE A 1 436 ? -2.166 9.802 -26.466 1.00 97.81 436 ILE A N 1
ATOM 3438 C CA . ILE A 1 436 ? -1.844 8.485 -27.047 1.00 97.81 436 ILE A CA 1
ATOM 3439 C C . ILE A 1 436 ? -1.702 7.373 -26.000 1.00 97.81 436 ILE A C 1
ATOM 3441 O O . ILE A 1 436 ? -1.610 6.194 -26.359 1.00 97.81 436 ILE A O 1
ATOM 3445 N N . LEU A 1 437 ? -1.655 7.723 -24.710 1.00 98.31 437 LEU A N 1
ATOM 3446 C CA . LEU A 1 437 ? -1.601 6.741 -23.632 1.00 98.31 437 LEU A CA 1
ATOM 3447 C C . LEU A 1 437 ? -2.905 5.922 -23.580 1.00 98.31 437 LEU A C 1
ATOM 3449 O O . LEU A 1 437 ? -3.997 6.497 -23.633 1.00 98.31 437 LEU A O 1
ATOM 3453 N N . PRO A 1 438 ? -2.818 4.594 -23.382 1.00 97.38 438 PRO A N 1
ATOM 3454 C CA . PRO A 1 438 ? -3.991 3.726 -23.289 1.00 97.38 438 PRO A CA 1
ATOM 3455 C C . PRO A 1 438 ? -4.803 4.060 -22.038 1.00 97.38 438 PRO A C 1
ATOM 3457 O O . PRO A 1 438 ? -4.295 4.718 -21.143 1.00 97.38 438 PRO A O 1
ATOM 3460 N N . GLU A 1 439 ? -6.030 3.560 -21.894 1.00 91.62 439 GLU A N 1
ATOM 3461 C CA . GLU A 1 439 ? -6.824 3.796 -20.673 1.00 91.62 439 GLU A CA 1
ATOM 3462 C C . GLU A 1 439 ? -6.078 3.393 -19.383 1.00 91.62 439 GLU A C 1
ATOM 3464 O O . GLU A 1 439 ? -6.249 4.012 -18.326 1.00 91.62 439 GLU A O 1
ATOM 3469 N N . ARG A 1 440 ? -5.258 2.339 -19.468 1.00 93.94 440 ARG A N 1
ATOM 3470 C CA . ARG A 1 440 ? -4.459 1.821 -18.362 1.00 93.94 440 ARG A CA 1
ATOM 3471 C C . ARG A 1 440 ? -3.235 1.067 -18.879 1.00 93.94 440 ARG A C 1
ATOM 3473 O O . ARG A 1 440 ? -3.378 0.189 -19.726 1.00 93.94 440 ARG A O 1
ATOM 3480 N N . LEU A 1 441 ? -2.057 1.364 -18.333 1.00 97.94 441 LEU A N 1
ATOM 3481 C CA . LEU A 1 441 ? -0.851 0.559 -18.546 1.00 97.94 441 LEU A CA 1
ATOM 3482 C C . LEU A 1 441 ? -0.953 -0.767 -17.779 1.00 97.94 441 LEU A C 1
ATOM 3484 O O . LEU A 1 441 ? -1.428 -0.803 -16.639 1.00 97.94 441 LEU A O 1
ATOM 3488 N N . ASP A 1 442 ? -0.487 -1.858 -18.380 1.00 97.06 442 ASP A N 1
ATOM 3489 C CA . ASP A 1 442 ? -0.384 -3.147 -17.697 1.00 97.06 442 ASP A CA 1
ATOM 3490 C C . ASP A 1 442 ? 0.841 -3.173 -16.780 1.00 97.06 442 ASP A C 1
ATOM 3492 O O . ASP A 1 442 ? 0.744 -3.609 -15.633 1.00 97.06 442 ASP A O 1
ATOM 3496 N N . LEU A 1 443 ? 1.966 -2.635 -17.253 1.00 97.94 443 LEU A N 1
ATOM 3497 C CA . LEU A 1 443 ? 3.212 -2.579 -16.500 1.00 97.94 443 LEU A CA 1
ATOM 3498 C C . LEU A 1 443 ? 3.928 -1.242 -16.711 1.00 97.94 443 LEU A C 1
ATOM 3500 O O . LEU A 1 443 ? 4.133 -0.807 -17.841 1.00 97.94 443 LEU A O 1
ATOM 3504 N N . CYS A 1 444 ? 4.340 -0.607 -15.620 1.00 98.50 444 CYS A N 1
ATOM 3505 C CA . CYS A 1 444 ? 5.184 0.582 -15.643 1.00 98.50 444 CYS A CA 1
ATOM 3506 C C . CYS A 1 444 ? 6.514 0.281 -14.951 1.00 98.50 444 CYS A C 1
ATOM 3508 O O . CYS A 1 444 ? 6.541 -0.051 -13.764 1.00 98.50 444 CYS A O 1
ATOM 3510 N N . TYR A 1 445 ? 7.613 0.379 -15.696 1.00 98.38 445 TYR A N 1
ATOM 3511 C CA . TYR A 1 445 ? 8.951 0.329 -15.128 1.00 98.38 445 TYR A CA 1
ATOM 3512 C C . TYR A 1 445 ? 9.414 1.713 -14.720 1.00 98.38 445 TYR A C 1
ATOM 3514 O O . TYR A 1 445 ? 9.224 2.687 -15.443 1.00 98.38 445 TYR A O 1
ATOM 3522 N N . LEU A 1 446 ? 10.091 1.766 -13.582 1.00 98.06 446 LEU A N 1
ATOM 3523 C CA . LEU A 1 446 ? 10.649 2.974 -13.010 1.00 98.06 446 LEU A CA 1
ATOM 3524 C C . LEU A 1 446 ? 12.074 2.719 -12.517 1.00 98.06 446 LEU A C 1
ATOM 3526 O O . LEU A 1 446 ? 12.408 1.625 -12.062 1.00 98.06 446 LEU A O 1
ATOM 3530 N N . GLY A 1 447 ? 12.907 3.753 -12.577 1.00 95.44 447 GLY A N 1
ATOM 3531 C CA . GLY A 1 447 ? 14.173 3.818 -11.851 1.00 95.44 447 GLY A CA 1
ATOM 3532 C C . GLY A 1 447 ? 14.057 4.650 -10.574 1.00 95.44 447 GLY A C 1
ATOM 3533 O O . GLY A 1 447 ? 13.064 5.352 -10.363 1.00 95.44 447 GLY A O 1
ATOM 3534 N N . MET A 1 448 ? 15.104 4.618 -9.748 1.00 94.94 448 MET A N 1
ATOM 3535 C CA . MET A 1 448 ? 15.250 5.514 -8.597 1.00 94.94 448 MET A CA 1
ATOM 3536 C C . MET A 1 448 ? 16.575 6.283 -8.657 1.00 94.94 448 MET A C 1
ATOM 3538 O O . MET A 1 448 ? 17.655 5.693 -8.753 1.00 94.94 448 MET A O 1
ATOM 3542 N N . GLY A 1 449 ? 16.510 7.610 -8.574 1.00 93.50 449 GLY A N 1
ATOM 3543 C CA . GLY A 1 449 ? 17.678 8.481 -8.446 1.00 93.50 449 GLY A CA 1
ATOM 3544 C C . GLY A 1 449 ? 18.350 8.435 -7.075 1.00 93.50 449 GLY A C 1
ATOM 3545 O O . GLY A 1 449 ? 17.794 7.911 -6.117 1.00 93.50 449 GLY A O 1
ATOM 3546 N N . ASP A 1 450 ? 19.551 9.011 -6.978 1.00 92.12 450 ASP A N 1
ATOM 3547 C CA . ASP A 1 450 ? 20.298 9.135 -5.706 1.00 92.12 450 ASP A CA 1
ATOM 3548 C C . ASP A 1 450 ? 19.626 10.107 -4.715 1.00 92.12 450 ASP A C 1
ATOM 3550 O O . ASP A 1 450 ? 19.955 10.128 -3.538 1.00 92.12 450 ASP A O 1
ATOM 3554 N N . ASP A 1 451 ? 18.677 10.912 -5.184 1.00 91.88 451 ASP A N 1
ATOM 3555 C CA . ASP A 1 451 ? 17.836 11.827 -4.408 1.00 91.88 451 ASP A CA 1
ATOM 3556 C C . ASP A 1 451 ? 16.380 11.341 -4.320 1.00 91.88 451 ASP A C 1
ATOM 3558 O O . ASP A 1 451 ? 15.472 12.135 -4.086 1.00 91.88 451 ASP A O 1
ATOM 3562 N N . GLY A 1 452 ? 16.135 10.051 -4.578 1.00 93.06 452 GLY A N 1
ATOM 3563 C CA . GLY A 1 452 ? 14.813 9.429 -4.470 1.00 93.06 452 GLY A CA 1
ATOM 3564 C C . GLY A 1 452 ? 13.775 9.922 -5.483 1.00 93.06 452 GLY A C 1
ATOM 3565 O O . GLY A 1 452 ? 12.586 9.646 -5.317 1.00 93.06 452 GLY A O 1
ATOM 3566 N N . HIS A 1 453 ? 14.191 10.638 -6.535 1.00 96.25 453 HIS A N 1
ATOM 3567 C CA . HIS A 1 453 ? 13.319 10.879 -7.684 1.00 96.25 453 HIS A CA 1
ATOM 3568 C C . HIS A 1 453 ? 13.030 9.570 -8.423 1.00 96.25 453 HIS A C 1
ATOM 3570 O O . HIS A 1 453 ? 13.834 8.634 -8.407 1.00 96.25 453 HIS A O 1
ATOM 3576 N N . THR A 1 454 ? 11.903 9.532 -9.121 1.00 97.19 454 THR A N 1
ATOM 3577 C CA . THR A 1 454 ? 11.546 8.454 -10.046 1.00 97.19 454 THR A CA 1
ATOM 3578 C C . THR A 1 454 ? 10.905 9.047 -11.295 1.00 97.19 454 THR A C 1
ATOM 3580 O O . THR A 1 454 ? 10.371 10.157 -11.225 1.00 97.19 454 THR A O 1
ATOM 3583 N N . ALA A 1 455 ? 10.994 8.357 -12.437 1.00 97.19 455 ALA A N 1
ATOM 3584 C CA . ALA A 1 455 ? 10.733 8.958 -13.748 1.00 97.19 455 ALA A CA 1
ATOM 3585 C C . ALA A 1 455 ? 11.492 10.301 -13.850 1.00 97.19 455 ALA A C 1
ATOM 3587 O O . ALA A 1 455 ? 12.671 10.365 -13.499 1.00 97.19 455 ALA A O 1
ATOM 3588 N N . SER A 1 456 ? 10.817 11.394 -14.207 1.00 97.56 456 SER A N 1
ATOM 3589 C CA . SER A 1 456 ? 11.370 12.746 -14.067 1.00 97.56 456 SER A CA 1
ATOM 3590 C C . SER A 1 456 ? 10.635 13.579 -13.003 1.00 97.56 456 SER A C 1
ATOM 3592 O O . SER A 1 456 ? 10.487 14.792 -13.140 1.00 97.56 456 SER A O 1
ATOM 3594 N N . LEU A 1 457 ? 10.189 12.940 -11.916 1.00 97.56 457 LEU A N 1
ATOM 3595 C CA . LEU A 1 457 ? 9.528 13.557 -10.759 1.00 97.56 457 LEU A CA 1
ATOM 3596 C C . LEU A 1 457 ? 10.539 13.785 -9.626 1.00 97.56 457 LEU A C 1
ATOM 3598 O O . LEU A 1 457 ? 10.732 12.938 -8.753 1.00 97.56 457 LEU A O 1
ATOM 3602 N N . PHE A 1 458 ? 11.207 14.937 -9.665 1.00 96.88 458 PHE A N 1
ATOM 3603 C CA . PHE A 1 458 ? 12.281 15.308 -8.739 1.00 96.88 458 PHE A CA 1
ATOM 3604 C C . PHE A 1 458 ? 11.770 16.012 -7.473 1.00 96.88 458 PHE A C 1
ATOM 3606 O O . PHE A 1 458 ? 10.723 16.670 -7.539 1.00 96.88 458 PHE A O 1
ATOM 3613 N N . PRO A 1 459 ? 12.515 15.936 -6.347 1.00 94.75 459 PRO A N 1
ATOM 3614 C CA . PRO A 1 459 ? 12.228 16.729 -5.154 1.00 94.75 459 PRO A CA 1
ATOM 3615 C C . PRO A 1 459 ? 12.052 18.213 -5.493 1.00 94.75 459 PRO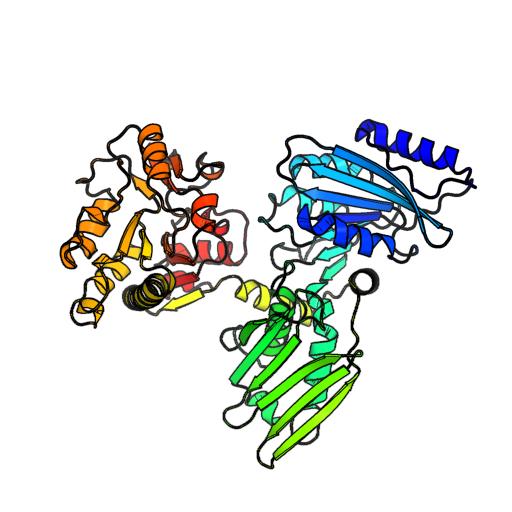 A C 1
ATOM 3617 O O . PRO A 1 459 ? 12.757 18.743 -6.352 1.00 94.75 459 PRO A O 1
ATOM 3620 N N . ASP A 1 460 ? 11.084 18.857 -4.842 1.00 92.00 460 ASP A N 1
ATOM 3621 C CA . ASP A 1 460 ? 10.803 20.297 -4.949 1.00 92.00 460 ASP A CA 1
ATOM 3622 C C . ASP A 1 460 ? 10.492 20.824 -6.365 1.00 92.00 460 ASP A C 1
ATOM 3624 O O . ASP A 1 460 ? 10.560 22.026 -6.621 1.00 92.00 460 ASP A O 1
ATOM 3628 N N . THR A 1 461 ? 10.092 19.948 -7.295 1.00 95.19 461 THR A N 1
ATOM 3629 C CA . THR A 1 461 ? 9.684 20.348 -8.653 1.00 95.19 461 THR A CA 1
ATOM 3630 C C . THR A 1 461 ? 8.167 20.440 -8.824 1.00 95.19 461 THR A C 1
ATOM 3632 O O . THR A 1 461 ? 7.391 19.777 -8.130 1.00 95.19 461 THR A O 1
ATOM 3635 N N . ASN A 1 462 ? 7.718 21.253 -9.786 1.00 91.38 462 ASN A N 1
ATOM 3636 C CA . ASN A 1 462 ? 6.289 21.431 -10.067 1.00 91.38 462 ASN A CA 1
ATOM 3637 C C . ASN A 1 462 ? 5.616 20.152 -10.582 1.00 91.38 462 ASN A C 1
ATOM 3639 O O . ASN A 1 462 ? 4.424 19.972 -10.344 1.00 91.38 462 ASN A O 1
ATOM 3643 N N . GLY A 1 463 ? 6.368 19.229 -11.192 1.00 91.75 463 GLY A N 1
ATOM 3644 C CA . GLY A 1 463 ? 5.854 17.931 -11.630 1.00 91.75 463 GLY A CA 1
ATOM 3645 C C . GLY A 1 463 ? 5.229 17.107 -10.500 1.00 91.75 463 GLY A C 1
ATOM 3646 O O . GLY A 1 463 ? 4.292 16.351 -10.739 1.00 91.75 463 GLY A O 1
ATOM 3647 N N . LEU A 1 464 ? 5.650 17.314 -9.244 1.00 92.75 464 LEU A N 1
ATOM 3648 C CA . LEU A 1 464 ? 5.032 16.670 -8.079 1.00 92.75 464 LEU A CA 1
ATOM 3649 C C . LEU A 1 464 ? 3.568 17.103 -7.862 1.00 92.75 464 LEU A C 1
ATOM 3651 O O . LEU A 1 464 ? 2.815 16.389 -7.203 1.00 92.75 464 LEU A O 1
ATOM 3655 N N . LYS A 1 465 ? 3.151 18.257 -8.389 1.00 88.44 465 LYS A N 1
ATOM 3656 C CA . LYS A 1 465 ? 1.791 18.803 -8.245 1.00 88.44 465 LYS A CA 1
ATOM 3657 C C . LYS A 1 465 ? 0.900 18.505 -9.456 1.00 88.44 465 LYS A C 1
ATOM 3659 O O . LYS A 1 465 ? -0.223 18.994 -9.510 1.00 88.44 465 LYS A O 1
ATOM 3664 N N . ALA A 1 466 ? 1.394 17.751 -10.439 1.00 88.62 466 ALA A N 1
ATOM 3665 C CA . ALA A 1 466 ? 0.646 17.467 -11.654 1.00 88.62 466 ALA A CA 1
ATOM 3666 C C . ALA A 1 466 ? -0.589 16.599 -11.368 1.00 88.62 466 ALA A C 1
ATOM 3668 O O . ALA A 1 466 ? -0.474 15.519 -10.789 1.00 88.62 466 ALA A O 1
ATOM 3669 N N . THR A 1 467 ? -1.752 17.069 -11.818 1.00 83.75 467 THR A N 1
ATOM 3670 C CA . THR A 1 467 ? -3.050 16.379 -11.701 1.00 83.75 467 THR A CA 1
ATOM 3671 C C . THR A 1 467 ? -3.462 15.663 -12.991 1.00 83.75 467 THR A C 1
ATOM 3673 O O . THR A 1 467 ? -4.289 14.757 -12.962 1.00 83.75 467 THR A O 1
ATOM 3676 N N . GLY A 1 468 ? -2.878 16.044 -14.134 1.00 87.44 468 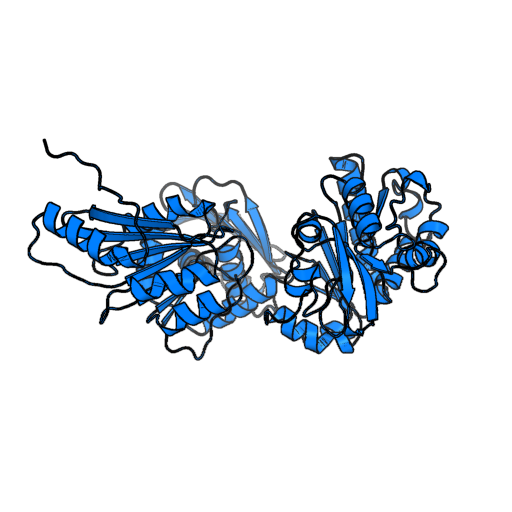GLY A N 1
ATOM 3677 C CA . GLY A 1 468 ? -3.071 15.371 -15.422 1.00 87.44 468 GLY A CA 1
ATOM 3678 C C . GLY A 1 468 ? -2.268 14.073 -15.546 1.00 87.44 468 GLY A C 1
ATOM 3679 O O . GLY A 1 468 ? -1.533 13.693 -14.640 1.00 87.44 468 GLY A O 1
ATOM 3680 N N . ARG A 1 469 ? -2.372 13.393 -16.695 1.00 97.06 469 ARG A N 1
ATOM 3681 C CA . ARG A 1 469 ? -1.677 12.112 -16.949 1.00 97.06 469 ARG A CA 1
ATOM 3682 C C . ARG A 1 469 ? -0.170 12.273 -17.184 1.00 97.06 469 ARG A C 1
ATOM 3684 O O . ARG A 1 469 ? 0.630 11.445 -16.760 1.00 97.06 469 ARG A O 1
ATOM 3691 N N . VAL A 1 470 ? 0.210 13.352 -17.863 1.00 98.56 470 VAL A N 1
ATOM 3692 C CA . VAL A 1 470 ? 1.582 13.661 -18.288 1.00 98.56 470 VAL A CA 1
ATOM 3693 C C . VAL A 1 470 ? 1.832 15.143 -18.039 1.00 98.56 470 VAL A C 1
ATOM 3695 O O . VAL A 1 470 ? 0.922 15.954 -18.208 1.00 98.56 470 VAL A O 1
ATOM 3698 N N . THR A 1 471 ? 3.050 15.506 -17.651 1.00 98.19 471 THR A N 1
ATOM 3699 C CA . THR A 1 471 ? 3.445 16.900 -17.433 1.00 98.19 471 THR A CA 1
ATOM 3700 C C . THR A 1 471 ? 4.835 17.173 -17.989 1.00 98.19 471 THR A C 1
ATOM 3702 O O . THR A 1 471 ? 5.712 16.306 -17.955 1.00 98.19 471 THR A O 1
ATOM 3705 N N . ALA A 1 472 ? 5.048 18.404 -18.449 1.00 98.12 472 ALA A N 1
ATOM 3706 C CA . ALA A 1 472 ? 6.385 18.971 -18.515 1.00 98.12 472 ALA A CA 1
ATOM 3707 C C . ALA A 1 472 ? 6.859 19.269 -17.084 1.00 98.12 472 ALA A C 1
ATOM 3709 O O . ALA A 1 472 ? 6.066 19.669 -16.225 1.00 98.12 472 ALA A O 1
ATOM 3710 N N . ASN A 1 473 ? 8.134 19.029 -16.806 1.00 98.00 473 ASN A N 1
ATOM 3711 C CA . ASN A 1 473 ? 8.740 19.287 -15.513 1.00 98.00 473 ASN A CA 1
ATOM 3712 C C . ASN A 1 473 ? 10.128 19.899 -15.695 1.00 98.00 473 ASN A C 1
ATOM 3714 O O . ASN A 1 473 ? 11.063 19.228 -16.140 1.00 98.00 473 ASN A O 1
ATOM 3718 N N . PHE A 1 474 ? 10.267 21.163 -15.303 1.00 97.69 474 PHE A N 1
ATOM 3719 C CA . PHE A 1 474 ? 11.568 21.810 -15.222 1.00 97.69 474 PHE A CA 1
ATOM 3720 C C . PHE A 1 474 ? 12.299 21.326 -13.973 1.00 97.69 474 PHE A C 1
ATOM 3722 O O . PHE A 1 474 ? 11.752 21.383 -12.870 1.00 97.69 474 PHE A O 1
ATOM 3729 N N . VAL A 1 475 ? 13.540 20.875 -14.140 1.00 96.69 475 VAL A N 1
ATOM 3730 C CA . VAL A 1 475 ? 14.380 20.369 -13.052 1.00 96.69 475 VAL A CA 1
ATOM 3731 C C . VAL A 1 475 ? 15.507 21.375 -12.798 1.00 96.69 475 VAL A C 1
ATOM 37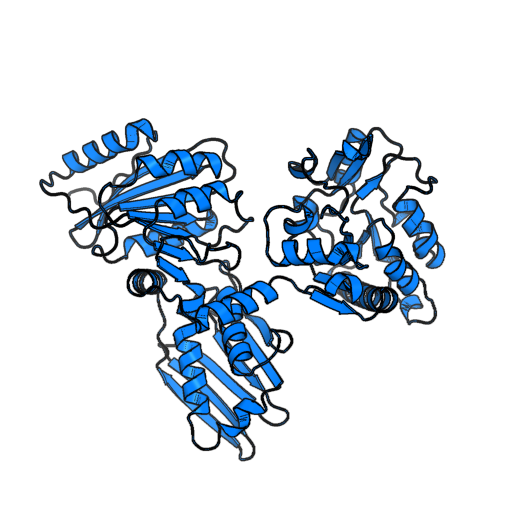33 O O . VAL A 1 475 ? 16.512 21.330 -13.510 1.00 96.69 475 VAL A O 1
ATOM 3736 N N . PRO A 1 476 ? 15.393 22.263 -11.785 1.00 94.19 476 PRO A N 1
ATOM 3737 C CA . PRO A 1 476 ? 16.341 23.364 -11.589 1.00 94.19 476 PRO A CA 1
ATOM 3738 C C . PRO A 1 476 ? 17.786 22.898 -11.426 1.00 94.19 476 PRO A C 1
ATOM 3740 O O . PRO A 1 476 ? 18.686 23.454 -12.039 1.00 94.19 476 PRO A O 1
ATOM 3743 N N . LYS A 1 477 ? 18.009 21.813 -10.673 1.00 91.81 477 LYS A N 1
ATOM 3744 C CA . LYS A 1 477 ? 19.355 21.265 -10.438 1.00 91.81 477 LYS A CA 1
ATOM 3745 C C . LYS A 1 477 ? 20.052 20.730 -11.698 1.00 91.81 477 LYS A C 1
ATOM 3747 O O . LYS A 1 477 ? 21.250 20.482 -11.657 1.00 91.81 477 LYS A O 1
ATOM 3752 N N . LEU A 1 478 ? 19.298 20.465 -12.768 1.00 92.81 478 LEU A N 1
ATOM 3753 C CA . LEU A 1 478 ? 19.820 20.008 -14.060 1.00 92.81 478 LEU A CA 1
ATOM 3754 C C . LEU A 1 478 ? 19.721 21.097 -15.136 1.00 92.81 478 LEU A C 1
ATOM 3756 O O . LEU A 1 478 ? 20.128 20.843 -16.263 1.00 92.81 478 LEU A O 1
ATOM 3760 N N . GLU A 1 479 ? 19.115 22.246 -14.811 1.00 95.50 479 GLU A N 1
ATOM 3761 C CA . GLU A 1 479 ? 18.765 23.322 -15.747 1.00 95.50 479 GLU A CA 1
ATOM 3762 C C . GLU A 1 479 ? 18.094 22.814 -17.036 1.00 95.50 479 GLU A C 1
ATOM 3764 O O . GLU A 1 479 ? 18.357 23.293 -18.137 1.00 95.50 479 GLU A O 1
ATOM 3769 N N . ALA A 1 480 ? 17.219 21.811 -16.910 1.00 96.00 480 ALA A N 1
ATOM 3770 C CA . ALA A 1 480 ? 16.659 21.119 -18.064 1.00 96.00 480 ALA A CA 1
ATOM 3771 C C . ALA A 1 480 ? 15.179 20.766 -17.895 1.00 96.00 480 ALA A C 1
ATOM 3773 O O . ALA A 1 480 ? 14.706 20.462 -16.798 1.00 96.00 480 ALA A O 1
ATOM 3774 N N . GLN A 1 481 ? 14.468 20.756 -19.023 1.00 97.56 481 GLN A N 1
ATOM 3775 C CA . GLN A 1 481 ? 13.092 20.277 -19.121 1.00 97.56 481 GLN A CA 1
ATOM 3776 C C . GLN A 1 481 ? 13.047 18.754 -19.297 1.00 97.56 481 GLN A C 1
ATOM 3778 O O . GLN A 1 481 ? 13.934 18.131 -19.902 1.00 97.56 481 GLN A O 1
ATOM 3783 N N . ARG A 1 482 ? 12.004 18.153 -18.734 1.00 98.12 482 ARG A N 1
ATOM 3784 C CA . ARG A 1 482 ? 11.664 16.736 -18.856 1.00 98.12 482 ARG A CA 1
ATOM 3785 C C . ARG A 1 482 ? 10.179 16.597 -19.131 1.00 98.12 482 ARG A C 1
ATOM 3787 O O . ARG A 1 482 ? 9.392 17.414 -18.664 1.00 98.12 482 ARG A O 1
ATOM 3794 N N . ILE A 1 483 ? 9.797 15.529 -19.810 1.00 98.69 483 ILE A N 1
ATOM 3795 C CA . ILE A 1 483 ? 8.401 15.111 -19.934 1.00 98.69 483 ILE A CA 1
ATOM 3796 C C . ILE A 1 483 ? 8.235 13.844 -19.115 1.00 98.69 483 ILE A C 1
ATOM 3798 O O . ILE A 1 483 ? 9.057 12.941 -19.225 1.00 98.69 483 ILE A O 1
ATOM 3802 N N . THR A 1 484 ? 7.202 13.763 -18.286 1.00 98.69 484 THR A N 1
ATOM 3803 C CA . THR A 1 484 ? 7.027 12.641 -17.359 1.00 98.69 484 THR A CA 1
ATOM 3804 C C . THR A 1 484 ? 5.568 12.282 -17.192 1.00 98.69 484 THR A C 1
ATOM 3806 O O . THR A 1 484 ? 4.701 13.160 -17.185 1.00 98.69 484 THR A O 1
ATOM 3809 N N . LEU A 1 485 ? 5.298 10.993 -16.991 1.00 98.75 485 LEU A N 1
ATOM 3810 C CA . LEU A 1 485 ? 4.047 10.563 -16.382 1.00 98.75 485 LEU A CA 1
ATOM 3811 C C . LEU A 1 485 ? 3.917 11.207 -14.995 1.00 98.75 485 LEU A C 1
ATOM 3813 O O . LEU A 1 485 ? 4.915 11.382 -14.287 1.00 98.75 485 LEU A O 1
ATOM 3817 N N . SER A 1 486 ? 2.694 11.567 -14.615 1.00 97.62 486 SER A N 1
ATOM 3818 C CA . SER A 1 486 ? 2.385 11.992 -13.249 1.00 97.62 486 SER A CA 1
ATOM 3819 C C . SER A 1 486 ? 2.261 10.783 -12.318 1.00 97.62 486 SER A C 1
ATOM 3821 O O . SER A 1 486 ? 2.098 9.648 -12.771 1.00 97.62 486 SER A O 1
ATOM 3823 N N . PHE A 1 487 ? 2.261 11.013 -11.001 1.00 94.69 487 PHE A N 1
ATOM 3824 C CA . PHE A 1 487 ? 1.966 9.939 -10.045 1.00 94.69 487 PHE A CA 1
ATOM 3825 C C . PHE A 1 487 ? 0.574 9.338 -10.245 1.00 94.69 487 PHE A C 1
ATOM 3827 O O . PHE A 1 487 ? 0.425 8.131 -10.089 1.00 94.69 487 PHE A O 1
ATOM 3834 N N . ALA A 1 488 ? -0.419 10.146 -10.636 1.00 88.06 488 ALA A N 1
ATOM 3835 C CA . ALA A 1 488 ? -1.765 9.653 -10.911 1.00 88.06 488 ALA A CA 1
ATOM 3836 C C . ALA A 1 488 ? -1.758 8.621 -12.050 1.00 88.06 488 ALA A C 1
ATOM 3838 O O . ALA A 1 488 ? -2.359 7.559 -11.920 1.00 88.06 488 ALA A O 1
ATOM 3839 N N . GLU A 1 489 ? -1.027 8.882 -13.139 1.00 96.12 489 GLU A N 1
ATOM 3840 C CA . GLU A 1 489 ? -0.909 7.925 -14.247 1.00 96.12 489 GLU A CA 1
ATOM 3841 C C . GLU A 1 489 ? -0.044 6.711 -13.881 1.00 96.12 489 GLU A C 1
ATOM 3843 O O . GLU A 1 489 ? -0.409 5.577 -14.189 1.00 96.12 489 GLU A O 1
ATOM 3848 N N . ILE A 1 490 ? 1.073 6.924 -13.175 1.00 97.44 490 ILE A N 1
ATOM 3849 C CA . ILE A 1 490 ? 1.938 5.836 -12.697 1.00 97.44 490 ILE A CA 1
ATOM 3850 C C . ILE A 1 490 ? 1.134 4.870 -11.818 1.00 97.44 490 ILE A C 1
ATOM 3852 O O . ILE A 1 490 ? 1.082 3.678 -12.123 1.00 97.44 490 ILE A O 1
ATOM 3856 N N . ASN A 1 491 ? 0.452 5.377 -10.787 1.00 90.62 491 ASN A N 1
ATOM 3857 C CA . ASN A 1 491 ? -0.324 4.574 -9.836 1.00 90.62 491 ASN A CA 1
ATOM 3858 C C . ASN A 1 491 ? -1.595 3.986 -10.466 1.00 90.62 491 ASN A C 1
ATOM 3860 O O . ASN A 1 491 ? -2.096 2.957 -10.010 1.00 90.62 491 ASN A O 1
ATOM 3864 N N . ARG A 1 492 ? -2.093 4.579 -11.561 1.00 89.19 492 ARG A N 1
ATOM 3865 C CA . ARG A 1 492 ? -3.166 3.991 -12.368 1.00 89.19 492 ARG A CA 1
ATOM 3866 C C . ARG A 1 492 ? -2.713 2.719 -13.083 1.00 89.19 492 ARG A C 1
ATOM 3868 O O . ARG A 1 492 ? -3.577 1.915 -13.418 1.00 89.19 492 ARG A O 1
ATOM 3875 N N . SER A 1 493 ? -1.420 2.466 -13.288 1.00 90.50 493 SER A N 1
ATOM 3876 C CA . SER A 1 493 ? -0.925 1.213 -13.893 1.00 90.50 493 SER A CA 1
ATOM 3877 C C . SER A 1 493 ? -1.412 -0.030 -13.128 1.00 90.50 493 SER A C 1
ATOM 3879 O O . SER A 1 493 ? -1.726 0.028 -11.939 1.00 90.50 493 SER A O 1
ATOM 3881 N N . ARG A 1 494 ? -1.537 -1.187 -13.793 1.00 87.75 494 ARG A N 1
ATOM 3882 C CA . ARG A 1 494 ? -1.905 -2.439 -13.093 1.00 87.75 494 ARG A CA 1
ATOM 3883 C C . ARG A 1 494 ? -0.764 -2.948 -12.214 1.00 87.75 494 ARG A C 1
ATOM 3885 O O . ARG A 1 494 ? -1.025 -3.477 -11.134 1.00 87.75 494 ARG A O 1
ATOM 3892 N N . LYS A 1 495 ? 0.473 -2.789 -12.684 1.00 88.25 495 LYS A N 1
ATOM 3893 C CA . LYS A 1 495 ? 1.712 -3.126 -11.981 1.00 88.25 495 LYS A CA 1
ATOM 3894 C C . LYS A 1 495 ? 2.731 -2.007 -12.154 1.00 88.25 495 LYS A C 1
ATOM 3896 O O . LYS A 1 495 ? 2.836 -1.424 -13.233 1.00 88.25 495 LYS A O 1
ATOM 3901 N N . VAL A 1 496 ? 3.504 -1.749 -11.102 1.00 95.69 496 VAL A N 1
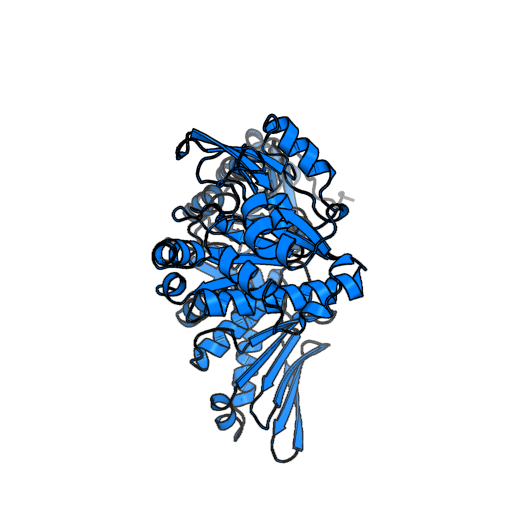ATOM 3902 C CA . VAL A 1 496 ? 4.648 -0.834 -11.135 1.00 95.69 496 VAL A CA 1
ATOM 3903 C C . VAL A 1 496 ? 5.864 -1.561 -10.582 1.00 95.69 496 VAL A C 1
ATOM 3905 O O . VAL A 1 496 ? 5.813 -2.080 -9.468 1.00 95.69 496 VAL A O 1
ATOM 3908 N N . HIS A 1 497 ? 6.942 -1.625 -11.359 1.00 95.81 497 HIS A N 1
ATOM 3909 C CA . HIS A 1 497 ? 8.206 -2.234 -10.947 1.00 95.81 497 HIS A CA 1
ATOM 3910 C C . HIS A 1 497 ? 9.278 -1.149 -10.861 1.00 95.81 497 HIS A C 1
ATOM 3912 O O . HIS A 1 497 ? 9.546 -0.464 -11.849 1.00 95.81 497 HIS A O 1
ATOM 3918 N N . ILE A 1 498 ? 9.906 -1.007 -9.696 1.00 96.62 498 ILE A N 1
ATOM 3919 C CA . ILE A 1 498 ? 11.018 -0.080 -9.490 1.00 96.62 498 ILE A CA 1
ATOM 3920 C C . ILE A 1 498 ? 12.310 -0.883 -9.467 1.00 96.62 498 ILE A C 1
ATOM 3922 O O . ILE A 1 498 ? 12.489 -1.755 -8.620 1.00 96.62 498 ILE A O 1
ATOM 3926 N N . LEU A 1 499 ? 13.215 -0.578 -10.393 1.00 96.12 499 LEU A N 1
ATOM 3927 C CA . LEU A 1 499 ? 14.540 -1.176 -10.437 1.00 96.12 499 LEU A CA 1
ATOM 3928 C C . LEU A 1 499 ? 15.547 -0.190 -9.841 1.00 96.12 499 LEU A C 1
ATOM 3930 O O . LEU A 1 499 ? 15.667 0.945 -10.314 1.00 96.12 499 LEU A O 1
ATOM 3934 N N . ALA A 1 500 ? 16.302 -0.624 -8.835 1.00 94.69 500 ALA A N 1
ATOM 3935 C CA . ALA A 1 500 ? 17.366 0.184 -8.248 1.00 94.69 500 ALA A CA 1
ATOM 3936 C C . ALA A 1 500 ? 18.597 -0.673 -7.948 1.00 94.69 500 ALA A C 1
ATOM 3938 O O . ALA A 1 500 ? 18.511 -1.690 -7.270 1.00 94.69 500 ALA A O 1
ATOM 3939 N N . THR A 1 501 ? 19.748 -0.242 -8.460 1.00 93.06 501 THR A N 1
ATOM 3940 C CA . THR A 1 501 ? 21.017 -0.964 -8.332 1.00 93.06 501 THR A CA 1
ATOM 3941 C C . THR A 1 501 ? 22.126 -0.054 -7.826 1.00 93.06 501 THR A C 1
ATOM 3943 O O . THR A 1 501 ? 22.147 1.149 -8.117 1.00 93.06 501 THR A O 1
ATOM 3946 N N . GLY A 1 502 ? 23.074 -0.644 -7.105 1.00 92.00 502 GLY A N 1
ATOM 3947 C CA . GLY A 1 502 ? 24.282 0.013 -6.628 1.00 92.00 502 GLY A CA 1
ATOM 3948 C C . GLY A 1 502 ? 24.171 0.652 -5.242 1.00 92.00 502 GLY A C 1
ATOM 3949 O O . GLY A 1 502 ? 23.131 1.142 -4.802 1.00 92.00 502 GLY A O 1
ATOM 3950 N N . GLU A 1 503 ? 25.321 0.714 -4.573 1.00 91.50 503 GLU A N 1
ATOM 3951 C CA . GLU A 1 503 ? 25.468 1.114 -3.167 1.00 91.50 503 GLU A CA 1
ATOM 3952 C C . GLU A 1 503 ? 24.904 2.505 -2.844 1.00 91.50 503 GLU A C 1
ATOM 3954 O O . GLU A 1 503 ? 24.358 2.726 -1.762 1.00 91.50 503 GLU A O 1
ATOM 3959 N N . LYS A 1 504 ? 24.979 3.443 -3.799 1.00 91.44 504 LYS A N 1
ATOM 3960 C CA . LYS A 1 504 ? 24.478 4.819 -3.634 1.00 91.44 504 LYS A CA 1
ATOM 3961 C C . LYS A 1 504 ? 22.984 4.877 -3.305 1.00 91.44 504 LYS A C 1
ATOM 3963 O O . LYS A 1 504 ? 22.529 5.860 -2.730 1.00 91.44 504 LYS A O 1
ATOM 3968 N N . LYS A 1 505 ? 22.224 3.832 -3.651 1.00 93.06 505 LYS A N 1
ATOM 3969 C CA . LYS A 1 505 ? 20.780 3.753 -3.402 1.00 93.06 505 LYS A CA 1
ATOM 3970 C C . LYS A 1 505 ? 20.443 3.337 -1.976 1.00 93.06 505 LYS A C 1
ATOM 3972 O O . LYS A 1 505 ? 19.342 3.630 -1.530 1.00 93.06 505 LYS A O 1
ATOM 3977 N N . ALA A 1 506 ? 21.362 2.690 -1.260 1.00 88.69 506 ALA A N 1
ATOM 3978 C CA . ALA A 1 506 ? 21.037 1.980 -0.028 1.00 88.69 506 ALA A CA 1
ATOM 3979 C C . ALA A 1 506 ? 20.490 2.885 1.083 1.00 88.69 506 ALA A C 1
ATOM 3981 O O . ALA A 1 506 ? 19.493 2.546 1.714 1.00 88.69 506 ALA A O 1
ATOM 3982 N N . THR A 1 507 ? 21.097 4.056 1.299 1.00 86.31 507 THR A N 1
ATOM 3983 C CA . THR A 1 507 ? 20.633 5.000 2.332 1.00 86.31 507 THR A CA 1
ATOM 3984 C C . THR A 1 507 ? 19.245 5.543 2.005 1.00 86.31 507 THR A C 1
ATOM 3986 O O . THR A 1 507 ? 18.372 5.569 2.867 1.00 86.31 507 THR A O 1
ATOM 3989 N N . VAL A 1 508 ? 19.017 5.917 0.742 1.00 89.44 508 VAL A N 1
ATOM 3990 C CA . VAL A 1 508 ? 17.709 6.401 0.285 1.00 89.44 508 VAL A CA 1
ATOM 3991 C C . VAL A 1 508 ? 16.666 5.296 0.386 1.00 89.44 508 VAL A C 1
ATOM 3993 O O . VAL A 1 508 ? 15.581 5.545 0.887 1.00 89.44 508 VAL A O 1
ATOM 3996 N N . LEU A 1 509 ? 16.993 4.067 -0.021 1.00 88.00 509 LEU A N 1
ATOM 3997 C CA . LEU A 1 509 ? 16.093 2.920 0.088 1.00 88.00 509 LEU A CA 1
ATOM 3998 C C . LEU A 1 509 ? 15.718 2.619 1.539 1.00 88.00 509 LEU A C 1
ATOM 4000 O O . LEU A 1 509 ? 14.559 2.312 1.794 1.00 88.00 509 LEU A O 1
ATOM 4004 N N . LEU A 1 510 ? 16.654 2.733 2.486 1.00 80.75 510 LEU A N 1
ATOM 4005 C CA . LEU A 1 510 ? 16.350 2.587 3.910 1.00 80.75 510 LEU A CA 1
ATOM 4006 C C . LEU A 1 510 ? 15.382 3.682 4.384 1.00 80.75 510 LEU A C 1
ATOM 4008 O O . LEU A 1 510 ? 14.409 3.390 5.075 1.00 80.75 510 LEU A O 1
ATOM 4012 N N . GLU A 1 511 ? 15.600 4.938 3.991 1.00 77.88 511 GLU A N 1
ATOM 4013 C CA . GLU A 1 511 ? 14.685 6.036 4.331 1.00 77.88 511 GLU A CA 1
ATOM 4014 C C . GLU A 1 511 ? 13.302 5.887 3.659 1.00 77.88 511 GLU A C 1
ATOM 4016 O O . GLU A 1 511 ? 12.285 6.166 4.296 1.00 77.88 511 GLU A O 1
ATOM 4021 N N . VAL A 1 512 ? 13.255 5.378 2.422 1.00 81.12 512 VAL A N 1
ATOM 4022 C CA . VAL A 1 512 ? 12.028 5.050 1.670 1.00 81.12 512 VAL A CA 1
ATOM 4023 C C . VAL A 1 512 ? 11.279 3.880 2.311 1.00 81.12 512 VAL A C 1
ATOM 4025 O O . VAL A 1 512 ? 10.064 3.964 2.491 1.00 81.12 512 VAL A O 1
ATOM 4028 N N . LYS A 1 513 ? 11.984 2.812 2.718 1.00 70.38 513 LYS A N 1
ATOM 4029 C CA . LYS A 1 513 ? 11.424 1.686 3.490 1.00 70.38 513 LYS A CA 1
ATOM 4030 C C . LYS A 1 513 ? 10.787 2.198 4.782 1.00 70.38 513 LYS A C 1
ATOM 4032 O O . LYS A 1 513 ? 9.665 1.825 5.111 1.00 70.38 513 LYS A O 1
ATOM 4037 N N . ASN A 1 514 ? 11.459 3.140 5.440 1.00 59.44 514 ASN A N 1
ATOM 4038 C CA . ASN A 1 514 ? 10.983 3.811 6.648 1.00 59.44 514 ASN A CA 1
ATOM 4039 C C . ASN A 1 514 ? 9.942 4.922 6.384 1.00 59.44 514 ASN A C 1
ATOM 4041 O O . ASN A 1 514 ? 9.579 5.633 7.328 1.00 59.44 514 ASN A O 1
ATOM 4045 N N . LYS A 1 515 ? 9.477 5.082 5.131 1.00 61.84 515 LYS A N 1
ATOM 4046 C CA . LYS A 1 515 ? 8.485 6.069 4.664 1.00 61.84 515 LYS A CA 1
ATOM 4047 C C . LYS A 1 515 ? 8.693 7.455 5.266 1.00 61.84 515 LYS A C 1
ATOM 4049 O O . LYS A 1 515 ? 7.819 8.008 5.934 1.00 61.84 515 LYS A O 1
ATOM 4054 N N . SER A 1 516 ? 9.887 8.001 5.065 1.00 60.84 516 SER A N 1
ATOM 4055 C CA . SER A 1 516 ? 10.290 9.307 5.592 1.00 60.84 516 SER A CA 1
ATOM 4056 C C . SER A 1 516 ? 9.395 10.482 5.154 1.00 60.84 516 SER A C 1
ATOM 4058 O O . SER A 1 516 ? 9.465 11.558 5.745 1.00 60.84 516 SER A O 1
ATOM 4060 N N . GLY A 1 517 ? 8.577 10.306 4.112 1.00 66.81 517 GLY A N 1
ATOM 4061 C CA . GLY A 1 517 ? 7.787 11.339 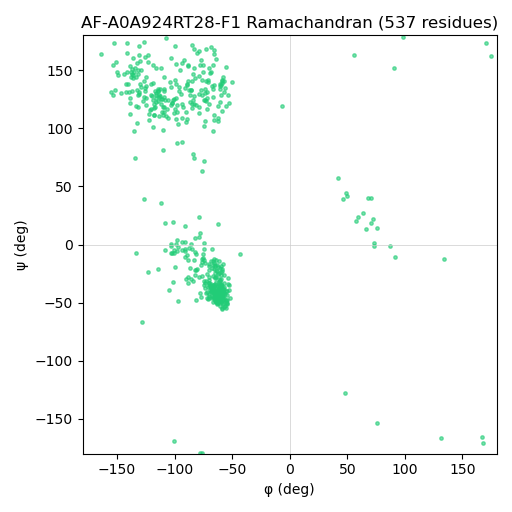3.445 1.00 66.81 517 GLY A CA 1
ATOM 4062 C C . GLY A 1 517 ? 8.630 12.284 2.585 1.00 66.81 517 GLY A C 1
ATOM 4063 O O . GLY A 1 517 ? 8.099 13.239 2.018 1.00 66.81 517 GLY A O 1
ATOM 4064 N N . LYS A 1 518 ? 9.945 12.050 2.512 1.00 78.19 518 LYS A N 1
ATOM 4065 C CA . LYS A 1 518 ? 10.935 12.971 1.943 1.00 78.19 518 LYS A CA 1
ATOM 4066 C C . LYS A 1 518 ? 11.125 12.778 0.444 1.00 78.19 518 LYS A C 1
ATOM 4068 O O . LYS A 1 518 ? 11.406 13.742 -0.264 1.00 78.19 518 LYS A O 1
ATOM 4073 N N . TYR A 1 519 ? 11.001 11.544 -0.042 1.00 90.69 519 TYR A N 1
ATOM 4074 C CA . TYR A 1 519 ? 11.384 11.197 -1.407 1.00 90.69 519 TYR A CA 1
ATOM 4075 C C . TYR A 1 519 ? 10.178 11.052 -2.336 1.00 90.69 519 TYR A C 1
ATOM 4077 O O . TYR A 1 519 ? 9.214 10.373 -1.979 1.00 90.69 519 TYR A O 1
ATOM 4085 N N . PRO A 1 520 ? 10.231 11.607 -3.563 1.00 93.44 520 PRO A N 1
ATOM 4086 C CA . PRO A 1 520 ? 9.158 11.454 -4.541 1.00 93.44 520 PRO A CA 1
ATOM 4087 C C . PRO A 1 520 ? 8.757 10.000 -4.806 1.00 93.44 520 PRO A C 1
ATOM 4089 O O . PRO A 1 520 ? 7.569 9.718 -4.932 1.00 93.44 520 PRO A O 1
ATOM 4092 N N . VAL A 1 521 ? 9.718 9.071 -4.856 1.00 93.75 521 VAL A N 1
ATOM 4093 C CA . VAL A 1 521 ? 9.454 7.647 -5.118 1.00 93.75 521 VAL A CA 1
ATOM 4094 C C . VAL A 1 521 ? 8.516 6.996 -4.090 1.00 93.75 521 VAL A C 1
ATOM 4096 O O . VAL A 1 521 ? 7.817 6.047 -4.430 1.00 93.75 521 VAL A O 1
ATOM 4099 N N . GLU A 1 522 ? 8.409 7.535 -2.870 1.00 87.75 522 GLU A N 1
ATOM 4100 C CA . GLU A 1 522 ? 7.473 7.043 -1.844 1.00 87.75 522 GLU A CA 1
ATOM 4101 C C . GLU A 1 522 ? 5.996 7.241 -2.229 1.00 87.75 522 GLU A C 1
ATOM 4103 O O . GLU A 1 522 ? 5.113 6.617 -1.642 1.00 87.75 522 GLU A O 1
ATOM 4108 N N . ARG A 1 523 ? 5.712 8.093 -3.224 1.00 85.12 523 ARG A N 1
ATOM 4109 C CA . ARG A 1 523 ? 4.357 8.315 -3.753 1.00 85.12 523 ARG A CA 1
ATOM 4110 C C . ARG A 1 523 ? 3.921 7.270 -4.777 1.00 85.12 523 ARG A C 1
ATOM 4112 O O . ARG A 1 523 ? 2.768 7.299 -5.206 1.00 85.12 523 ARG A O 1
ATOM 4119 N N . VAL A 1 524 ? 4.820 6.377 -5.186 1.00 87.75 524 VAL A N 1
ATOM 4120 C CA . VAL A 1 524 ? 4.468 5.243 -6.041 1.00 87.75 524 VAL A CA 1
ATOM 4121 C C . VAL A 1 524 ? 3.736 4.204 -5.199 1.00 87.75 524 VAL A C 1
ATOM 4123 O O . VAL A 1 524 ? 4.240 3.732 -4.180 1.00 87.75 524 VAL A O 1
ATOM 4126 N N . GLU A 1 525 ? 2.536 3.828 -5.621 1.00 77.69 525 GLU A N 1
ATOM 4127 C CA . GLU A 1 525 ? 1.694 2.902 -4.871 1.00 77.69 525 GLU A CA 1
ATOM 4128 C C . GLU A 1 525 ? 1.993 1.440 -5.195 1.00 77.69 525 GLU A C 1
ATOM 4130 O O . GLU A 1 525 ? 1.948 1.020 -6.349 1.00 77.69 525 GLU A O 1
ATOM 4135 N N . ARG A 1 526 ? 2.213 0.642 -4.139 1.00 76.12 526 ARG A N 1
ATOM 4136 C CA . ARG A 1 526 ? 2.403 -0.820 -4.209 1.00 76.12 526 ARG A CA 1
ATOM 4137 C C . ARG A 1 526 ? 3.428 -1.270 -5.276 1.00 76.12 526 ARG A C 1
ATOM 4139 O O . ARG A 1 526 ? 3.144 -2.232 -5.997 1.00 76.12 526 ARG A O 1
ATOM 4146 N N . PRO A 1 527 ? 4.601 -0.617 -5.403 1.00 89.44 527 PRO A N 1
ATOM 4147 C CA . PRO A 1 527 ? 5.603 -1.072 -6.349 1.00 89.44 527 PRO A CA 1
ATOM 4148 C C . PRO A 1 527 ? 6.204 -2.409 -5.908 1.00 89.44 527 PRO A C 1
ATOM 4150 O O . PRO A 1 527 ? 6.376 -2.674 -4.714 1.00 89.44 527 PRO A O 1
ATOM 4153 N N . LEU A 1 528 ? 6.586 -3.219 -6.891 1.00 85.38 528 LEU A N 1
ATOM 4154 C CA . LEU A 1 528 ? 7.576 -4.270 -6.696 1.00 85.38 528 LEU A CA 1
ATOM 4155 C C . LEU A 1 528 ? 8.965 -3.652 -6.861 1.00 85.38 528 LEU A C 1
ATOM 4157 O O . LEU A 1 528 ? 9.308 -3.165 -7.938 1.00 85.38 528 LEU A O 1
ATOM 4161 N N . TRP A 1 529 ? 9.760 -3.673 -5.801 1.00 91.94 529 TRP A N 1
ATOM 4162 C CA . TRP A 1 529 ? 11.155 -3.262 -5.812 1.00 91.94 529 TRP A CA 1
ATOM 4163 C C . TRP A 1 529 ? 12.032 -4.437 -6.215 1.00 91.94 529 TRP A C 1
ATOM 4165 O O . TRP A 1 529 ? 12.030 -5.479 -5.562 1.00 91.94 529 TRP A O 1
ATOM 4175 N N . LEU A 1 530 ? 12.803 -4.252 -7.276 1.00 90.94 530 LEU A N 1
ATOM 4176 C CA . LEU A 1 530 ? 13.824 -5.184 -7.728 1.00 90.94 530 LEU A CA 1
ATOM 4177 C C . LEU A 1 530 ? 15.174 -4.529 -7.441 1.00 90.94 530 LEU A C 1
ATOM 4179 O O . LEU A 1 530 ? 15.478 -3.474 -8.007 1.00 90.94 530 LEU A O 1
ATOM 4183 N N . LEU A 1 531 ? 15.943 -5.120 -6.528 1.00 93.38 531 LEU A N 1
ATOM 4184 C CA . LEU A 1 531 ? 17.163 -4.529 -5.979 1.00 93.38 531 LEU A CA 1
ATOM 4185 C C . LEU A 1 531 ? 18.347 -5.478 -6.120 1.00 93.38 531 LEU A C 1
ATOM 4187 O O . LEU A 1 531 ? 18.190 -6.679 -5.910 1.00 93.38 531 LEU A O 1
ATOM 4191 N N . ASP A 1 532 ? 19.528 -4.955 -6.444 1.00 89.94 532 ASP A N 1
ATOM 4192 C CA . ASP A 1 532 ? 20.752 -5.737 -6.259 1.00 89.94 532 ASP A CA 1
ATOM 4193 C C . ASP A 1 532 ? 21.212 -5.699 -4.792 1.00 89.94 532 ASP A C 1
ATOM 4195 O O . ASP A 1 532 ? 20.754 -4.871 -3.998 1.00 89.94 532 ASP A O 1
ATOM 4199 N N . GLU A 1 533 ? 22.117 -6.600 -4.418 1.00 83.25 533 GLU A N 1
ATOM 4200 C CA . GLU A 1 533 ? 22.648 -6.702 -3.056 1.00 83.25 533 GLU A CA 1
ATOM 4201 C C . GLU A 1 533 ? 23.254 -5.370 -2.587 1.00 83.25 533 GLU A C 1
ATOM 4203 O O . GLU A 1 533 ? 23.015 -4.928 -1.463 1.00 83.25 533 GLU A O 1
ATOM 4208 N N . ALA A 1 534 ? 23.962 -4.670 -3.478 1.00 88.12 534 ALA A N 1
ATOM 4209 C CA . ALA A 1 534 ? 24.578 -3.383 -3.178 1.00 88.12 534 ALA A CA 1
ATOM 4210 C C . ALA A 1 534 ? 23.542 -2.307 -2.805 1.00 88.12 534 ALA A C 1
ATOM 4212 O O . ALA A 1 534 ? 23.735 -1.586 -1.822 1.00 88.12 534 ALA A O 1
ATOM 4213 N N . ALA A 1 535 ? 22.441 -2.199 -3.552 1.00 90.44 535 ALA A N 1
ATOM 4214 C CA . ALA A 1 535 ? 21.344 -1.288 -3.240 1.00 90.44 535 ALA A CA 1
ATOM 4215 C C . ALA A 1 535 ? 20.573 -1.731 -1.989 1.00 90.44 535 ALA A C 1
ATOM 4217 O O . ALA A 1 535 ? 20.163 -0.894 -1.188 1.00 90.44 535 ALA A O 1
ATOM 4218 N N . ALA A 1 536 ? 20.396 -3.037 -1.790 1.00 84.75 536 ALA A N 1
ATOM 4219 C CA . ALA A 1 536 ? 19.624 -3.592 -0.684 1.00 84.75 536 ALA A CA 1
ATOM 4220 C C . ALA A 1 536 ? 20.414 -3.774 0.623 1.00 84.75 536 ALA A C 1
ATOM 4222 O O . ALA A 1 536 ? 19.837 -4.231 1.607 1.00 84.75 536 ALA A O 1
ATOM 4223 N N . ARG A 1 537 ? 21.706 -3.422 0.669 1.00 79.19 537 ARG A N 1
ATOM 4224 C CA . ARG A 1 537 ? 22.606 -3.740 1.796 1.00 79.19 537 ARG A CA 1
ATOM 4225 C C . ARG A 1 537 ? 22.174 -3.200 3.166 1.00 79.19 537 ARG A C 1
ATOM 4227 O O . ARG A 1 537 ? 22.685 -3.653 4.182 1.00 79.19 537 ARG A O 1
ATOM 4234 N N . LEU A 1 538 ? 21.314 -2.178 3.190 1.00 70.88 538 LEU A N 1
ATOM 4235 C CA . LEU A 1 538 ? 20.794 -1.562 4.416 1.00 70.88 538 LEU A CA 1
ATOM 4236 C C . LEU A 1 538 ? 19.347 -1.986 4.735 1.00 70.88 538 LEU A C 1
ATOM 4238 O O . LEU A 1 538 ? 18.792 -1.485 5.709 1.00 70.88 538 LEU A O 1
ATOM 4242 N N . LEU A 1 539 ? 18.723 -2.839 3.910 1.00 67.62 539 LEU A N 1
ATOM 4243 C CA . LEU A 1 539 ? 17.296 -3.191 3.985 1.00 67.62 539 LEU A CA 1
ATOM 4244 C C . LEU A 1 539 ? 16.986 -4.476 4.735 1.00 67.62 539 LEU A C 1
ATOM 4246 O O . LEU A 1 539 ? 17.693 -5.480 4.486 1.00 67.62 539 LEU A O 1
#

Foldseek 3Di:
DPDPDWDKDKDDLVCQVVVVVVSCVVVPDPDDDFQEEEEEEEEPVCVVQVVVLVLPADVNQGQEYEYEHADADPDKIWIWTWDDDPNHTHTYIYIYHHQVVCQVRVVVVGDPPHAYEYEYADHPAAPRPCVSVVSSLQVHQAYEYLDLRDDDPPPRNHFYAYLLLVLCVLVVVVVVVQCVPPPNVVCLLQWQAKEWEFEADDSPQSNVLLNLLLSCVVSVHPACPRYHYHHDHDPAADHNHTAKMWIDGPAWIWMWGDDHPQKIWIWTGDVPGIDIDIDGHDHARPSRSVNCCSVDRDDDPSSVSSSLRSLLVLAQEDEAQDLLRLLQVLLVVVQVLQVVCCVVPVAAEEADEDDDSNLSVLQNCLPPVDPNLPGPLVRYAYHHQKFFLDQCCDPRTRNVSSCVRHPVSNVHDCVSYLYQNSPDDQAVSQVVSLVPDDPAHQEYEWEADLQQDIHPRFFPWPLQVDPGQKHWIQDVVVNGIMIGGHLVRQQRHNAYEYEYEAQSQQVVVVCLSVVVVRHPNVSNGSHNYRYYCNNPVND

Sequence (539 aa):
MPSTFPQTIQTEVKDARKTLEQLWREVGTETRTQTGNIVAIVAPDNLELIEGALLELPRRVASRQIIGVLDDCDCVTLRVALLEVHGQWLERFILSGNADQLQGAILPLLAGEVLTTLWWTRVTELPPRGKVFQTLSEVADQVIADTLSVRLDEKAPYALADIAWSRTAPWRELTCQLFDEDGLLEHLSKLERVTISYAQGRRGDQAARFYGAWLVSKLGWGGLSQVTLEGVKNEIVQPGEICAVDLFTDTDSFRLEAEEFGLAQLEVKVPGGWRVGRVPFPQRSLTWQLTFAMDAPEHNALYEAALTLARDSLMSVQKFDTSEALGKVAADLFVLELKKAVLERGVFHVALSGGSTPVHLYAALRDRNLEWAALPWDKVRWYWSDERCVDPSSSESNYRLAWDKLLSGIGVNPAQVFRIEGELEPELAARRYAEILPERLDLCYLGMGDDGHTASLFPDTNGLKATGRVTANFVPKLEAQRITLSFAEINRSRKVHILATGEKKATVLLEVKNKSGKYPVERVERPLWLLDEAAARLL

Solvent-accessible surface area (backbone atoms only — not comparable to full-atom values): 28926 Å² total; per-residue (Å²): 135,83,82,92,64,67,66,69,44,77,50,53,77,92,46,43,67,60,54,53,53,50,55,46,59,74,72,66,65,92,78,85,78,83,47,12,34,35,39,38,41,32,22,69,92,47,45,69,64,49,54,53,30,59,67,69,43,64,55,84,61,38,26,33,41,39,36,39,26,52,39,94,43,95,53,79,48,37,34,41,32,60,40,80,54,97,92,42,74,32,43,36,37,43,33,37,13,24,56,78,55,44,48,70,54,50,65,81,69,58,68,79,100,45,52,27,36,34,35,42,46,64,43,91,68,69,78,64,67,66,59,42,61,49,57,53,52,74,71,19,52,26,40,35,34,46,48,85,81,66,86,77,67,91,83,51,95,40,48,43,18,40,48,36,57,59,67,24,49,67,58,55,50,52,53,49,58,60,39,69,41,91,84,41,49,76,49,64,84,49,52,67,39,38,39,36,32,23,14,56,48,93,68,38,61,52,22,46,36,31,43,50,20,39,50,28,58,74,70,68,47,97,52,59,87,48,50,45,81,40,76,36,92,54,88,81,54,59,59,19,34,67,41,33,40,38,42,27,41,95,88,33,42,38,37,42,34,66,46,73,94,40,26,25,40,38,38,41,37,51,100,91,51,79,47,78,48,77,45,87,32,87,80,73,54,68,34,53,47,51,52,46,38,70,78,53,53,64,74,48,75,67,49,54,53,10,49,52,41,29,47,54,60,62,55,43,72,47,77,24,89,35,58,61,55,36,9,42,52,54,29,54,52,48,51,54,51,38,55,50,28,34,73,77,66,63,39,27,36,37,24,41,45,47,71,77,59,49,50,33,26,29,46,43,66,38,44,74,93,46,83,60,84,79,52,71,64,90,36,43,35,42,36,54,30,32,37,40,61,40,50,67,84,37,93,77,20,30,65,33,52,46,34,76,51,22,42,67,70,70,66,63,62,71,94,34,56,51,71,70,52,24,68,47,59,52,65,59,26,15,53,59,45,48,70,72,52,67,100,56,39,51,34,35,37,32,38,59,46,83,71,29,17,29,66,58,33,45,69,98,31,68,35,73,71,45,84,52,50,34,34,44,22,63,38,76,96,73,75,40,57,26,30,19,53,13,62,63,43,55,53,56,22,75,37,36,39,34,41,39,60,41,57,76,36,13,67,51,49,38,41,50,76,65,60,68,83,74,38,47,47,69,67,57,61,76,36,39,36,43,24,12,41,50,18,41,71,66,107

Secondary structure (DSSP, 8-state):
----S--EEEE-TTTHHHHHHHHHHHHT-S-----EEEEEEE-GGGHHHHHHHHHTS-TTT-SEEEEEEE-S-SS-EEEEEEEEETTEEEEEEEEEE-HHHHHHHHGGGSPTTSEEEEEE---SSS---THHHHHHHHT-SEEEE--TTSPP-TTSSSEEEEHHHHHTHHHHHHHHHHHTSTTTHHHHTT--EEEEEEE-STTTTHHHHHHHHHHHHHHT-SSSTTEEEEEE--SSSPTTSEEEEEEE-SS-EEEEEEETTTEEEEEEEETTEEEEEEEE-----HHHHHHHHHHS---SHHHHHHHHHHHHTTSEEEEESSHHHHHHHHHHHHHHHHHHHHHHHS-EEEEE--SSTHHHHHHHHH-TTSGGGGS-GGGEEEEESEEESS-TTSTT-HHHHHIIIIIHHHT--GGGB----TTS-HHHHHHHHHHHS-SS-SEEEEE--TTS-BTTB-TT-GGGG--SSEEEEEEGGGTEEEEEE-HHHHHHSSEEEEEE-SGGGHHHHHHHHTT-S--GGGGS-SPEEEEEHHHHTT-

Mean predicted aligned error: 12.94 Å